Protein 2C0C (pdb70)

GO terms:
  GO:0005739 mitochondrion (C, HTP)

Structure (mmCIF, N/CA/C/O backbone):
data_2C0C
#
_entry.id   2C0C
#
_cell.length_a   61.164
_cell.length_b   82.137
_cell.length_c   73.905
_cell.angle_alpha   90.00
_cell.angle_beta   112.54
_cell.angle_gamma   90.00
#
_symmetry.space_group_name_H-M   'P 1 21 1'
#
loop_
_entity.id
_entity.type
_entity.pdbx_description
1 polymer 'ZINC BINDING ALCOHOL DEHYDROGENASE, DOMAIN CONTAINING 2'
2 non-polymer 'NADP NICOTINAMIDE-ADENINE-DINUCLEOTIDE PHOSPHATE'
3 water water
#
loop_
_atom_site.group_PDB
_atom_site.id
_atom_site.type_symbol
_atom_site.label_atom_id
_atom_site.label_alt_id
_atom_site.label_comp_id
_atom_site.label_asym_id
_atom_site.label_entity_id
_atom_site.label_seq_id
_atom_site.pdbx_PDB_ins_code
_atom_site.Cartn_x
_atom_site.Cartn_y
_atom_site.Cartn_z
_atom_site.occupancy
_atom_site.B_iso_or_equiv
_atom_site.auth_seq_id
_atom_site.auth_comp_id
_atom_site.auth_asym_id
_atom_site.auth_atom_id
_atom_site.pdbx_PDB_model_num
ATOM 1 N N . GLY A 1 10 ? 82.547 27.434 20.050 1.00 40.75 10 GLY A N 1
ATOM 2 C CA . GLY A 1 10 ? 81.436 27.700 21.000 1.00 40.62 10 GLY A CA 1
ATOM 3 C C . GLY A 1 10 ? 80.164 26.954 20.630 1.00 41.00 10 GLY A C 1
ATOM 4 O O . GLY A 1 10 ? 79.609 26.192 21.440 1.00 41.00 10 GLY A O 1
ATOM 5 N N . VAL A 1 11 ? 79.720 27.160 19.392 1.00 40.69 11 VAL A N 1
ATOM 6 C CA . VAL A 1 11 ? 78.410 26.671 18.942 1.00 40.96 11 VAL A CA 1
ATOM 7 C C . VAL A 1 11 ? 78.349 25.149 18.828 1.00 36.92 11 VAL A C 1
ATOM 8 O O . VAL A 1 11 ? 79.259 24.511 18.268 1.00 34.85 11 VAL A O 1
ATOM 12 N N . ASP A 1 12 ? 77.276 24.584 19.384 1.00 34.80 12 ASP A N 1
ATOM 13 C CA . ASP A 1 12 ? 76.970 23.179 19.195 1.00 32.34 12 ASP A CA 1
ATOM 14 C C . ASP A 1 12 ? 76.302 23.011 17.837 1.00 29.29 12 ASP A C 1
ATOM 15 O O . ASP A 1 12 ? 75.182 23.500 17.632 1.00 29.14 12 ASP A O 1
ATOM 20 N N . LEU A 1 13 ? 77.015 22.338 16.931 1.00 26.62 13 LEU A N 1
ATOM 21 C CA . LEU A 1 13 ? 76.487 21.895 15.628 1.00 27.28 13 LEU A CA 1
ATOM 22 C C . LEU A 1 13 ? 76.030 20.429 15.597 1.00 25.09 13 LEU A C 1
ATOM 23 O O . LEU A 1 13 ? 75.746 19.897 14.538 1.00 24.80 13 LEU A O 1
ATOM 28 N N . GLY A 1 14 ? 75.969 19.781 16.752 1.00 26.11 14 GLY A N 1
ATOM 29 C CA . GLY A 1 14 ? 75.543 18.383 16.854 1.00 26.15 14 GLY A CA 1
ATOM 30 C C . GLY A 1 14 ? 76.573 17.358 16.431 1.00 26.51 14 GLY A C 1
ATOM 31 O O . GLY A 1 14 ? 76.252 16.217 16.100 1.00 23.39 14 GLY A O 1
ATOM 32 N N . THR A 1 15 ? 77.839 17.753 16.488 1.00 29.83 15 THR A N 1
ATOM 33 C CA . THR A 1 15 ? 78.914 16.918 15.955 1.00 31.13 15 THR A CA 1
ATOM 34 C C . THR A 1 15 ? 79.088 15.618 16.774 1.00 29.19 15 THR A C 1
ATOM 35 O O . THR A 1 15 ? 79.410 14.577 16.208 1.00 27.76 15 THR A O 1
ATOM 39 N N . GLU A 1 16 ? 78.847 15.677 18.086 1.00 28.75 16 GLU A N 1
ATOM 40 C CA . GLU A 1 16 ? 78.857 14.480 18.939 1.00 29.80 16 GLU A CA 1
ATOM 41 C C . GLU A 1 16 ? 77.759 13.534 18.562 1.00 29.84 16 GLU A C 1
ATOM 42 O O . GLU A 1 16 ? 78.002 12.357 18.374 1.00 31.40 16 GLU A O 1
ATOM 48 N N . ASN A 1 17 ? 76.544 14.051 18.449 1.00 29.54 17 ASN A N 1
ATOM 49 C CA . ASN A 1 17 ? 75.446 13.256 17.917 1.00 28.92 17 ASN A CA 1
ATOM 50 C C . ASN A 1 17 ? 75.807 12.505 16.642 1.00 28.10 17 ASN A C 1
ATOM 51 O O . ASN A 1 17 ? 75.575 11.302 16.549 1.00 27.82 17 ASN A O 1
ATOM 56 N N . LEU A 1 18 ? 76.374 13.236 15.673 1.00 29.95 18 LEU A N 1
ATOM 57 C CA . LEU A 1 18 ? 76.746 12.695 14.353 1.00 31.11 18 LEU A CA 1
ATOM 58 C C . LEU A 1 18 ? 77.759 11.559 14.489 1.00 31.21 18 LEU A C 1
ATOM 59 O O . LEU A 1 18 ? 77.741 10.574 13.726 1.00 32.99 18 LEU A O 1
ATOM 64 N N . TYR A 1 19 ? 78.657 11.700 15.450 1.00 29.00 19 TYR A N 1
ATOM 65 C CA . TYR A 1 19 ? 79.607 10.624 15.697 1.00 28.30 19 TYR A CA 1
ATOM 66 C C . TYR A 1 19 ? 78.915 9.330 16.111 1.00 24.19 19 TYR A C 1
ATOM 67 O O . TYR A 1 19 ? 79.258 8.266 15.612 1.00 23.73 19 TYR A O 1
ATOM 76 N N . PHE A 1 20 ? 77.956 9.430 17.024 1.00 22.77 20 PHE A N 1
ATOM 77 C CA . PHE A 1 20 ? 77.396 8.271 17.702 1.00 24.80 20 PHE A CA 1
ATOM 78 C C . PHE A 1 20 ? 76.145 7.766 17.039 1.00 25.62 20 PHE A C 1
ATOM 79 O O . PHE A 1 20 ? 75.841 6.571 17.119 1.00 25.97 20 PHE A O 1
ATOM 87 N N . GLN A 1 21 ? 75.411 8.672 16.402 1.00 27.63 21 GLN A N 1
ATOM 88 C CA . GLN A 1 21 ? 74.204 8.275 15.673 1.00 29.25 21 GLN A CA 1
ATOM 89 C C . GLN A 1 21 ? 74.618 8.098 14.211 1.00 29.48 21 GLN A C 1
ATOM 90 O O . GLN A 1 21 ? 74.502 9.016 13.402 1.00 30.82 21 GLN A O 1
ATOM 96 N N . SER A 1 22 ? 75.132 6.910 13.902 1.00 29.22 22 SER A N 1
ATOM 97 C CA . SER A 1 22 ? 75.811 6.613 12.632 1.00 29.86 22 SER A CA 1
ATOM 98 C C . SER A 1 22 ? 74.968 5.912 11.544 1.00 27.37 22 SER A C 1
ATOM 99 O O . SER A 1 22 ? 75.189 6.148 10.357 1.00 26.81 22 SER A O 1
ATOM 102 N N . MET A 1 23 ? 74.071 5.008 11.963 1.00 26.60 23 MET A N 1
ATOM 103 C CA . MET A 1 23 ? 73.217 4.200 11.067 1.00 29.23 23 MET A CA 1
ATOM 104 C C . MET A 1 23 ? 71.752 4.337 11.446 1.00 24.43 23 MET A C 1
ATOM 105 O O . MET A 1 23 ? 71.452 4.724 12.556 1.00 23.60 23 MET A O 1
ATOM 110 N N . MET A 1 24 ? 70.870 4.024 10.503 1.00 21.55 24 MET A N 1
ATOM 111 C CA . MET A 1 24 ? 69.444 4.232 10.666 1.00 19.35 24 MET A CA 1
ATOM 112 C C . MET A 1 24 ? 68.642 3.393 9.676 1.00 18.05 24 MET A C 1
ATOM 113 O O . MET A 1 24 ? 69.178 2.812 8.766 1.00 18.80 24 MET A O 1
ATOM 118 N N . GLN A 1 25 ? 67.330 3.366 9.858 1.00 17.47 25 GLN A N 1
ATOM 119 C CA . GLN A 1 25 ? 66.395 2.791 8.916 1.00 17.52 25 GLN A CA 1
ATOM 120 C C . GLN A 1 25 ? 65.811 3.889 8.042 1.00 13.06 25 GLN A C 1
ATOM 121 O O . GLN A 1 25 ? 65.654 5.029 8.475 1.00 16.51 25 GLN A O 1
ATOM 127 N N . LYS A 1 26 ? 65.447 3.513 6.831 1.00 16.13 26 LYS A N 1
ATOM 128 C CA . LYS A 1 26 ? 64.674 4.367 5.956 1.00 16.67 26 LYS A CA 1
ATOM 129 C C . LYS A 1 26 ? 63.974 3.567 4.900 1.00 15.37 26 LYS A C 1
ATOM 130 O O . LYS A 1 26 ? 64.318 2.439 4.631 1.00 16.35 26 LYS A O 1
ATOM 136 N N . LEU A 1 27 ? 62.943 4.169 4.338 1.00 13.71 27 LEU A N 1
ATOM 137 C CA . LEU A 1 27 ? 62.184 3.595 3.209 1.00 12.67 27 LEU A CA 1
ATOM 138 C C . LEU A 1 27 ? 62.804 4.076 1.908 1.00 14.81 27 LEU A C 1
ATOM 139 O O . LEU A 1 27 ? 63.236 5.220 1.811 1.00 13.25 27 LEU A O 1
ATOM 144 N N . VAL A 1 28 ? 62.881 3.166 0.921 1.00 15.71 28 VAL A N 1
ATOM 145 C CA . VAL A 1 28 ? 63.503 3.455 -0.359 1.00 15.83 28 VAL A CA 1
ATOM 146 C C . VAL A 1 28 ? 62.625 2.916 -1.493 1.00 15.24 28 VAL A C 1
ATOM 147 O O . VAL A 1 28 ? 62.160 1.787 -1.428 1.00 17.11 28 VAL A O 1
ATOM 151 N N . VAL A 1 29 ? 62.350 3.773 -2.487 1.00 11.59 29 VAL A N 1
ATOM 152 C CA . VAL A 1 29 ? 61.684 3.323 -3.680 1.00 15.02 29 VAL A CA 1
ATOM 153 C C . VAL A 1 29 ? 62.702 2.484 -4.443 1.00 14.02 29 VAL A C 1
ATOM 154 O O . VAL A 1 29 ? 63.727 3.019 -4.937 1.00 17.03 29 VAL A O 1
ATOM 158 N N . THR A 1 30 ? 62.423 1.187 -4.518 1.00 16.49 30 THR A N 1
ATOM 159 C CA . THR A 1 30 ? 63.306 0.259 -5.209 1.00 17.55 30 THR A CA 1
ATOM 160 C C . THR A 1 30 ? 62.776 -0.226 -6.567 1.00 18.76 30 THR A C 1
ATOM 161 O O . THR A 1 30 ? 63.536 -0.727 -7.373 1.00 21.91 30 THR A O 1
ATOM 165 N N . ARG A 1 31 ? 61.488 -0.063 -6.828 1.00 18.79 31 ARG A N 1
ATOM 166 C CA . ARG A 1 31 ? 60.906 -0.396 -8.107 1.00 17.85 31 ARG A CA 1
ATOM 167 C C . ARG A 1 31 ? 59.767 0.547 -8.312 1.00 16.43 31 ARG A C 1
ATOM 168 O O . ARG A 1 31 ? 59.026 0.786 -7.379 1.00 19.32 31 ARG A O 1
ATOM 176 N N . LEU A 1 32 ? 59.619 1.099 -9.507 1.00 14.90 32 LEU A N 1
ATOM 177 C CA . LEU A 1 32 ? 58.493 2.019 -9.754 1.00 13.77 32 LEU A CA 1
ATOM 178 C C . LEU A 1 32 ? 57.209 1.265 -9.860 1.00 17.45 32 LEU A C 1
ATOM 179 O O . LEU A 1 32 ? 57.080 0.370 -10.695 1.00 17.70 32 LEU A O 1
ATOM 184 N N . SER A 1 33 ? 56.251 1.644 -9.029 1.00 16.54 33 SER A N 1
ATOM 185 C CA . SER A 1 33 ? 54.926 1.091 -9.054 1.00 17.02 33 SER A CA 1
ATOM 186 C C . SER A 1 33 ? 53.997 1.973 -8.208 1.00 14.49 33 SER A C 1
ATOM 187 O O . SER A 1 33 ? 54.430 2.526 -7.195 1.00 12.76 33 SER A O 1
ATOM 190 N N . PRO A 1 34 ? 52.707 2.085 -8.578 1.00 17.00 34 PRO A N 1
ATOM 191 C CA . PRO A 1 34 ? 51.730 2.670 -7.679 1.00 16.15 34 PRO A CA 1
ATOM 192 C C . PRO A 1 34 ? 51.269 1.743 -6.560 1.00 13.83 34 PRO A C 1
ATOM 193 O O . PRO A 1 34 ? 50.405 2.135 -5.788 1.00 17.39 34 PRO A O 1
ATOM 197 N N . ASN A 1 35 ? 51.742 0.512 -6.515 1.00 16.36 35 ASN A N 1
ATOM 198 C CA . ASN A 1 35 ? 51.547 -0.376 -5.392 1.00 16.07 35 ASN A CA 1
ATOM 199 C C . ASN A 1 35 ? 52.703 -0.131 -4.454 1.00 15.54 35 ASN A C 1
ATOM 200 O O . ASN A 1 35 ? 53.858 -0.508 -4.741 1.00 15.32 35 ASN A O 1
ATOM 205 N N . PHE A 1 36 ? 52.406 0.554 -3.354 1.00 16.55 36 PHE A N 1
ATOM 206 C CA . PHE A 1 36 ? 53.425 1.024 -2.454 1.00 15.98 36 PHE A CA 1
ATOM 207 C C . PHE A 1 36 ? 54.264 -0.121 -1.897 1.00 15.51 36 PHE A C 1
ATOM 208 O O . PHE A 1 36 ? 55.497 -0.053 -1.840 1.00 15.10 36 PHE A O 1
ATOM 216 N N . ARG A 1 37 ? 53.597 -1.185 -1.501 1.00 16.27 37 ARG A N 1
ATOM 217 C CA . ARG A 1 37 ? 54.300 -2.342 -0.982 1.00 17.26 37 ARG A CA 1
ATOM 218 C C . ARG A 1 37 ? 55.240 -2.953 -2.024 1.00 18.34 37 ARG A C 1
ATOM 219 O O . ARG A 1 37 ? 56.331 -3.415 -1.686 1.00 20.42 37 ARG A O 1
ATOM 227 N N . GLU A 1 38 ? 54.826 -2.978 -3.279 1.00 20.24 38 GLU A N 1
ATOM 228 C CA . GLU A 1 38 ? 55.681 -3.479 -4.334 1.00 21.86 38 GLU A CA 1
ATOM 229 C C . GLU A 1 38 ? 56.876 -2.601 -4.629 1.00 18.88 38 GLU A C 1
ATOM 230 O O . GLU A 1 38 ? 57.933 -3.060 -5.013 1.00 20.47 38 GLU A O 1
ATOM 236 N N . ALA A 1 39 ? 56.681 -1.316 -4.450 1.00 17.14 39 ALA A N 1
ATOM 237 C CA . ALA A 1 39 ? 57.614 -0.285 -4.856 1.00 15.13 39 ALA A CA 1
ATOM 238 C C . ALA A 1 39 ? 58.651 -0.003 -3.803 1.00 16.16 39 ALA A C 1
ATOM 239 O O . ALA A 1 39 ? 59.810 0.293 -4.128 1.00 15.36 39 ALA A O 1
ATOM 241 N N . VAL A 1 40 ? 58.262 -0.125 -2.539 1.00 15.71 40 VAL A N 1
ATOM 242 C CA . VAL A 1 40 ? 59.082 0.413 -1.481 1.00 13.38 40 VAL A CA 1
ATOM 243 C C . VAL A 1 40 ? 59.588 -0.672 -0.544 1.00 14.87 40 VAL A C 1
ATOM 244 O O . VAL A 1 40 ? 58.842 -1.590 -0.181 1.00 15.21 40 VAL A O 1
ATOM 248 N N . THR A 1 41 ? 60.859 -0.531 -0.166 1.00 16.38 41 THR A N 1
ATOM 249 C CA . THR A 1 41 ? 61.557 -1.436 0.746 1.00 18.32 41 THR A CA 1
ATOM 250 C C . THR A 1 41 ? 62.058 -0.695 1.972 1.00 17.50 41 THR A C 1
ATOM 251 O O . THR A 1 41 ? 62.631 0.372 1.839 1.00 18.31 41 THR A O 1
ATOM 255 N N . LEU A 1 42 ? 61.880 -1.296 3.145 1.00 17.54 42 LEU A N 1
ATOM 256 C CA . LEU A 1 42 ? 62.535 -0.853 4.353 1.00 20.52 42 LEU A CA 1
ATOM 257 C C . LEU A 1 42 ? 63.982 -1.309 4.364 1.00 20.58 42 LEU A C 1
ATOM 258 O O . LEU A 1 42 ? 64.249 -2.508 4.321 1.00 23.56 42 LEU A O 1
ATOM 263 N N . SER A 1 43 ? 64.892 -0.343 4.340 1.00 18.73 43 SER A N 1
ATOM 264 C CA . SER A 1 43 ? 66.321 -0.560 4.427 1.00 24.32 43 SER A CA 1
ATOM 265 C C . SER A 1 43 ? 66.832 -0.254 5.837 1.00 26.53 43 SER A C 1
ATOM 266 O O . SER A 1 43 ? 66.398 0.718 6.479 1.00 25.23 43 SER A O 1
ATOM 269 N N A ARG A 1 44 ? 67.842 -1.024 6.237 0.50 24.71 44 ARG A N 1
ATOM 270 N N B ARG A 1 44 ? 67.728 -1.103 6.339 0.50 28.78 44 ARG A N 1
ATOM 271 C CA A ARG A 1 44 ? 68.463 -0.925 7.545 0.50 25.50 44 ARG A CA 1
ATOM 272 C CA B ARG A 1 44 ? 67.898 -1.287 7.786 0.50 32.02 44 ARG A CA 1
ATOM 273 C C A ARG A 1 44 ? 69.953 -0.685 7.434 0.50 24.19 44 ARG A C 1
ATOM 274 C C B ARG A 1 44 ? 69.221 -0.846 8.367 0.50 30.57 44 ARG A C 1
ATOM 275 O O A ARG A 1 44 ? 70.600 -0.976 6.407 0.50 19.61 44 ARG A O 1
ATOM 276 O O B ARG A 1 44 ? 69.331 -0.713 9.579 0.50 29.55 44 ARG A O 1
ATOM 291 N N A ASP A 1 45 ? 70.501 -0.161 8.522 0.50 26.17 45 ASP A N 1
ATOM 292 N N B ASP A 1 45 ? 70.226 -0.627 7.532 0.50 31.57 45 ASP A N 1
ATOM 293 C CA A ASP A 1 45 ? 71.918 0.188 8.589 0.50 29.10 45 ASP A CA 1
ATOM 294 C CA B ASP A 1 45 ? 71.533 -0.211 8.050 0.50 32.35 45 ASP A CA 1
ATOM 295 C C A ASP A 1 45 ? 72.339 1.025 7.390 0.50 28.96 45 ASP A C 1
ATOM 296 C C B ASP A 1 45 ? 72.170 0.837 7.153 0.50 30.81 45 ASP A C 1
ATOM 297 O O A ASP A 1 45 ? 73.450 0.880 6.860 0.50 29.25 45 ASP A O 1
ATOM 298 O O B ASP A 1 45 ? 73.261 0.645 6.607 0.50 31.59 45 ASP A O 1
ATOM 307 N N . CYS A 1 46 ? 71.466 1.955 7.011 1.00 28.53 46 CYS A N 1
ATOM 308 C CA . CYS A 1 46 ? 71.826 2.989 6.076 1.00 28.60 46 CYS A CA 1
ATOM 309 C C . CYS A 1 46 ? 72.616 4.008 6.874 1.00 26.28 46 CYS A C 1
ATOM 310 O O . CYS A 1 46 ? 72.317 4.268 8.024 1.00 24.69 46 CYS A O 1
ATOM 313 N N . PRO A 1 47 ? 73.624 4.611 6.269 1.00 24.27 47 PRO A N 1
ATOM 314 C CA . PRO A 1 47 ? 74.303 5.682 6.993 1.00 27.02 47 PRO A CA 1
ATOM 315 C C . PRO A 1 47 ? 73.395 6.874 7.265 1.00 24.76 47 PRO A C 1
ATOM 316 O O . PRO A 1 47 ? 72.583 7.233 6.436 1.00 24.45 47 PRO A O 1
ATOM 320 N N . VAL A 1 48 ? 73.545 7.502 8.421 1.00 24.44 48 VAL A N 1
ATOM 321 C CA . VAL A 1 48 ? 72.813 8.715 8.692 1.00 23.07 48 VAL A CA 1
ATOM 322 C C . VAL A 1 48 ? 73.463 9.783 7.827 1.00 24.12 48 VAL A C 1
ATOM 323 O O . VAL A 1 48 ? 74.688 9.953 7.836 1.00 25.20 48 VAL A O 1
ATOM 327 N N . PRO A 1 49 ? 72.656 10.521 7.065 1.00 23.08 49 PRO A N 1
ATOM 328 C CA . PRO A 1 49 ? 73.235 11.506 6.200 1.00 24.00 49 PRO A CA 1
ATOM 329 C C . PRO A 1 49 ? 73.777 12.686 7.009 1.00 23.71 49 PRO A C 1
ATOM 330 O O . PRO A 1 49 ? 73.276 12.978 8.089 1.00 23.28 49 PRO A O 1
ATOM 334 N N . LEU A 1 50 ? 74.815 13.341 6.513 1.00 24.35 50 LEU A N 1
ATOM 335 C CA . LEU A 1 50 ? 75.346 14.513 7.153 1.00 21.05 50 LEU A CA 1
ATOM 336 C C . LEU A 1 50 ? 74.848 15.825 6.558 1.00 21.58 50 LEU A C 1
ATOM 337 O O . LEU A 1 50 ? 74.711 15.949 5.354 1.00 22.34 50 LEU A O 1
ATOM 342 N N . PRO A 1 51 ? 74.571 16.818 7.399 1.00 23.36 51 PRO A N 1
ATOM 343 C CA . PRO A 1 51 ? 74.070 18.086 6.888 1.00 24.61 51 PRO A CA 1
ATOM 344 C C . PRO A 1 51 ? 75.181 18.992 6.336 1.00 25.78 51 PRO A C 1
ATOM 345 O O . PRO A 1 51 ? 76.265 19.048 6.891 1.00 28.41 51 PRO A O 1
ATOM 349 N N . GLY A 1 52 ? 74.888 19.695 5.254 1.00 27.94 52 GLY A N 1
ATOM 350 C CA . GLY A 1 52 ? 75.798 20.660 4.670 1.00 27.32 52 GLY A CA 1
ATOM 351 C C . GLY A 1 52 ? 75.711 21.966 5.399 1.00 28.32 52 GLY A C 1
ATOM 352 O O . GLY A 1 52 ? 74.996 22.086 6.370 1.00 29.76 52 GLY A O 1
ATOM 353 N N . ASP A 1 53 ? 76.465 22.964 4.951 1.00 30.57 53 ASP A N 1
ATOM 354 C CA . ASP A 1 53 ? 76.535 24.212 5.673 1.00 29.48 53 ASP A CA 1
ATOM 355 C C . ASP A 1 53 ? 75.175 24.863 5.869 1.00 26.36 53 ASP A C 1
ATOM 356 O O . ASP A 1 53 ? 74.951 25.507 6.864 1.00 26.48 53 ASP A O 1
ATOM 361 N N . GLY A 1 54 ? 74.280 24.720 4.900 1.00 26.89 54 GLY A N 1
ATOM 362 C CA . GLY A 1 54 ? 72.958 25.356 4.958 1.00 26.73 54 GLY A CA 1
ATOM 363 C C . GLY A 1 54 ? 71.826 24.429 5.376 1.00 25.81 54 GLY A C 1
ATOM 364 O O . GLY A 1 54 ? 70.650 24.784 5.283 1.00 27.25 54 GLY A O 1
ATOM 365 N N . ASP A 1 55 ? 72.188 23.251 5.840 1.00 25.00 55 ASP A N 1
ATOM 366 C CA . ASP A 1 55 ? 71.218 22.195 6.183 1.00 22.43 55 ASP A CA 1
ATOM 367 C C . ASP A 1 55 ? 71.041 21.948 7.673 1.00 20.72 55 ASP A C 1
ATOM 368 O O . ASP A 1 55 ? 71.931 22.168 8.473 1.00 20.30 55 ASP A O 1
ATOM 373 N N . LEU A 1 56 ? 69.853 21.451 8.016 1.00 17.28 56 LEU A N 1
ATOM 374 C CA . LEU A 1 56 ? 69.605 20.770 9.298 1.00 18.16 56 LEU A CA 1
ATOM 375 C C . LEU A 1 56 ? 69.559 19.273 9.115 1.00 15.73 56 LEU A C 1
ATOM 376 O O . LEU A 1 56 ? 69.167 18.798 8.066 1.00 16.69 56 LEU A O 1
ATOM 381 N N . LEU A 1 57 ? 69.945 18.534 10.144 1.00 14.68 57 LEU A N 1
ATOM 382 C CA . LEU A 1 57 ? 69.645 17.112 10.213 1.00 14.48 57 LEU A CA 1
ATOM 383 C C . LEU A 1 57 ? 68.534 16.948 11.234 1.00 15.06 57 LEU A C 1
ATOM 384 O O . LEU A 1 57 ? 68.640 17.363 12.378 1.00 14.17 57 LEU A O 1
ATOM 389 N N . VAL A 1 58 ? 67.419 16.408 10.775 1.00 13.29 58 VAL A N 1
ATOM 390 C CA . VAL A 1 58 ? 66.239 16.283 11.617 1.00 12.12 58 VAL A CA 1
ATOM 391 C C . VAL A 1 58 ? 65.980 14.798 11.971 1.00 9.46 58 VAL A C 1
ATOM 392 O O . VAL A 1 58 ? 66.029 13.953 11.094 1.00 10.99 58 VAL A O 1
ATOM 396 N N . ARG A 1 59 ? 65.814 14.496 13.248 1.00 12.37 59 ARG A N 1
ATOM 397 C CA . ARG A 1 59 ? 65.321 13.198 13.702 1.00 11.36 59 ARG A CA 1
ATOM 398 C C . ARG A 1 59 ? 63.789 13.235 13.715 1.00 8.03 59 ARG A C 1
ATOM 399 O O . ARG A 1 59 ? 63.206 13.867 14.528 1.00 13.75 59 ARG A O 1
ATOM 407 N N . ASN A 1 60 ? 63.213 12.579 12.712 1.00 8.69 60 ASN A N 1
ATOM 408 C CA . ASN A 1 60 ? 61.796 12.588 12.494 1.00 8.19 60 ASN A CA 1
ATOM 409 C C . ASN A 1 60 ? 61.156 11.865 13.609 1.00 8.54 60 ASN A C 1
ATOM 410 O O . ASN A 1 60 ? 61.560 10.791 13.993 1.00 12.83 60 ASN A O 1
ATOM 415 N N . ARG A 1 61 ? 60.130 12.499 14.155 1.00 8.95 61 ARG A N 1
ATOM 416 C CA . ARG A 1 61 ? 59.299 11.869 15.162 1.00 8.87 61 ARG A CA 1
ATOM 417 C C . ARG A 1 61 ? 57.874 11.586 14.758 1.00 9.90 61 ARG A C 1
ATOM 418 O O . ARG A 1 61 ? 57.249 10.660 15.303 1.00 11.25 61 ARG A O 1
ATOM 426 N N . PHE A 1 62 ? 57.366 12.362 13.802 1.00 11.98 62 PHE A N 1
ATOM 427 C CA . PHE A 1 62 ? 56.196 11.982 13.045 1.00 9.39 62 PHE A CA 1
ATOM 428 C C . PHE A 1 62 ? 56.388 12.250 11.577 1.00 9.66 62 PHE A C 1
ATOM 429 O O . PHE A 1 62 ? 57.114 13.179 11.188 1.00 7.92 62 PHE A O 1
ATOM 437 N N . VAL A 1 63 ? 55.748 11.450 10.738 1.00 9.63 63 VAL A N 1
ATOM 438 C CA . VAL A 1 63 ? 55.811 11.657 9.284 1.00 8.32 63 VAL A CA 1
ATOM 439 C C . VAL A 1 63 ? 54.397 11.580 8.767 1.00 8.01 63 VAL A C 1
ATOM 440 O O . VAL A 1 63 ? 53.544 10.845 9.326 1.00 8.95 63 VAL A O 1
ATOM 444 N N . GLY A 1 64 ? 54.092 12.302 7.712 1.00 7.77 64 GLY A N 1
ATOM 445 C CA . GLY A 1 64 ? 52.733 12.304 7.215 1.00 8.94 64 GLY A CA 1
ATOM 446 C C . GLY A 1 64 ? 52.632 11.343 6.060 1.00 8.29 64 GLY A C 1
ATOM 447 O O . GLY A 1 64 ? 53.561 11.157 5.260 1.00 12.27 64 GLY A O 1
ATOM 448 N N . VAL A 1 65 ? 51.507 10.667 6.012 1.00 8.99 65 VAL A N 1
ATOM 449 C CA . VAL A 1 65 ? 51.118 9.816 4.901 1.00 11.99 65 VAL A CA 1
ATOM 450 C C . VAL A 1 65 ? 50.172 10.590 4.005 1.00 11.33 65 VAL A C 1
ATOM 451 O O . VAL A 1 65 ? 49.132 11.083 4.458 1.00 13.59 65 VAL A O 1
ATOM 455 N N . ASN A 1 66 ? 50.508 10.641 2.732 1.00 10.94 66 ASN A N 1
ATOM 456 C CA . ASN A 1 66 ? 49.846 11.508 1.746 1.00 8.15 66 ASN A CA 1
ATOM 457 C C . ASN A 1 66 ? 49.390 10.619 0.617 1.00 10.48 66 ASN A C 1
ATOM 458 O O . ASN A 1 66 ? 50.117 9.741 0.204 1.00 8.74 66 ASN A O 1
ATOM 463 N N . ALA A 1 67 ? 48.217 10.846 0.076 1.00 9.95 67 ALA A N 1
ATOM 464 C CA . ALA A 1 67 ? 47.674 10.112 -1.074 1.00 8.13 67 ALA A CA 1
ATOM 465 C C . ALA A 1 67 ? 48.653 9.967 -2.191 1.00 11.41 67 ALA A C 1
ATOM 466 O O . ALA A 1 67 ? 48.760 8.889 -2.771 1.00 11.63 67 ALA A O 1
ATOM 468 N N . SER A 1 68 ? 49.401 11.028 -2.483 1.00 14.12 68 SER A N 1
ATOM 469 C CA . SER A 1 68 ? 50.350 11.014 -3.589 1.00 14.72 68 SER A CA 1
ATOM 470 C C . SER A 1 68 ? 51.626 10.279 -3.332 1.00 11.67 68 SER A C 1
ATOM 471 O O . SER A 1 68 ? 52.497 10.199 -4.223 1.00 12.20 68 SER A O 1
ATOM 474 N N . ASP A 1 69 ? 51.796 9.746 -2.132 1.00 10.76 69 ASP A N 1
ATOM 475 C CA . ASP A 1 69 ? 52.921 8.859 -1.865 1.00 11.65 69 ASP A CA 1
ATOM 476 C C . ASP A 1 69 ? 53.045 7.778 -2.967 1.00 8.41 69 ASP A C 1
ATOM 477 O O . ASP A 1 69 ? 54.170 7.474 -3.413 1.00 13.88 69 ASP A O 1
ATOM 482 N N . ILE A 1 70 ? 51.887 7.270 -3.403 1.00 8.55 70 ILE A N 1
ATOM 483 C CA . ILE A 1 70 ? 51.851 6.229 -4.437 1.00 11.37 70 ILE A CA 1
ATOM 484 C C . ILE A 1 70 ? 52.066 6.771 -5.872 1.00 12.20 70 ILE A C 1
ATOM 485 O O . ILE A 1 70 ? 52.519 6.032 -6.760 1.00 13.04 70 ILE A O 1
ATOM 490 N N . ASN A 1 71 ? 51.764 8.039 -6.081 1.00 11.73 71 ASN A N 1
ATOM 491 C CA . ASN A 1 71 ? 52.204 8.711 -7.287 1.00 11.91 71 ASN A CA 1
ATOM 492 C C . ASN A 1 71 ? 53.706 8.868 -7.322 1.00 12.62 71 ASN A C 1
ATOM 493 O O . ASN A 1 71 ? 54.343 8.698 -8.364 1.00 14.29 71 ASN A O 1
ATOM 498 N N . TYR A 1 72 ? 54.291 9.184 -6.175 1.00 10.17 72 TYR A N 1
ATOM 499 C CA . TYR A 1 72 ? 55.727 9.311 -6.070 1.00 9.27 72 TYR A CA 1
ATOM 500 C C . TYR A 1 72 ? 56.434 7.996 -6.300 1.00 10.04 72 TYR A C 1
ATOM 501 O O . TYR A 1 72 ? 57.424 7.938 -7.026 1.00 12.75 72 TYR A O 1
ATOM 510 N N . SER A 1 73 ? 55.909 6.942 -5.697 1.00 11.89 73 SER A N 1
ATOM 511 C CA . SER A 1 73 ? 56.512 5.619 -5.793 1.00 11.54 73 SER A CA 1
ATOM 512 C C . SER A 1 73 ? 56.377 5.066 -7.216 1.00 11.46 73 SER A C 1
ATOM 513 O O . SER A 1 73 ? 57.130 4.210 -7.634 1.00 12.98 73 SER A O 1
ATOM 516 N N . ALA A 1 74 ? 55.380 5.540 -7.938 1.00 13.49 74 ALA A N 1
ATOM 517 C CA . ALA A 1 74 ? 55.180 5.161 -9.315 1.00 12.03 74 ALA A CA 1
ATOM 518 C C . ALA A 1 74 ? 56.046 5.921 -10.309 1.00 14.19 74 ALA A C 1
ATOM 519 O O . ALA A 1 74 ? 56.045 5.586 -11.502 1.00 17.84 74 ALA A O 1
ATOM 521 N N . GLY A 1 75 ? 56.782 6.918 -9.839 1.00 14.01 75 GLY A N 1
ATOM 522 C CA . GLY A 1 75 ? 57.685 7.727 -10.654 1.00 16.21 75 GLY A CA 1
ATOM 523 C C . GLY A 1 75 ? 57.000 8.828 -11.422 1.00 16.92 75 GLY A C 1
ATOM 524 O O . GLY A 1 75 ? 57.570 9.429 -12.301 1.00 20.01 75 GLY A O 1
ATOM 525 N N . ARG A 1 76 ? 55.779 9.154 -11.041 1.00 15.51 76 ARG A N 1
ATOM 526 C CA . ARG A 1 76 ? 54.957 10.044 -11.832 1.00 17.01 76 ARG A CA 1
ATOM 527 C C . ARG A 1 76 ? 55.389 11.513 -11.723 1.00 18.60 76 ARG A C 1
ATOM 528 O O . ARG A 1 76 ? 54.982 12.329 -12.506 1.00 19.70 76 ARG A O 1
ATOM 536 N N . TYR A 1 77 ? 56.190 11.848 -10.727 1.00 20.58 77 TYR A N 1
ATOM 537 C CA . TYR A 1 77 ? 56.656 13.215 -10.579 1.00 21.17 77 TYR A CA 1
ATOM 538 C C . TYR A 1 77 ? 57.799 13.486 -11.555 1.00 24.91 77 TYR A C 1
ATOM 539 O O . TYR A 1 77 ? 57.962 14.600 -11.985 1.00 28.36 77 TYR A O 1
ATOM 548 N N . ASP A 1 78 ? 58.565 12.468 -11.910 1.00 25.59 78 ASP A N 1
ATOM 549 C CA . ASP A 1 78 ? 59.624 12.613 -12.904 1.00 29.13 78 ASP A CA 1
ATOM 550 C C . ASP A 1 78 ? 59.945 11.223 -13.425 1.00 29.84 78 ASP A C 1
ATOM 551 O O . ASP A 1 78 ? 60.846 10.580 -12.913 1.00 27.40 78 ASP A O 1
ATOM 556 N N . PRO A 1 79 ? 59.175 10.747 -14.428 1.00 31.73 79 PRO A N 1
ATOM 557 C CA . PRO A 1 79 ? 59.284 9.371 -14.944 1.00 32.39 79 PRO A CA 1
ATOM 558 C C . PRO A 1 79 ? 60.705 8.957 -15.344 1.00 31.34 79 PRO A C 1
ATOM 559 O O . PRO A 1 79 ? 61.046 7.754 -15.323 1.00 30.93 79 PRO A O 1
ATOM 563 N N . SER A 1 80 ? 61.511 9.954 -15.681 1.00 31.38 80 SER A N 1
ATOM 564 C CA A SER A 1 80 ? 62.892 9.765 -16.097 0.50 32.96 80 SER A CA 1
ATOM 565 C CA B SER A 1 80 ? 62.865 9.688 -16.118 0.50 31.87 80 SER A CA 1
ATOM 566 C C . SER A 1 80 ? 63.835 9.456 -14.941 1.00 32.74 80 SER A C 1
ATOM 567 O O . SER A 1 80 ? 64.960 9.023 -15.155 1.00 36.20 80 SER A O 1
ATOM 572 N N . VAL A 1 81 ? 63.399 9.716 -13.704 1.00 31.59 81 VAL A N 1
ATOM 573 C CA . VAL A 1 81 ? 64.221 9.426 -12.522 1.00 29.56 81 VAL A CA 1
ATOM 574 C C . VAL A 1 81 ? 63.980 7.985 -12.062 1.00 28.27 81 VAL A C 1
ATOM 575 O O . VAL A 1 81 ? 62.861 7.606 -11.734 1.00 31.50 81 VAL A O 1
ATOM 579 N N . LYS A 1 82 ? 65.035 7.190 -12.027 1.00 26.90 82 LYS A N 1
ATOM 580 C CA . LYS A 1 82 ? 64.891 5.776 -11.749 1.00 26.98 82 LYS A CA 1
ATOM 581 C C . LYS A 1 82 ? 65.228 5.490 -10.295 1.00 24.35 82 LYS A C 1
ATOM 582 O O . LYS A 1 82 ? 66.051 6.188 -9.691 1.00 22.86 82 LYS A O 1
ATOM 585 N N . PRO A 1 83 ? 64.637 4.420 -9.745 1.00 21.60 83 PRO A N 1
ATOM 586 C CA . PRO A 1 83 ? 65.058 3.983 -8.427 1.00 19.73 83 PRO A CA 1
ATOM 587 C C . PRO A 1 83 ? 66.555 3.721 -8.368 1.00 22.13 83 PRO A C 1
ATOM 588 O O . PRO A 1 83 ? 67.157 3.428 -9.410 1.00 25.22 83 PRO A O 1
ATOM 592 N N . PRO A 1 84 ? 67.156 3.783 -7.167 1.00 20.33 84 PRO A N 1
ATOM 593 C CA . PRO A 1 84 ? 66.513 4.086 -5.895 1.00 17.94 84 PRO A CA 1
ATOM 594 C C . PRO A 1 84 ? 66.388 5.553 -5.577 1.00 16.95 84 PRO A C 1
ATOM 595 O O . PRO A 1 84 ? 67.270 6.375 -5.943 1.00 19.08 84 PRO A O 1
ATOM 599 N N . PHE A 1 85 ? 65.299 5.879 -4.893 1.00 17.03 85 PHE A N 1
ATOM 600 C CA . PHE A 1 85 ? 65.168 7.180 -4.306 1.00 15.95 85 PHE A CA 1
ATOM 601 C C . PHE A 1 85 ? 64.333 7.152 -3.050 1.00 13.54 85 PHE A C 1
ATOM 602 O O . PHE A 1 85 ? 63.590 6.229 -2.786 1.00 12.77 85 PHE A O 1
ATOM 610 N N . ASP A 1 86 ? 64.491 8.202 -2.277 1.00 15.47 86 ASP A N 1
ATOM 611 C CA . ASP A 1 86 ? 63.893 8.363 -0.978 1.00 14.41 86 ASP A CA 1
ATOM 612 C C . ASP A 1 86 ? 62.443 8.792 -1.171 1.00 11.15 86 ASP A C 1
ATOM 613 O O . ASP A 1 86 ? 62.083 9.225 -2.258 1.00 14.04 86 ASP A O 1
ATOM 618 N N . ILE A 1 87 ? 61.612 8.727 -0.115 1.00 10.37 87 ILE A N 1
ATOM 619 C CA . ILE A 1 87 ? 60.197 8.973 -0.212 1.00 12.25 87 ILE A CA 1
ATOM 620 C C . ILE A 1 87 ? 59.721 9.551 1.116 1.00 10.08 87 ILE A C 1
ATOM 621 O O . ILE A 1 87 ? 60.356 9.472 2.149 1.00 11.32 87 ILE A O 1
ATOM 626 N N . GLY A 1 88 ? 58.509 10.106 1.053 1.00 8.80 88 GLY A N 1
ATOM 627 C CA . GLY A 1 88 ? 57.786 10.792 2.147 1.00 9.40 88 GLY A CA 1
ATOM 628 C C . GLY A 1 88 ? 57.928 12.275 1.971 1.00 8.08 88 GLY A C 1
ATOM 629 O O . GLY A 1 88 ? 58.985 12.784 1.764 1.00 12.71 88 GLY A O 1
ATOM 630 N N . PHE A 1 89 ? 56.865 13.015 2.137 1.00 8.05 89 PHE A N 1
ATOM 631 C CA . PHE A 1 89 ? 56.832 14.411 1.745 1.00 10.21 89 PHE A CA 1
ATOM 632 C C . PHE A 1 89 ? 56.979 15.414 2.908 1.00 8.68 89 PHE A C 1
ATOM 633 O O . PHE A 1 89 ? 57.172 16.590 2.661 1.00 10.96 89 PHE A O 1
ATOM 641 N N . GLU A 1 90 ? 56.865 14.961 4.153 1.00 7.78 90 GLU A N 1
ATOM 642 C CA . GLU A 1 90 ? 56.742 15.864 5.310 1.00 9.83 90 GLU A CA 1
ATOM 643 C C . GLU A 1 90 ? 57.100 15.130 6.610 1.00 7.16 90 GLU A C 1
ATOM 644 O O . GLU A 1 90 ? 56.751 13.933 6.845 1.00 8.69 90 GLU A O 1
ATOM 650 N N . GLY A 1 91 ? 57.644 15.908 7.523 1.00 7.79 91 GLY A N 1
ATOM 651 C CA . GLY A 1 91 ? 58.087 15.411 8.778 1.00 8.44 91 GLY A CA 1
ATOM 652 C C . GLY A 1 91 ? 58.167 16.511 9.798 1.00 7.20 91 GLY A C 1
ATOM 653 O O . GLY A 1 91 ? 58.198 17.670 9.461 1.00 7.75 91 GLY A O 1
ATOM 654 N N . ILE A 1 92 ? 58.259 16.090 11.051 1.00 9.63 92 ILE A N 1
ATOM 655 C CA . ILE A 1 92 ? 58.425 16.963 12.214 1.00 6.67 92 ILE A CA 1
ATOM 656 C C . ILE A 1 92 ? 59.396 16.211 13.165 1.00 9.39 92 ILE A C 1
ATOM 657 O O . ILE A 1 92 ? 59.275 14.998 13.368 1.00 9.30 92 ILE A O 1
ATOM 662 N N . GLY A 1 93 ? 60.312 16.958 13.782 1.00 7.74 93 GLY A N 1
ATOM 663 C CA . GLY A 1 93 ? 61.112 16.368 14.813 1.00 10.90 93 GLY A CA 1
ATOM 664 C C . GLY A 1 93 ? 62.115 17.362 15.340 1.00 11.63 93 GLY A C 1
ATOM 665 O O . GLY A 1 93 ? 61.956 18.550 15.229 1.00 12.89 93 GLY A O 1
ATOM 666 N N . GLU A 1 94 ? 63.165 16.839 15.934 1.00 14.28 94 GLU A N 1
ATOM 667 C CA . GLU A 1 94 ? 64.210 17.658 16.567 1.00 17.72 94 GLU A CA 1
ATOM 668 C C . GLU A 1 94 ? 65.423 17.814 15.680 1.00 14.04 94 GLU A C 1
ATOM 669 O O . GLU A 1 94 ? 65.878 16.870 15.014 1.00 14.83 94 GLU A O 1
ATOM 675 N N . VAL A 1 95 ? 65.997 19.011 15.687 1.00 12.63 95 VAL A N 1
ATOM 676 C CA . VAL A 1 95 ? 67.347 19.188 15.102 1.00 10.49 95 VAL A CA 1
ATOM 677 C C . VAL A 1 95 ? 68.408 18.440 15.890 1.00 14.81 95 VAL A C 1
ATOM 678 O O . VAL A 1 95 ? 68.550 18.675 17.081 1.00 17.50 95 VAL A O 1
ATOM 682 N N . VAL A 1 96 ? 69.114 17.535 15.224 1.00 16.03 96 VAL A N 1
ATOM 683 C CA . VAL A 1 96 ? 70.204 16.776 15.857 1.00 19.24 96 VAL A CA 1
ATOM 684 C C . VAL A 1 96 ? 71.597 17.294 15.501 1.00 18.43 96 VAL A C 1
ATOM 685 O O . VAL A 1 96 ? 72.556 17.155 16.280 1.00 19.26 96 VAL A O 1
ATOM 689 N N . ALA A 1 97 ? 71.700 17.849 14.314 1.00 19.04 97 ALA A N 1
ATOM 690 C CA . ALA A 1 97 ? 72.885 18.522 13.851 1.00 18.66 97 ALA A CA 1
ATOM 691 C C . ALA A 1 97 ? 72.524 19.494 12.744 1.00 19.68 97 ALA A C 1
ATOM 692 O O . ALA A 1 97 ? 71.439 19.448 12.170 1.00 19.03 97 ALA A O 1
ATOM 694 N N . LEU A 1 98 ? 73.451 20.388 12.451 1.00 20.09 98 LEU A N 1
ATOM 695 C CA . LEU A 1 98 ? 73.243 21.393 11.425 1.00 20.64 98 LEU A CA 1
ATOM 696 C C . LEU A 1 98 ? 74.548 21.990 10.962 1.00 25.31 98 LEU A C 1
ATOM 697 O O . LEU A 1 98 ? 75.556 21.938 11.666 1.00 25.59 98 LEU A O 1
ATOM 702 N N . GLY A 1 99 ? 74.507 22.562 9.774 1.00 26.93 99 GLY A N 1
ATOM 703 C CA . GLY A 1 99 ? 75.637 23.316 9.254 1.00 28.30 99 GLY A CA 1
ATOM 704 C C . GLY A 1 99 ? 75.903 24.650 9.922 1.00 28.67 99 GLY A C 1
ATOM 705 O O . GLY A 1 99 ? 75.087 25.179 10.651 1.00 28.60 99 GLY A O 1
ATOM 706 N N . LEU A 1 100 ? 77.069 25.224 9.644 1.00 29.96 100 LEU A N 1
ATOM 707 C CA . LEU A 1 100 ? 77.448 26.456 10.304 1.00 31.84 100 LEU A CA 1
ATOM 708 C C . LEU A 1 100 ? 76.491 27.617 9.980 1.00 29.68 100 LEU A C 1
ATOM 709 O O . LEU A 1 100 ? 76.046 28.333 10.866 1.00 32.72 100 LEU A O 1
ATOM 714 N N . SER A 1 101 ? 76.160 27.779 8.711 1.00 29.48 101 SER A N 1
ATOM 715 C CA . SER A 1 101 ? 75.248 28.839 8.290 1.00 29.72 101 SER A CA 1
ATOM 716 C C . SER A 1 101 ? 73.886 28.679 8.913 1.00 27.12 101 SER A C 1
ATOM 717 O O . SER A 1 101 ? 73.324 29.633 9.428 1.00 26.41 101 SER A O 1
ATOM 720 N N . ALA A 1 102 ? 73.376 27.453 8.875 1.00 27.95 102 ALA A N 1
ATOM 721 C CA . ALA A 1 102 ? 72.110 27.098 9.525 1.00 26.10 102 ALA A CA 1
ATOM 722 C C . ALA A 1 102 ? 72.050 27.485 10.995 1.00 25.10 102 ALA A C 1
ATOM 723 O O . ALA A 1 102 ? 71.001 27.903 11.498 1.00 23.87 102 ALA A O 1
ATOM 725 N N . SER A 1 103 ? 73.181 27.405 11.683 1.00 25.53 103 SER A N 1
ATOM 726 C CA . SER A 1 103 ? 73.198 27.679 13.106 1.00 28.14 103 SER A CA 1
ATOM 727 C C . SER A 1 103 ? 72.926 29.130 13.460 1.00 28.36 103 SER A C 1
ATOM 728 O O . SER A 1 103 ? 72.631 29.450 14.621 1.00 28.70 103 SER A O 1
ATOM 731 N N . ALA A 1 104 ? 73.003 30.012 12.462 1.00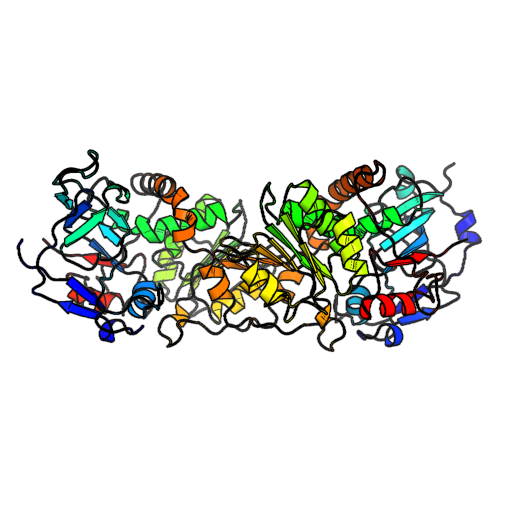 30.12 104 ALA A N 1
ATOM 732 C CA . ALA A 1 104 ? 72.680 31.409 12.651 1.00 28.71 104 ALA A CA 1
ATOM 733 C C . ALA A 1 104 ? 71.236 31.552 13.060 1.00 30.02 104 ALA A C 1
ATOM 734 O O . ALA A 1 104 ? 70.893 32.450 13.826 1.00 33.94 104 ALA A O 1
ATOM 736 N N . ARG A 1 105 ? 70.382 30.649 12.573 1.00 29.78 105 ARG A N 1
ATOM 737 C CA . ARG A 1 105 ? 68.958 30.762 12.808 1.00 29.31 105 ARG A CA 1
ATOM 738 C C . ARG A 1 105 ? 68.323 29.560 13.510 1.00 26.04 105 ARG A C 1
ATOM 739 O O . ARG A 1 105 ? 67.226 29.684 14.062 1.00 26.99 105 ARG A O 1
ATOM 747 N N . TYR A 1 106 ? 69.002 28.422 13.473 1.00 23.29 106 TYR A N 1
ATOM 748 C CA . TYR A 1 106 ? 68.506 27.176 14.032 1.00 21.84 106 TYR A CA 1
ATOM 749 C C . TYR A 1 106 ? 69.476 26.649 15.098 1.00 21.57 106 TYR A C 1
ATOM 750 O O . TYR A 1 106 ? 70.653 26.959 15.072 1.00 23.43 106 TYR A O 1
ATOM 759 N N . THR A 1 107 ? 68.954 25.861 16.043 1.00 21.62 107 THR A N 1
ATOM 760 C CA . THR A 1 107 ? 69.744 25.279 17.123 1.00 24.42 107 THR A CA 1
ATOM 761 C C . THR A 1 107 ? 69.523 23.792 17.316 1.00 20.09 107 THR A C 1
ATOM 762 O O . THR A 1 107 ? 68.427 23.283 17.104 1.00 17.13 107 THR A O 1
ATOM 766 N N . VAL A 1 108 ? 70.549 23.089 17.752 1.00 23.09 108 VAL A N 1
ATOM 767 C CA . VAL A 1 108 ? 70.421 21.696 18.100 1.00 21.87 108 VAL A CA 1
ATOM 768 C C . VAL A 1 108 ? 69.328 21.552 19.145 1.00 20.53 108 VAL A C 1
ATOM 769 O O . VAL A 1 108 ? 69.231 22.322 20.097 1.00 23.09 108 VAL A O 1
ATOM 773 N N . GLY A 1 109 ? 68.462 20.580 18.913 1.00 18.56 109 GLY A N 1
ATOM 774 C CA . GLY A 1 109 ? 67.314 20.297 19.750 1.00 18.55 109 GLY A CA 1
ATOM 775 C C . GLY A 1 109 ? 66.015 21.034 19.473 1.00 17.37 109 GLY A C 1
ATOM 776 O O . GLY A 1 109 ? 65.008 20.750 20.064 1.00 20.57 109 GLY A O 1
ATOM 777 N N . GLN A 1 110 ? 66.043 21.977 18.561 1.00 15.59 110 GLN A N 1
ATOM 778 C CA . GLN A 1 110 ? 64.906 22.774 18.221 1.00 15.80 110 GLN A CA 1
ATOM 779 C C . GLN A 1 110 ? 63.895 21.906 17.486 1.00 11.60 110 GLN A C 1
ATOM 780 O O . GLN A 1 110 ? 64.263 21.054 16.694 1.00 15.72 110 GLN A O 1
ATOM 786 N N . ALA A 1 111 ? 62.606 22.144 17.761 1.00 10.77 111 ALA A N 1
ATOM 787 C CA . ALA A 1 111 ? 61.498 21.481 17.078 1.00 12.50 111 ALA A CA 1
ATOM 788 C C . ALA A 1 111 ? 61.264 22.167 15.727 1.00 12.96 111 ALA A C 1
ATOM 789 O O . ALA A 1 111 ? 61.044 23.379 15.655 1.00 10.62 111 ALA A O 1
ATOM 791 N N . VAL A 1 112 ? 61.344 21.381 14.670 1.00 10.56 112 VAL A N 1
ATOM 792 C CA . VAL A 1 112 ? 61.152 21.899 13.295 1.00 9.70 112 VAL A CA 1
ATOM 793 C C . VAL A 1 112 ? 60.241 20.954 12.520 1.00 11.99 112 VAL A C 1
ATOM 794 O O . VAL A 1 112 ? 60.213 19.758 12.762 1.00 10.26 112 VAL A O 1
ATOM 798 N N . ALA A 1 113 ? 59.474 21.504 11.599 1.00 9.02 113 ALA A N 1
ATOM 799 C CA . ALA A 1 113 ? 58.681 20.725 10.666 1.00 10.03 113 ALA A CA 1
ATOM 800 C C . ALA A 1 113 ? 59.101 21.163 9.255 1.00 10.59 113 ALA A C 1
ATOM 801 O O . ALA A 1 113 ? 59.709 22.247 9.049 1.00 14.32 113 ALA A O 1
ATOM 803 N N . TYR A 1 114 ? 58.866 20.281 8.278 1.00 8.86 114 TYR A N 1
ATOM 804 C CA . TYR A 1 114 ? 59.291 20.557 6.925 1.00 12.66 114 TYR A CA 1
ATOM 805 C C . TYR A 1 114 ? 58.504 19.754 5.925 1.00 9.92 114 TYR A C 1
ATOM 806 O O . TYR A 1 114 ? 57.948 18.706 6.253 1.00 10.65 114 TYR A O 1
ATOM 815 N N . MET A 1 115 ? 58.483 20.275 4.702 1.00 8.88 115 MET A N 1
ATOM 816 C CA . MET A 1 115 ? 57.915 19.600 3.543 1.00 12.66 115 MET A CA 1
ATOM 817 C C . MET A 1 115 ? 59.091 19.480 2.551 1.00 12.29 115 MET A C 1
ATOM 818 O O . MET A 1 115 ? 59.528 20.472 1.982 1.00 15.54 115 MET A O 1
ATOM 823 N N . ALA A 1 116 ? 59.610 18.271 2.384 1.00 15.45 116 ALA A N 1
ATOM 824 C CA . ALA A 1 116 ? 60.678 17.966 1.450 1.00 18.34 116 ALA A CA 1
ATOM 825 C C . ALA A 1 116 ? 60.681 16.464 1.314 1.00 17.63 116 ALA A C 1
ATOM 826 O O . ALA A 1 116 ? 60.343 15.759 2.260 1.00 15.68 116 ALA A O 1
ATOM 828 N N . PRO A 1 117 ? 61.034 15.956 0.135 1.00 21.07 117 PRO A N 1
ATOM 829 C CA . PRO A 1 117 ? 61.012 14.498 -0.059 1.00 19.90 117 PRO A CA 1
ATOM 830 C C . PRO A 1 117 ? 62.090 13.785 0.752 1.00 18.55 117 PRO A C 1
ATOM 831 O O . PRO A 1 117 ? 63.161 14.338 0.986 1.00 22.75 117 PRO A O 1
ATOM 835 N N . GLY A 1 118 ? 61.781 12.594 1.215 1.00 16.54 118 GLY A N 1
ATOM 836 C CA . GLY A 1 118 ? 62.685 11.779 1.971 1.00 12.12 118 GLY A CA 1
ATOM 837 C C . GLY A 1 118 ? 62.397 11.789 3.446 1.00 12.59 118 GLY A C 1
ATOM 838 O O . GLY A 1 118 ? 63.267 11.500 4.218 1.00 14.51 118 GLY A O 1
ATOM 839 N N . SER A 1 119 ? 61.199 12.190 3.863 1.00 13.55 119 SER A N 1
ATOM 840 C CA . SER A 1 119 ? 60.883 12.180 5.271 1.00 10.39 119 SER A CA 1
ATOM 841 C C . SER A 1 119 ? 60.694 10.774 5.853 1.00 10.73 119 SER A C 1
ATOM 842 O O . SER A 1 119 ? 60.761 10.631 7.044 1.00 12.05 119 SER A O 1
ATOM 845 N N . PHE A 1 120 ? 60.483 9.737 5.020 1.00 9.04 120 PHE A N 1
ATOM 846 C CA . PHE A 1 120 ? 60.261 8.381 5.502 1.00 12.33 120 PHE A CA 1
ATOM 847 C C . PHE A 1 120 ? 61.640 7.765 5.814 1.00 10.34 120 PHE A C 1
ATOM 848 O O . PHE A 1 120 ? 62.145 6.873 5.116 1.00 14.40 120 PHE A O 1
ATOM 856 N N . ALA A 1 121 ? 62.180 8.228 6.920 1.00 12.26 121 ALA A N 1
ATOM 857 C CA . ALA A 1 121 ? 63.526 7.890 7.379 1.00 11.73 121 ALA A CA 1
ATOM 858 C C . ALA A 1 121 ? 63.615 8.291 8.819 1.00 13.16 121 ALA A C 1
ATOM 859 O O . ALA A 1 121 ? 62.860 9.176 9.261 1.00 13.63 121 ALA A O 1
ATOM 861 N N . GLU A 1 122 ? 64.522 7.672 9.562 1.00 16.32 122 GLU A N 1
ATOM 862 C CA . GLU A 1 122 ? 64.724 8.101 10.938 1.00 16.12 122 GLU A CA 1
ATOM 863 C C . GLU A 1 122 ? 65.327 9.467 10.974 1.00 13.28 122 GLU A C 1
ATOM 864 O O . GLU A 1 122 ? 65.017 10.217 11.849 1.00 13.32 122 GLU A O 1
ATOM 870 N N . TYR A 1 123 ? 66.256 9.769 10.069 1.00 11.62 123 TYR A N 1
ATOM 871 C CA . TYR A 1 123 ? 66.879 11.074 9.966 1.00 12.51 123 TYR A CA 1
ATOM 872 C C . TYR A 1 123 ? 66.816 11.563 8.540 1.00 14.09 123 TYR A C 1
ATOM 873 O O . TYR A 1 123 ? 67.071 10.776 7.617 1.00 13.99 123 TYR A O 1
ATOM 882 N N . THR A 1 124 ? 66.566 12.857 8.365 1.00 13.56 124 THR A N 1
ATOM 883 C CA . THR A 1 124 ? 66.435 13.478 7.050 1.00 14.37 124 THR A CA 1
ATOM 884 C C . THR A 1 124 ? 67.184 14.804 7.036 1.00 14.26 124 THR A C 1
ATOM 885 O O . THR A 1 124 ? 67.088 15.591 7.989 1.00 12.46 124 THR A O 1
ATOM 889 N N . VAL A 1 125 ? 67.999 15.032 6.009 1.00 14.34 125 VAL A N 1
ATOM 890 C CA . VAL A 1 125 ? 68.608 16.334 5.798 1.00 17.05 125 VAL A CA 1
ATOM 891 C C . VAL A 1 125 ? 67.620 17.291 5.137 1.00 18.65 125 VAL A C 1
ATOM 892 O O . VAL A 1 125 ? 67.019 16.974 4.089 1.00 16.91 125 VAL A O 1
ATOM 896 N N . VAL A 1 126 ? 67.472 18.452 5.792 1.00 14.54 126 VAL A N 1
ATOM 897 C CA A VAL A 1 126 ? 66.526 19.461 5.362 0.70 21.28 126 VAL A CA 1
ATOM 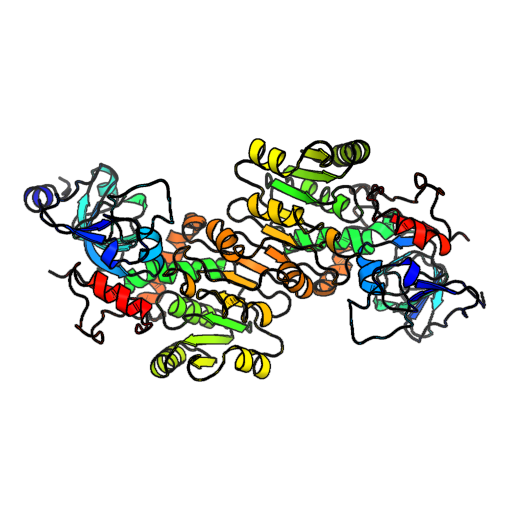898 C CA B VAL A 1 126 ? 66.486 19.466 5.456 0.30 16.97 126 VAL A CA 1
ATOM 899 C C . VAL A 1 126 ? 67.233 20.812 5.262 1.00 20.20 126 VAL A C 1
ATOM 900 O O . VAL A 1 126 ? 67.997 21.242 6.167 1.00 18.94 126 VAL A O 1
ATOM 907 N N . PRO A 1 127 ? 67.077 21.476 4.086 1.00 22.27 127 PRO A N 1
ATOM 908 C CA . PRO A 1 127 ? 67.681 22.791 4.018 1.00 20.89 127 PRO A CA 1
ATOM 909 C C . PRO A 1 127 ? 67.031 23.700 5.006 1.00 18.45 127 PRO A C 1
ATOM 910 O O . PRO A 1 127 ? 65.801 23.691 5.127 1.00 17.05 127 PRO A O 1
ATOM 914 N N . ALA A 1 128 ? 67.833 24.473 5.742 1.00 21.31 128 ALA A N 1
ATOM 915 C CA . ALA A 1 128 ? 67.299 25.292 6.808 1.00 22.02 128 ALA A CA 1
ATOM 916 C C . ALA A 1 128 ? 66.381 26.310 6.210 1.00 22.81 128 ALA A C 1
ATOM 917 O O . ALA A 1 128 ? 65.498 26.783 6.886 1.00 23.49 128 ALA A O 1
ATOM 919 N N . SER A 1 129 ? 66.579 26.639 4.930 1.00 22.97 129 SER A N 1
ATOM 920 C CA . SER A 1 129 ? 65.727 27.608 4.240 1.00 22.79 129 SER A CA 1
ATOM 921 C C . SER A 1 129 ? 64.270 27.192 4.136 1.00 21.17 129 SER A C 1
ATOM 922 O O . SER A 1 129 ? 63.403 28.055 4.014 1.00 22.42 129 SER A O 1
ATOM 925 N N . ILE A 1 130 ? 63.982 25.899 4.197 1.00 18.91 130 ILE A N 1
ATOM 926 C CA . ILE A 1 130 ? 62.588 25.442 4.103 1.00 21.13 130 ILE A CA 1
ATOM 927 C C . ILE A 1 130 ? 62.022 24.933 5.411 1.00 19.69 130 ILE A C 1
ATOM 928 O O . ILE A 1 130 ? 60.866 24.508 5.460 1.00 20.07 130 ILE A O 1
ATOM 933 N N . ALA A 1 131 ? 62.806 24.976 6.484 1.00 17.52 131 ALA A N 1
ATOM 934 C CA . ALA A 1 131 ? 62.337 24.470 7.743 1.00 17.93 131 ALA A CA 1
ATOM 935 C C . ALA A 1 131 ? 61.336 25.464 8.321 1.00 18.32 131 ALA A C 1
ATOM 936 O O . ALA A 1 131 ? 61.464 26.669 8.101 1.00 24.59 131 ALA A O 1
ATOM 938 N N . THR A 1 132 ? 60.315 24.957 9.005 1.00 15.39 132 THR A N 1
ATOM 939 C CA . THR A 1 132 ? 59.358 25.758 9.762 1.00 15.01 132 THR A CA 1
ATOM 940 C C . THR A 1 132 ? 59.543 25.501 11.259 1.00 14.79 132 THR A C 1
ATOM 941 O O . THR A 1 132 ? 59.383 24.377 11.713 1.00 14.78 132 THR A O 1
ATOM 945 N N . PRO A 1 133 ? 59.901 26.533 12.035 1.00 16.47 133 PRO A N 1
ATOM 946 C CA . PRO A 1 133 ? 59.936 26.395 13.472 1.00 14.97 133 PRO A CA 1
ATOM 947 C C . PRO A 1 133 ? 58.548 26.140 13.992 1.00 11.60 133 PRO A C 1
ATOM 948 O O . PRO A 1 133 ? 57.604 26.781 13.541 1.00 15.38 133 PRO A O 1
ATOM 952 N N . VAL A 1 134 ? 58.419 25.183 14.909 1.00 9.80 134 VAL A N 1
ATOM 953 C CA . VAL A 1 134 ? 57.131 24.842 15.502 1.00 12.62 134 VAL A CA 1
ATOM 954 C C . VAL A 1 134 ? 57.318 24.898 17.015 1.00 12.97 134 VAL A C 1
ATOM 955 O O . VAL A 1 134 ? 58.437 24.805 17.506 1.00 12.97 134 VAL A O 1
ATOM 959 N N . PRO A 1 135 ? 56.224 25.072 17.777 1.00 13.07 135 PRO A N 1
ATOM 960 C CA . PRO A 1 135 ? 56.299 25.211 19.220 1.00 14.07 135 PRO A CA 1
ATOM 961 C C . PRO A 1 135 ? 56.878 24.024 19.945 1.00 11.86 135 PRO A C 1
ATOM 962 O O . PRO A 1 135 ? 57.631 24.179 20.912 1.00 15.25 135 PRO A O 1
ATOM 966 N N . SER A 1 136 ? 56.566 22.840 19.417 1.00 11.77 136 SER A N 1
ATOM 967 C CA . SER A 1 136 ? 57.045 21.582 19.940 1.00 12.87 136 SER A CA 1
ATOM 968 C C . SER A 1 136 ? 56.798 20.484 18.905 1.00 11.18 136 SER A C 1
ATOM 969 O O . SER A 1 136 ? 56.246 20.748 17.853 1.00 10.56 136 SER A O 1
ATOM 972 N N . VAL A 1 137 ? 57.236 19.269 19.201 1.00 9.55 137 VAL A N 1
ATOM 973 C CA . VAL A 1 137 ? 57.051 18.155 18.277 1.00 10.81 137 VAL A CA 1
ATOM 974 C C . VAL A 1 137 ? 55.756 17.433 18.614 1.00 12.59 137 VAL A C 1
ATOM 975 O O . VAL A 1 137 ? 55.722 16.517 19.403 1.00 15.63 137 VAL A O 1
ATOM 979 N N . LYS A 1 138 ? 54.688 17.862 17.954 1.00 10.50 138 LYS A N 1
ATOM 980 C CA . LYS A 1 138 ? 53.353 17.302 18.115 1.00 10.57 138 LYS A CA 1
ATOM 981 C C . LYS A 1 138 ? 52.749 17.054 16.760 1.00 11.53 138 LYS A C 1
ATOM 982 O O . LYS A 1 138 ? 52.961 17.800 15.823 1.00 10.61 138 LYS A O 1
ATOM 988 N N . PRO A 1 139 ? 51.912 16.003 16.656 1.00 11.82 139 PRO A N 1
ATOM 989 C CA . PRO A 1 139 ? 51.419 15.611 15.342 1.00 9.38 139 PRO A CA 1
ATOM 990 C C . PRO A 1 139 ? 50.419 16.606 14.719 1.00 11.50 139 PRO A C 1
ATOM 991 O O . PRO A 1 139 ? 50.325 16.747 13.512 1.00 11.64 139 PRO A O 1
ATOM 995 N N . GLU A 1 140 ? 49.771 17.396 15.550 1.00 10.34 140 GLU A N 1
ATOM 996 C CA . GLU A 1 140 ? 48.844 18.404 15.067 1.00 12.63 140 GLU A CA 1
ATOM 997 C C . GLU A 1 140 ? 49.565 19.418 14.178 1.00 8.79 140 GLU A C 1
ATOM 998 O O . GLU A 1 140 ? 49.007 19.863 13.176 1.00 14.42 140 GLU A O 1
ATOM 1004 N N . TYR A 1 141 ? 50.852 19.705 14.451 1.00 8.70 141 TYR A N 1
ATOM 1005 C CA . TYR A 1 141 ? 51.483 20.708 13.675 1.00 11.00 141 TYR A CA 1
ATOM 1006 C C . TYR A 1 141 ? 51.888 20.167 12.300 1.00 11.32 141 TYR A C 1
ATOM 1007 O O . TYR A 1 141 ? 51.962 20.898 11.309 1.00 10.81 141 TYR A O 1
ATOM 1016 N N . LEU A 1 142 ? 52.130 18.884 12.246 1.00 9.70 142 LEU A N 1
ATOM 1017 C CA . LEU A 1 142 ? 52.486 18.250 11.002 1.00 10.75 142 LEU A CA 1
ATOM 1018 C C . LEU A 1 142 ? 51.300 18.289 10.046 1.00 11.25 142 LEU A C 1
ATOM 1019 O O . LEU A 1 142 ? 51.506 18.391 8.839 1.00 11.36 142 LEU A O 1
ATOM 1024 N N . THR A 1 143 ? 50.072 18.204 10.577 1.00 13.05 143 THR A N 1
ATOM 1025 C CA . THR A 1 143 ? 48.869 18.259 9.762 1.00 11.48 143 THR A CA 1
ATOM 1026 C C . THR A 1 143 ? 48.759 19.518 8.889 1.00 12.59 143 THR A C 1
ATOM 1027 O O . THR A 1 143 ? 48.096 19.538 7.848 1.00 12.08 143 THR A O 1
ATOM 1031 N N . LEU A 1 144 ? 49.388 20.577 9.342 1.00 12.01 144 LEU A N 1
ATOM 1032 C CA . LEU A 1 144 ? 49.353 21.848 8.654 1.00 10.99 144 LEU A CA 1
ATOM 1033 C C . LEU A 1 144 ? 50.242 21.932 7.428 1.00 10.30 144 LEU A C 1
ATOM 1034 O O . LEU A 1 144 ? 49.943 22.707 6.524 1.00 11.29 144 LEU A O 1
ATOM 1039 N N . LEU A 1 145 ? 51.291 21.116 7.361 1.00 8.28 145 LEU A N 1
ATOM 1040 C CA . LEU A 1 145 ? 52.438 21.370 6.468 1.00 11.56 145 LEU A CA 1
ATOM 1041 C C . LEU A 1 145 ? 52.065 21.250 5.007 1.00 10.08 145 LEU A C 1
ATOM 1042 O O . LEU A 1 145 ? 52.481 22.075 4.176 1.00 15.73 145 LEU A O 1
ATOM 1047 N N . VAL A 1 146 ? 51.312 20.207 4.696 1.00 9.27 146 VAL A N 1
ATOM 1048 C CA . VAL A 1 146 ? 50.775 19.908 3.351 1.00 9.71 146 VAL A CA 1
ATOM 1049 C C . VAL A 1 146 ? 49.249 20.051 3.312 1.00 10.76 146 VAL A C 1
ATOM 1050 O O . VAL A 1 146 ? 48.721 20.759 2.492 1.00 8.82 146 VAL A O 1
ATOM 1054 N N . SER A 1 147 ? 48.573 19.341 4.188 1.00 7.52 147 SER A N 1
ATOM 1055 C CA . SER A 1 147 ? 47.113 19.354 4.204 1.00 7.40 147 SER A CA 1
ATOM 1056 C C . SER A 1 147 ? 46.485 20.695 4.511 1.00 7.61 147 SER A C 1
ATOM 1057 O O . SER A 1 147 ? 45.684 21.136 3.733 1.00 9.10 147 SER A O 1
ATOM 1060 N N . GLY A 1 148 ? 46.967 21.369 5.539 1.00 7.92 148 GLY A N 1
ATOM 1061 C CA . GLY A 1 148 ? 46.459 22.654 5.932 1.00 8.88 148 GLY A CA 1
ATOM 1062 C C . GLY A 1 148 ? 46.756 23.709 4.897 1.00 6.95 148 GLY A C 1
ATOM 1063 O O . GLY A 1 148 ? 45.923 24.467 4.474 1.00 12.19 148 GLY A O 1
ATOM 1064 N N . THR A 1 149 ? 48.039 23.785 4.504 1.00 7.05 149 THR A N 1
ATOM 1065 C CA . THR A 1 149 ? 48.534 24.800 3.584 1.00 8.50 149 THR A CA 1
ATOM 1066 C C . THR A 1 149 ? 47.864 24.658 2.230 1.00 9.73 149 THR A C 1
ATOM 1067 O O . THR A 1 149 ? 47.547 25.672 1.571 1.00 11.13 149 THR A O 1
ATOM 1071 N N . THR A 1 150 ? 47.690 23.430 1.754 1.00 9.78 150 THR A N 1
ATOM 1072 C CA . THR A 1 150 ? 46.930 23.244 0.504 1.00 10.88 150 THR A CA 1
ATOM 1073 C C . THR A 1 150 ? 45.538 23.853 0.541 1.00 8.95 150 THR A C 1
ATOM 1074 O O . THR A 1 150 ? 45.185 24.569 -0.398 1.00 9.07 150 THR A O 1
ATOM 1078 N N . ALA A 1 151 ? 44.764 23.568 1.588 1.00 8.74 151 ALA A N 1
ATOM 1079 C CA . ALA A 1 151 ? 43.420 24.102 1.746 1.00 8.66 151 ALA A CA 1
ATOM 1080 C C . ALA A 1 151 ? 43.480 25.636 1.894 1.00 10.64 151 ALA A C 1
ATOM 1081 O O . ALA A 1 151 ? 42.767 26.338 1.191 1.00 12.08 151 ALA A O 1
ATOM 1083 N N . TYR A 1 152 ? 44.378 26.137 2.743 1.00 10.95 152 TYR A N 1
ATOM 1084 C CA . TYR A 1 152 ? 44.513 27.554 3.010 1.00 12.52 152 TYR A CA 1
ATOM 1085 C C . TYR A 1 152 ? 44.766 28.342 1.735 1.00 13.34 152 TYR A C 1
ATOM 1086 O O . TYR A 1 152 ? 44.027 29.251 1.403 1.00 12.18 152 TYR A O 1
ATOM 1095 N N . ILE A 1 153 ? 45.829 27.996 1.040 1.00 11.40 153 ILE A N 1
ATOM 1096 C CA . ILE A 1 153 ? 46.364 28.771 -0.070 1.00 10.93 153 ILE A CA 1
ATOM 1097 C C . ILE A 1 153 ? 45.410 28.657 -1.238 1.00 11.66 153 ILE A C 1
ATOM 1098 O O . ILE A 1 153 ? 45.104 29.653 -1.865 1.00 13.50 153 ILE A O 1
ATOM 1103 N N . SER A 1 154 ? 44.951 27.458 -1.575 1.00 11.68 154 SER A N 1
ATOM 1104 C CA . SER A 1 154 ? 44.036 27.307 -2.696 1.00 10.57 154 SER A CA 1
ATOM 1105 C C . SER A 1 154 ? 42.743 28.080 -2.508 1.00 11.16 154 SER A C 1
ATOM 1106 O O . SER A 1 154 ? 42.327 28.752 -3.429 1.00 12.98 154 SER A O 1
ATOM 1109 N N . LEU A 1 155 ? 42.127 28.018 -1.336 1.00 9.82 155 LEU A N 1
ATOM 1110 C CA . LEU A 1 155 ? 40.934 28.766 -1.088 1.00 10.82 155 LEU A CA 1
ATOM 1111 C C . LEU A 1 155 ? 41.190 30.272 -1.069 1.00 13.92 155 LEU A C 1
ATOM 1112 O O . LEU A 1 155 ? 40.396 31.025 -1.655 1.00 15.28 155 LEU A O 1
ATOM 1117 N N . LYS A 1 156 ? 42.293 30.704 -0.453 1.00 13.61 156 LYS A N 1
ATOM 1118 C CA . LYS A 1 156 ? 42.601 32.117 -0.342 1.00 17.35 156 LYS A CA 1
ATOM 1119 C C . LYS A 1 156 ? 42.859 32.671 -1.719 1.00 17.71 156 LYS A C 1
ATOM 1120 O O . LYS A 1 156 ? 42.316 33.681 -2.103 1.00 19.80 156 LYS A O 1
ATOM 1126 N N . GLU A 1 157 ? 43.709 32.025 -2.472 1.00 14.47 157 GLU A N 1
ATOM 1127 C CA . GLU A 1 157 ? 44.098 32.536 -3.765 1.00 17.44 157 GLU A CA 1
ATOM 1128 C C . GLU A 1 157 ? 43.093 32.298 -4.884 1.00 17.20 157 GLU A C 1
ATOM 1129 O O . GLU A 1 157 ? 43.033 33.078 -5.813 1.00 17.51 157 GLU A O 1
ATOM 1135 N N . LEU A 1 158 ? 42.294 31.244 -4.814 1.00 15.02 158 LEU A N 1
ATOM 1136 C CA . LEU A 1 158 ? 41.519 30.803 -5.950 1.00 14.60 158 LEU A CA 1
ATOM 1137 C C . LEU A 1 158 ? 40.035 30.660 -5.656 1.00 16.75 158 LEU A C 1
ATOM 1138 O O . LEU A 1 158 ? 39.231 30.536 -6.591 1.00 17.74 158 LEU A O 1
ATOM 1143 N N . GLY A 1 159 ? 39.641 30.673 -4.393 1.00 15.49 159 GLY A N 1
ATOM 1144 C CA . GLY A 1 159 ? 38.269 30.343 -4.056 1.00 17.06 159 GLY A CA 1
ATOM 1145 C C . GLY A 1 159 ? 37.268 31.460 -4.210 1.00 17.64 159 GLY A C 1
ATOM 1146 O O . GLY A 1 159 ? 36.060 31.224 -4.385 1.00 16.61 159 GLY A O 1
ATOM 1147 N N . GLY A 1 160 ? 37.740 32.684 -4.055 1.00 18.07 160 GLY A N 1
ATOM 1148 C CA . GLY A 1 160 ? 36.875 33.837 -4.051 1.00 19.54 160 GLY A CA 1
ATOM 1149 C C . GLY A 1 160 ? 35.784 33.704 -3.027 1.00 20.05 160 GLY A C 1
ATOM 1150 O O . GLY A 1 160 ? 34.662 34.073 -3.307 1.00 23.15 160 GLY A O 1
ATOM 1151 N N . LEU A 1 161 ? 36.096 33.211 -1.842 1.00 17.12 161 LEU A N 1
ATOM 1152 C CA . LEU A 1 161 ? 35.067 32.933 -0.860 1.00 17.84 161 LEU A CA 1
ATOM 1153 C C . LEU A 1 161 ? 34.525 34.200 -0.228 1.00 20.84 161 LEU A C 1
ATOM 1154 O O . LEU A 1 161 ? 35.246 35.168 -0.036 1.00 22.34 161 LEU A O 1
ATOM 1159 N N . SER A 1 162 ? 33.247 34.144 0.130 1.00 22.69 162 SER A N 1
ATOM 1160 C CA . SER A 1 162 ? 32.604 35.239 0.824 1.00 23.92 162 SER A CA 1
ATOM 1161 C C . SER A 1 162 ? 31.337 34.742 1.433 1.00 24.01 162 SER A C 1
ATOM 1162 O O . SER A 1 162 ? 30.812 33.714 1.052 1.00 23.57 162 SER A O 1
ATOM 1165 N N . GLU A 1 163 ? 30.829 35.514 2.379 1.00 26.10 163 GLU A N 1
ATOM 1166 C CA . GLU A 1 163 ? 29.677 35.087 3.118 1.00 25.65 163 GLU A CA 1
ATOM 1167 C C . GLU A 1 163 ? 28.538 34.631 2.218 1.00 22.90 163 GLU A C 1
ATOM 1168 O O . GLU A 1 163 ? 28.122 35.328 1.312 1.00 25.90 163 GLU A O 1
ATOM 1174 N N . GLY A 1 164 ? 28.013 33.464 2.514 1.00 22.79 164 GLY A N 1
ATOM 1175 C CA . GLY A 1 164 ? 26.857 32.936 1.835 1.00 23.89 164 GLY A CA 1
ATOM 1176 C C . GLY A 1 164 ? 27.135 32.072 0.627 1.00 22.34 164 GLY A C 1
ATOM 1177 O O . GLY A 1 164 ? 26.243 31.395 0.141 1.00 24.22 164 GLY A O 1
ATOM 1178 N N . LYS A 1 165 ? 28.363 32.071 0.133 1.00 22.11 165 LYS A N 1
ATOM 1179 C CA . LYS A 1 165 ? 28.674 31.201 -0.992 1.00 20.02 165 LYS A CA 1
ATOM 1180 C C . LYS A 1 165 ? 28.529 29.755 -0.562 1.00 16.51 165 LYS A C 1
ATOM 1181 O O . LYS A 1 165 ? 28.690 29.429 0.605 1.00 21.09 165 LYS A O 1
ATOM 1187 N N . LYS A 1 166 ? 28.278 28.869 -1.511 1.00 17.15 166 LYS A N 1
ATOM 1188 C CA . LYS A 1 166 ? 28.131 27.460 -1.209 1.00 15.38 166 LYS A CA 1
ATOM 1189 C C . LYS A 1 166 ? 29.371 26.738 -1.727 1.00 15.47 166 LYS A C 1
ATOM 1190 O O . LYS A 1 166 ? 29.728 26.950 -2.876 1.00 16.56 166 LYS A O 1
ATOM 1196 N N . VAL A 1 167 ? 29.975 25.907 -0.859 1.00 15.22 167 VAL A N 1
ATOM 1197 C CA . VAL A 1 167 ? 31.234 25.197 -1.120 1.00 12.44 167 VAL A CA 1
ATOM 1198 C C . VAL A 1 167 ? 31.008 23.706 -0.896 1.00 11.18 167 VAL A C 1
ATOM 1199 O O . VAL A 1 167 ? 30.523 23.281 0.134 1.00 17.27 167 VAL A O 1
ATOM 1203 N N . LEU A 1 168 ? 31.348 22.907 -1.896 1.00 11.58 168 LEU A N 1
ATOM 1204 C CA . LEU A 1 168 ? 31.346 21.446 -1.811 1.00 9.59 168 LEU A CA 1
ATOM 1205 C C . LEU A 1 168 ? 32.800 20.957 -1.675 1.00 8.75 168 LEU A C 1
ATOM 1206 O O . LEU A 1 168 ? 33.666 21.267 -2.480 1.00 13.95 168 LEU A O 1
ATOM 1211 N N . VAL A 1 169 ? 33.045 20.234 -0.604 1.00 10.10 169 VAL A N 1
ATOM 1212 C CA . VAL A 1 169 ? 34.324 19.607 -0.329 1.00 9.08 169 VAL A CA 1
ATOM 1213 C C . VAL A 1 169 ? 34.257 18.071 -0.432 1.00 6.38 169 VAL A C 1
ATOM 1214 O O . VAL A 1 169 ? 33.449 17.419 0.234 1.00 9.44 169 VAL A O 1
ATOM 1218 N N . THR A 1 170 ? 35.010 17.474 -1.327 1.00 9.95 170 THR A N 1
ATOM 1219 C CA . THR A 1 170 ? 35.103 16.028 -1.408 1.00 9.70 170 THR A CA 1
ATOM 1220 C C . THR A 1 170 ? 36.250 15.499 -0.536 1.00 9.82 170 THR A C 1
ATOM 1221 O O . THR A 1 170 ? 37.093 16.289 -0.153 1.00 10.92 170 THR A O 1
ATOM 1225 N N . ALA A 1 171 ? 36.208 14.225 -0.168 1.00 9.90 171 ALA A N 1
ATOM 1226 C CA . ALA A 1 171 ? 37.057 13.637 0.879 1.00 11.36 171 ALA A CA 1
ATOM 1227 C C . ALA A 1 171 ? 37.176 14.577 2.063 1.00 12.17 171 ALA A C 1
ATOM 1228 O O . ALA A 1 171 ? 38.240 14.860 2.590 1.00 14.79 171 ALA A O 1
ATOM 1230 N N . ALA A 1 172 ? 36.030 15.088 2.477 1.00 8.51 172 ALA A N 1
ATOM 1231 C CA . ALA A 1 172 ? 35.984 16.182 3.422 1.00 8.92 172 ALA A CA 1
ATOM 1232 C C . ALA A 1 172 ? 36.453 15.806 4.804 1.00 8.38 172 ALA A C 1
ATOM 1233 O O . ALA A 1 172 ? 36.763 16.685 5.592 1.00 13.18 172 ALA A O 1
ATOM 1235 N N . ALA A 1 173 ? 36.331 14.527 5.160 1.00 11.58 173 ALA A N 1
ATOM 1236 C CA . ALA A 1 173 ? 36.799 14.034 6.482 1.00 11.94 173 ALA A CA 1
ATOM 1237 C C . ALA A 1 173 ? 38.269 13.600 6.484 1.00 12.73 173 ALA A C 1
ATOM 1238 O O . ALA A 1 173 ? 38.693 13.036 7.472 1.00 12.40 173 ALA A O 1
ATOM 1240 N N . GLY A 1 174 ? 39.036 13.846 5.408 1.00 12.29 174 GLY A N 1
ATOM 1241 C CA . GLY A 1 174 ? 40.416 13.433 5.273 1.00 10.29 174 GLY A CA 1
ATOM 1242 C C . GLY A 1 174 ? 41.359 14.535 5.637 1.00 8.19 174 GLY A C 1
ATOM 1243 O O . GLY A 1 174 ? 40.980 15.583 6.197 1.00 9.80 174 GLY A O 1
ATOM 1244 N N . GLY A 1 175 ? 42.633 14.327 5.346 1.00 10.81 175 GLY A N 1
ATOM 1245 C CA . GLY A 1 175 ? 43.666 15.199 5.864 1.00 13.55 175 GLY A CA 1
ATOM 1246 C C . GLY A 1 175 ? 43.569 16.638 5.438 1.00 8.84 175 GLY A C 1
ATOM 1247 O O . GLY A 1 175 ? 43.539 17.516 6.264 1.00 10.68 175 GLY A O 1
ATOM 1248 N N . THR A 1 176 ? 43.500 16.862 4.143 1.00 9.26 176 THR A N 1
ATOM 1249 C CA . THR A 1 176 ? 43.225 18.236 3.605 1.00 13.32 176 THR A CA 1
ATOM 1250 C C . THR A 1 176 ? 41.756 18.681 3.651 1.00 11.62 176 THR A C 1
ATOM 1251 O O . THR A 1 176 ? 41.469 19.828 3.930 1.00 8.04 176 THR A O 1
ATOM 1255 N N . GLY A 1 177 ? 40.819 17.775 3.421 1.00 7.51 177 GLY A N 1
ATOM 1256 C CA . GLY A 1 177 ? 39.393 18.050 3.420 1.00 7.97 177 GLY A CA 1
ATOM 1257 C C . GLY A 1 177 ? 38.954 18.707 4.705 1.00 9.58 177 GLY A C 1
ATOM 1258 O O . GLY A 1 177 ? 38.157 19.638 4.681 1.00 8.79 177 GLY A O 1
ATOM 1259 N N . GLN A 1 178 ? 39.450 18.255 5.862 1.00 9.54 178 GLN A N 1
ATOM 1260 C CA . GLN A 1 178 ? 39.045 18.832 7.146 1.00 10.63 178 GLN A CA 1
ATOM 1261 C C . GLN A 1 178 ? 39.332 20.333 7.226 1.00 8.82 178 GLN A C 1
ATOM 1262 O O . GLN A 1 178 ? 38.594 21.115 7.842 1.00 13.29 178 GLN A O 1
ATOM 1268 N N . PHE A 1 179 ? 40.393 20.753 6.579 1.00 8.62 179 PHE A N 1
ATOM 1269 C CA . PHE A 1 179 ? 40.751 22.144 6.601 1.00 8.04 179 PHE A CA 1
ATOM 1270 C C . PHE A 1 179 ? 40.009 22.949 5.542 1.00 9.39 179 PHE A C 1
ATOM 1271 O O . PHE A 1 179 ? 39.683 24.101 5.781 1.00 10.55 179 PHE A O 1
ATOM 1279 N N . ALA A 1 180 ? 39.805 22.400 4.359 1.00 10.79 180 ALA A N 1
ATOM 1280 C CA . ALA A 1 180 ? 38.930 23.055 3.384 1.00 12.02 180 ALA A CA 1
ATOM 1281 C C . ALA A 1 180 ? 37.570 23.327 4.005 1.00 12.77 180 ALA A C 1
ATOM 1282 O O . ALA A 1 180 ? 37.017 24.418 3.832 1.00 13.36 180 ALA A O 1
ATOM 1284 N N . MET A 1 181 ? 37.029 22.335 4.716 1.00 11.42 181 MET A N 1
ATOM 1285 C CA . MET A 1 181 ? 35.760 22.475 5.445 1.00 11.35 181 MET A CA 1
ATOM 1286 C C . MET A 1 181 ? 35.818 23.665 6.425 1.00 11.52 181 MET A C 1
ATOM 1287 O O . MET A 1 181 ? 35.018 24.570 6.359 1.00 13.44 181 MET A O 1
ATOM 1292 N N . GLN A 1 182 ? 36.727 23.624 7.370 1.00 11.60 182 GLN A N 1
ATOM 1293 C CA . GLN A 1 182 ? 36.844 24.632 8.414 1.00 11.40 182 GLN A CA 1
ATOM 1294 C C . GLN A 1 182 ? 37.151 26.020 7.918 1.00 14.45 182 GLN A C 1
ATOM 1295 O O . GLN A 1 182 ? 36.590 26.995 8.355 1.00 12.81 182 GLN A O 1
ATOM 1301 N N . LEU A 1 183 ? 38.059 26.143 6.989 1.00 14.58 183 LEU A N 1
ATOM 1302 C CA . LEU A 1 183 ? 38.391 27.416 6.416 1.00 12.62 183 LEU A CA 1
ATOM 1303 C C . LEU A 1 183 ? 37.266 28.041 5.613 1.00 14.09 183 LEU A C 1
ATOM 1304 O O . LEU A 1 183 ? 37.072 29.248 5.661 1.00 16.48 183 LEU A O 1
ATOM 1309 N N . SER A 1 184 ? 36.467 27.234 4.935 1.00 14.11 184 SER A N 1
ATOM 1310 C CA . SER A 1 184 ? 35.300 27.757 4.245 1.00 16.49 184 SER A CA 1
ATOM 1311 C C . SER A 1 184 ? 34.272 28.226 5.244 1.00 15.42 184 SER A C 1
ATOM 1312 O O . SER A 1 184 ? 33.698 29.297 5.066 1.00 17.82 184 SER A O 1
ATOM 1315 N N . LYS A 1 185 ? 34.042 27.450 6.307 1.00 13.93 185 LYS A N 1
ATOM 1316 C CA . LYS A 1 185 ? 33.130 27.891 7.361 1.00 12.37 185 LYS A CA 1
ATOM 1317 C C . LYS A 1 185 ? 33.566 29.180 7.967 1.00 16.04 185 LYS A C 1
ATOM 1318 O O . LYS A 1 185 ? 32.724 30.021 8.293 1.00 19.44 185 LYS A O 1
ATOM 1324 N N . LYS A 1 186 ? 34.859 29.377 8.147 1.00 17.26 186 LYS A N 1
ATOM 1325 C CA . LYS A 1 186 ? 35.355 30.603 8.750 1.00 22.71 186 LYS A CA 1
ATOM 1326 C C . LYS A 1 186 ? 35.108 31.796 7.840 1.00 22.13 186 LYS A C 1
ATOM 1327 O O . LYS A 1 186 ? 35.008 32.921 8.319 1.00 21.38 186 LYS A O 1
ATOM 1333 N N . ALA A 1 187 ? 35.018 31.557 6.533 1.00 18.50 187 ALA A N 1
ATOM 1334 C CA . ALA A 1 187 ? 34.715 32.598 5.572 1.00 20.23 187 ALA A CA 1
ATOM 1335 C C . ALA A 1 187 ? 33.206 32.804 5.458 1.00 20.99 187 ALA A C 1
ATOM 1336 O O . ALA A 1 187 ? 32.766 33.595 4.639 1.00 25.16 187 ALA A O 1
ATOM 1338 N N . LYS A 1 188 ? 32.438 32.106 6.276 1.00 21.05 188 LYS A N 1
ATOM 1339 C CA . LYS A 1 188 ? 30.988 32.272 6.366 1.00 22.74 188 LYS A CA 1
ATOM 1340 C C . LYS A 1 188 ? 30.305 31.685 5.167 1.00 21.63 188 LYS A C 1
ATOM 1341 O O . LYS A 1 188 ? 29.234 32.150 4.763 1.00 23.88 188 LYS A O 1
ATOM 1345 N N . CYS A 1 189 ? 30.902 30.643 4.604 1.00 17.79 189 CYS A N 1
ATOM 1346 C CA . CYS A 1 189 ? 30.260 29.903 3.535 1.00 17.33 189 CYS A CA 1
ATOM 1347 C C . CYS A 1 189 ? 29.368 28.805 4.060 1.00 15.78 189 CYS A C 1
ATOM 1348 O O . CYS A 1 189 ? 29.539 28.318 5.180 1.00 17.83 189 CYS A O 1
ATOM 1351 N N . HIS A 1 190 ? 28.381 28.428 3.249 1.00 15.00 190 HIS A N 1
ATOM 1352 C CA . HIS A 1 190 ? 27.630 27.231 3.463 1.00 17.10 190 HIS A CA 1
ATOM 1353 C C . HIS A 1 190 ? 28.378 26.046 2.869 1.00 16.16 190 HIS A C 1
ATOM 1354 O O . HIS A 1 190 ? 28.623 26.047 1.673 1.00 16.73 190 HIS A O 1
ATOM 1361 N N . VAL A 1 191 ? 28.696 25.030 3.703 1.00 14.56 191 VAL A N 1
ATOM 1362 C CA . VAL A 1 191 ? 29.616 23.951 3.313 1.00 15.78 191 VAL A CA 1
ATOM 1363 C C . VAL A 1 191 ? 28.960 22.588 3.308 1.00 15.50 191 VAL A C 1
ATOM 1364 O O . VAL A 1 191 ? 28.283 22.195 4.285 1.00 19.12 191 VAL A O 1
ATOM 1368 N N . ILE A 1 192 ? 29.124 21.896 2.182 1.00 12.19 192 ILE A N 1
ATOM 1369 C CA . ILE A 1 192 ? 28.634 20.555 1.912 1.00 15.14 192 ILE A CA 1
ATOM 1370 C C . ILE A 1 192 ? 29.902 19.669 1.887 1.00 14.23 192 ILE A C 1
ATOM 1371 O O . ILE A 1 192 ? 30.861 20.036 1.261 1.00 14.01 192 ILE A O 1
ATOM 1376 N N . GLY A 1 193 ? 29.939 18.535 2.567 1.00 15.18 193 GLY A N 1
ATOM 1377 C CA . GLY A 1 193 ? 31.071 17.644 2.502 1.00 14.56 193 GLY A CA 1
ATOM 1378 C C . GLY A 1 193 ? 30.706 16.214 2.230 1.00 11.56 193 GLY A C 1
ATOM 1379 O O . GLY A 1 193 ? 29.727 15.717 2.777 1.00 15.40 193 GLY A O 1
ATOM 1380 N N . THR A 1 194 ? 31.495 15.507 1.438 1.00 12.56 194 THR A N 1
ATOM 1381 C CA . THR A 1 194 ? 31.305 14.111 1.149 1.00 12.76 194 THR A CA 1
ATOM 1382 C C . THR A 1 194 ? 32.261 13.233 1.942 1.00 8.29 194 THR A C 1
ATOM 1383 O O . THR A 1 194 ? 33.444 13.541 2.112 1.00 12.33 194 THR A O 1
ATOM 1387 N N . CYS A 1 195 ? 31.809 12.060 2.338 1.00 10.97 195 CYS A N 1
ATOM 1388 C CA . CYS A 1 195 ? 32.590 11.068 3.030 1.00 14.17 195 CYS A CA 1
ATOM 1389 C C . CYS A 1 195 ? 31.855 9.708 2.882 1.00 13.24 195 CYS A C 1
ATOM 1390 O O . CYS A 1 195 ? 30.765 9.594 2.356 1.00 14.65 195 CYS A O 1
ATOM 1393 N N . SER A 1 196 ? 32.458 8.656 3.381 1.00 14.31 196 SER A N 1
ATOM 1394 C CA . SER A 1 196 ? 32.052 7.282 3.103 1.00 13.06 196 SER A CA 1
ATOM 1395 C C . SER A 1 196 ? 31.435 6.553 4.299 1.00 17.96 196 SER A C 1
ATOM 1396 O O . SER A 1 196 ? 31.261 5.380 4.197 1.00 16.47 196 SER A O 1
ATOM 1399 N N . SER A 1 197 ? 31.106 7.239 5.389 1.00 16.33 197 SER A N 1
ATOM 1400 C CA . SER A 1 197 ? 30.592 6.563 6.580 1.00 14.62 197 SER A CA 1
ATOM 1401 C C . SER A 1 197 ? 29.869 7.513 7.479 1.00 15.44 197 SER A C 1
ATOM 1402 O O . SER A 1 197 ? 30.075 8.703 7.427 1.00 17.80 197 SER A O 1
ATOM 1405 N N . ASP A 1 198 ? 28.981 6.978 8.322 1.00 14.87 198 ASP A N 1
ATOM 1406 C CA . ASP A 1 198 ? 28.202 7.813 9.179 1.00 17.68 198 ASP A CA 1
ATOM 1407 C C . ASP A 1 198 ? 29.031 8.442 10.275 1.00 16.42 198 ASP A C 1
ATOM 1408 O O . ASP A 1 198 ? 28.711 9.516 10.729 1.00 15.34 198 ASP A O 1
ATOM 1413 N N . GLU A 1 199 ? 30.088 7.772 10.707 1.00 16.86 199 GLU A N 1
ATOM 1414 C CA . GLU A 1 199 ? 30.965 8.305 11.738 1.00 18.37 199 GLU A CA 1
ATOM 1415 C C . GLU A 1 199 ? 31.822 9.439 11.170 1.00 14.18 199 GLU A C 1
ATOM 1416 O O . GLU A 1 199 ? 32.026 10.429 11.833 1.00 16.73 199 GLU A O 1
ATOM 1422 N N . LYS A 1 200 ? 32.197 9.317 9.900 1.00 16.11 200 LYS A N 1
ATOM 1423 C CA . LYS A 1 200 ? 32.801 10.437 9.208 1.00 16.52 200 LYS A CA 1
ATOM 1424 C C . LYS A 1 200 ? 31.805 11.607 9.112 1.00 16.01 200 LYS A C 1
ATOM 1425 O O . LYS A 1 200 ? 32.184 12.744 9.298 1.00 13.31 200 LYS A O 1
ATOM 1431 N N . SER A 1 201 ? 30.537 11.327 8.828 1.00 16.18 201 SER A N 1
ATOM 1432 C CA . SER A 1 201 ? 29.567 12.407 8.753 1.00 15.25 201 SER A CA 1
ATOM 1433 C C . SER A 1 201 ? 29.449 13.105 10.076 1.00 15.68 201 SER A C 1
ATOM 1434 O O . SER A 1 201 ? 29.310 14.326 10.114 1.00 13.43 201 SER A O 1
ATOM 1437 N N . ALA A 1 202 ? 29.463 12.340 11.175 1.00 15.94 202 ALA A N 1
ATOM 1438 C CA . ALA A 1 202 ? 29.449 12.961 12.497 1.00 17.46 202 ALA A CA 1
ATOM 1439 C C . ALA A 1 202 ? 30.658 13.881 12.707 1.00 15.75 202 ALA A C 1
ATOM 1440 O O . ALA A 1 202 ? 30.588 14.955 13.276 1.00 16.72 202 ALA A O 1
ATOM 1442 N N . PHE A 1 203 ? 31.816 13.411 12.283 1.00 14.19 203 PHE A N 1
ATOM 1443 C CA . PHE A 1 203 ? 33.011 14.259 12.356 1.00 16.29 203 PHE A CA 1
ATOM 1444 C C . PHE A 1 203 ? 32.796 15.589 11.614 1.00 16.65 203 PHE A C 1
ATOM 1445 O O . PHE A 1 203 ? 33.116 16.665 12.106 1.00 17.58 203 PHE A O 1
ATOM 1453 N N . LEU A 1 204 ? 32.266 15.497 10.408 1.00 16.45 204 LEU A N 1
ATOM 1454 C CA . LEU A 1 204 ? 32.027 16.676 9.594 1.00 12.95 204 LEU A CA 1
ATOM 1455 C C . LEU A 1 204 ? 31.064 17.627 10.260 1.00 16.00 204 LEU A C 1
ATOM 1456 O O . LEU A 1 204 ? 31.286 18.807 10.290 1.00 15.17 204 LEU A O 1
ATOM 1461 N N . LYS A 1 205 ? 29.993 17.078 10.827 1.00 18.40 205 LYS A N 1
ATOM 1462 C CA . LYS A 1 205 ? 29.029 17.872 11.593 1.00 19.77 205 LYS A CA 1
ATOM 1463 C C . LYS A 1 205 ? 29.708 18.603 12.738 1.00 19.95 205 LYS A C 1
ATOM 1464 O O . LYS A 1 205 ? 29.437 19.760 12.966 1.00 21.72 205 LYS A O 1
ATOM 1467 N N . SER A 1 206 ? 30.650 17.949 13.408 1.00 19.74 206 SER A N 1
ATOM 1468 C CA . SER A 1 206 ? 31.435 18.593 14.476 1.00 20.85 206 SER A CA 1
ATOM 1469 C C . SER A 1 206 ? 32.374 19.717 14.027 1.00 22.40 206 SER A C 1
ATOM 1470 O O . SER A 1 206 ? 32.803 20.537 14.827 1.00 25.47 206 SER A O 1
ATOM 1473 N N . LEU A 1 207 ? 32.699 19.749 12.742 1.00 21.78 207 LEU A N 1
ATOM 1474 C CA . LEU A 1 207 ? 33.501 20.823 12.156 1.00 20.98 207 LEU A CA 1
ATOM 1475 C C . LEU A 1 207 ? 32.632 21.943 11.571 1.00 21.40 207 LEU A C 1
ATOM 1476 O O . LEU A 1 207 ? 33.157 22.925 11.052 1.00 26.36 207 LEU A O 1
ATOM 1481 N N . GLY A 1 208 ? 31.307 21.822 11.651 1.00 18.89 208 GLY A N 1
ATOM 1482 C CA . GLY A 1 208 ? 30.453 22.879 11.159 1.00 21.75 208 GLY A CA 1
ATOM 1483 C C . GLY A 1 208 ? 29.845 22.623 9.800 1.00 19.66 208 GLY A C 1
ATOM 1484 O O . GLY A 1 208 ? 29.191 23.490 9.240 1.00 22.12 208 GLY A O 1
ATOM 1485 N N . CYS A 1 209 ? 30.045 21.432 9.264 1.00 18.71 209 CYS A N 1
ATOM 1486 C CA . CYS A 1 209 ? 29.520 21.123 7.966 1.00 17.65 209 CYS A CA 1
ATOM 1487 C C . CYS A 1 209 ? 28.021 21.295 7.978 1.00 18.00 209 CYS A C 1
ATOM 1488 O O . CYS A 1 209 ? 27.375 20.748 8.845 1.00 21.45 209 CYS A O 1
ATOM 1491 N N . ASP A 1 210 ? 27.475 22.053 7.027 1.00 15.25 210 ASP A N 1
ATOM 1492 C CA . ASP A 1 210 ? 26.045 22.290 6.938 1.00 18.93 210 ASP A CA 1
ATOM 1493 C C . ASP A 1 210 ? 25.332 21.102 6.333 1.00 20.05 210 ASP A C 1
ATOM 1494 O O . ASP A 1 210 ? 24.169 20.916 6.599 1.00 23.31 210 ASP A O 1
ATOM 1499 N N . ARG A 1 211 ? 26.008 20.301 5.508 1.00 19.16 211 ARG A N 1
ATOM 1500 C CA . ARG A 1 211 ? 25.380 19.176 4.824 1.00 19.35 211 ARG A CA 1
ATOM 1501 C C . ARG A 1 211 ? 26.398 18.092 4.564 1.00 19.17 211 ARG A C 1
ATOM 1502 O O . ARG A 1 211 ? 26.981 18.027 3.469 1.00 18.79 211 ARG A O 1
ATOM 1510 N N . PRO A 1 212 ? 26.662 17.260 5.579 1.00 19.13 212 PRO A N 1
ATOM 1511 C CA . PRO A 1 212 ? 27.453 16.082 5.327 1.00 16.98 212 PRO A CA 1
ATOM 1512 C C . PRO A 1 212 ? 26.701 15.156 4.425 1.00 15.74 212 PRO A C 1
ATOM 1513 O O . PRO A 1 212 ? 25.481 15.007 4.598 1.00 17.66 212 PRO A O 1
ATOM 1517 N N . ILE A 1 213 ? 27.401 14.474 3.544 1.00 15.50 213 ILE A N 1
ATOM 1518 C CA . ILE A 1 213 ? 26.846 13.455 2.680 1.00 17.05 213 ILE A CA 1
ATOM 1519 C C . ILE A 1 213 ? 27.681 12.187 2.710 1.00 15.63 213 ILE A C 1
ATOM 1520 O O . ILE A 1 213 ? 28.826 12.179 2.287 1.00 16.46 213 ILE A O 1
ATOM 1525 N N . ASN A 1 214 ? 27.076 11.103 3.211 1.00 17.61 214 ASN A N 1
ATOM 1526 C CA . ASN A 1 214 ? 27.644 9.759 3.078 1.00 18.08 214 ASN A CA 1
ATOM 1527 C C . ASN A 1 214 ? 27.285 9.232 1.698 1.00 18.32 214 ASN A C 1
ATOM 1528 O O . ASN A 1 214 ? 26.170 8.764 1.472 1.00 22.46 214 ASN A O 1
ATOM 1533 N N . TYR A 1 215 ? 28.223 9.322 0.763 1.00 18.90 215 TYR A N 1
ATOM 1534 C CA . TYR A 1 215 ? 27.961 8.917 -0.604 1.00 20.10 215 TYR A CA 1
ATOM 1535 C C . TYR A 1 215 ? 27.699 7.435 -0.807 1.00 22.00 215 TYR A C 1
ATOM 1536 O O . TYR A 1 215 ? 27.189 7.024 -1.855 1.00 23.72 215 TYR A O 1
ATOM 1545 N N . LYS A 1 216 ? 28.081 6.615 0.170 1.00 25.86 216 LYS A N 1
ATOM 1546 C CA . LYS A 1 216 ? 27.830 5.195 0.110 1.00 26.39 216 LYS A CA 1
ATOM 1547 C C . LYS A 1 216 ? 26.345 4.924 0.310 1.00 25.74 216 LYS A C 1
ATOM 1548 O O . LYS A 1 216 ? 25.841 3.942 -0.212 1.00 29.61 216 LYS A O 1
ATOM 1554 N N . THR A 1 217 ? 25.656 5.773 1.058 1.00 23.37 217 THR A N 1
ATOM 1555 C CA . THR A 1 217 ? 24.248 5.567 1.330 1.00 27.52 217 THR A CA 1
ATOM 1556 C C . THR A 1 217 ? 23.343 6.624 0.753 1.00 27.13 217 THR A C 1
ATOM 1557 O O . THR A 1 217 ? 22.141 6.410 0.663 1.00 29.36 217 THR A O 1
ATOM 1561 N N . GLU A 1 218 ? 23.868 7.758 0.330 1.00 25.98 218 GLU A N 1
ATOM 1562 C CA . GLU A 1 218 ? 23.011 8.697 -0.334 1.00 28.47 218 GLU A CA 1
ATOM 1563 C C . GLU A 1 218 ? 23.730 9.336 -1.507 1.00 30.55 218 GLU A C 1
ATOM 1564 O O . GLU A 1 218 ? 24.785 9.928 -1.345 1.00 32.08 218 GLU A O 1
ATOM 1570 N N . PRO A 1 219 ? 23.208 9.109 -2.726 1.00 31.32 219 PRO A N 1
ATOM 1571 C CA . PRO A 1 219 ? 23.814 9.603 -3.950 1.00 30.05 219 PRO A CA 1
ATOM 1572 C C . PRO A 1 219 ? 24.042 11.093 -3.952 1.00 27.08 219 PRO A C 1
ATOM 1573 O O . PRO A 1 219 ? 23.135 11.859 -3.693 1.00 27.19 219 PRO A O 1
ATOM 1577 N N . VAL A 1 220 ? 25.263 11.499 -4.256 1.00 24.12 220 VAL A N 1
ATOM 1578 C CA . VAL A 1 220 ? 25.634 12.895 -4.151 1.00 23.09 220 VAL A CA 1
ATOM 1579 C C . VAL A 1 220 ? 24.897 13.749 -5.179 1.00 22.44 220 VAL A C 1
ATOM 1580 O O . VAL A 1 220 ? 24.394 14.796 -4.833 1.00 24.32 220 VAL A O 1
ATOM 1584 N N . GLY A 1 221 ? 24.809 13.275 -6.422 1.00 24.67 221 GLY A N 1
ATOM 1585 C CA . GLY A 1 221 ? 24.180 14.020 -7.508 1.00 23.99 221 GLY A CA 1
ATOM 1586 C C . GLY A 1 221 ? 22.754 14.386 -7.182 1.00 25.81 221 GLY A C 1
ATOM 1587 O O . GLY A 1 221 ? 22.337 15.528 -7.332 1.00 27.87 221 GLY A O 1
ATOM 1588 N N . THR A 1 222 ? 22.024 13.403 -6.688 1.00 27.62 222 THR A N 1
ATOM 1589 C CA . THR A 1 222 ? 20.655 13.608 -6.279 1.00 26.98 222 THR A CA 1
ATOM 1590 C C . THR A 1 222 ? 20.537 14.678 -5.207 1.00 26.05 222 THR A C 1
ATOM 1591 O O . THR A 1 222 ? 19.713 15.570 -5.322 1.00 24.72 222 THR A O 1
ATOM 1595 N N . VAL A 1 223 ? 21.356 14.590 -4.162 1.00 24.99 223 VAL A N 1
ATOM 1596 C CA . VAL A 1 223 ? 21.331 15.594 -3.099 1.00 23.79 223 VAL A CA 1
ATOM 1597 C C . VAL A 1 223 ? 21.566 16.974 -3.687 1.00 23.00 223 VAL A C 1
ATOM 1598 O O . VAL A 1 223 ? 20.921 17.950 -3.330 1.00 21.93 223 VAL A O 1
ATOM 1602 N N . LEU A 1 224 ? 22.532 17.066 -4.579 1.00 21.82 224 LEU A N 1
ATOM 1603 C CA . LEU A 1 224 ? 22.897 18.361 -5.145 1.00 22.29 224 LEU A CA 1
ATOM 1604 C C . LEU A 1 224 ? 21.778 18.932 -6.000 1.00 23.07 224 LEU A C 1
ATOM 1605 O O . LEU A 1 224 ? 21.445 20.089 -5.847 1.00 22.64 224 LEU A O 1
ATOM 1610 N N . LYS A 1 225 ? 21.177 18.095 -6.839 1.00 27.60 225 LYS A N 1
ATOM 1611 C CA . LYS A 1 225 ? 20.022 18.493 -7.672 1.00 30.05 225 LYS A CA 1
ATOM 1612 C C . LYS A 1 225 ? 18.827 18.978 -6.861 1.00 29.36 225 LYS A C 1
ATOM 1613 O O . LYS A 1 225 ? 18.219 19.985 -7.190 1.00 30.82 225 LYS A O 1
ATOM 1619 N N . GLN A 1 226 ? 18.546 18.278 -5.777 1.00 27.96 226 GLN A N 1
ATOM 1620 C CA . GLN A 1 226 ? 17.367 18.501 -4.981 1.00 28.86 226 GLN A CA 1
ATOM 1621 C C . GLN A 1 226 ? 17.578 19.631 -3.972 1.00 27.45 226 GLN A C 1
ATOM 1622 O O . GLN A 1 226 ? 16.712 20.482 -3.795 1.00 25.74 226 GLN A O 1
ATOM 1628 N N . GLU A 1 227 ? 18.733 19.675 -3.323 1.00 24.18 227 GLU A N 1
ATOM 1629 C CA . GLU A 1 227 ? 18.951 20.643 -2.272 1.00 24.04 227 GLU A CA 1
ATOM 1630 C C . GLU A 1 227 ? 19.679 21.889 -2.704 1.00 22.74 227 GLU A C 1
ATOM 1631 O O . GLU A 1 227 ? 19.601 22.909 -2.001 1.00 22.43 227 GLU A O 1
ATOM 1637 N N . TYR A 1 228 ? 20.326 21.820 -3.870 1.00 21.36 228 TYR A N 1
ATOM 1638 C CA . TYR A 1 228 ? 21.147 22.906 -4.420 1.00 20.75 228 TYR A CA 1
ATOM 1639 C C . TYR A 1 228 ? 20.870 23.058 -5.889 1.00 22.22 228 TYR A C 1
ATOM 1640 O O . TYR A 1 228 ? 21.751 22.981 -6.701 1.00 21.54 228 TYR A O 1
ATOM 1649 N N . PRO A 1 229 ? 19.606 23.298 -6.254 1.00 21.91 229 PRO A N 1
ATOM 1650 C CA . PRO A 1 229 ? 19.251 23.349 -7.683 1.00 24.11 229 PRO A CA 1
ATOM 1651 C C . PRO A 1 229 ? 19.954 24.461 -8.467 1.00 23.70 229 PRO A C 1
ATOM 1652 O O . PRO A 1 229 ? 20.185 24.312 -9.647 1.00 24.53 229 PRO A O 1
ATOM 1656 N N . GLU A 1 230 ? 20.296 25.552 -7.804 1.00 26.08 230 GLU A N 1
ATOM 1657 C CA . GLU A 1 230 ? 21.007 26.671 -8.410 1.00 25.75 230 GLU A CA 1
ATOM 1658 C C . GLU A 1 230 ? 22.516 26.478 -8.329 1.00 22.41 230 GLU A C 1
ATOM 1659 O O . GLU A 1 230 ? 23.289 27.326 -8.736 1.00 23.88 230 GLU A O 1
ATOM 1665 N N . GLY A 1 231 ? 22.918 25.375 -7.753 1.00 16.97 231 GLY A N 1
ATOM 1666 C CA . GLY A 1 231 ? 24.286 24.972 -7.789 1.00 16.06 231 GLY A CA 1
ATOM 1667 C C . GLY A 1 231 ? 25.171 25.506 -6.693 1.00 18.07 231 GLY A C 1
ATOM 1668 O O . GLY A 1 231 ? 24.735 26.194 -5.806 1.00 18.36 231 GLY A O 1
ATOM 1669 N N . VAL A 1 232 ? 26.444 25.152 -6.763 1.00 19.00 232 VAL A N 1
ATOM 1670 C CA . VAL A 1 232 ? 27.443 25.533 -5.771 1.00 17.30 232 VAL A CA 1
ATOM 1671 C C . VAL A 1 232 ? 28.502 26.429 -6.366 1.00 12.82 232 VAL A C 1
ATOM 1672 O O . VAL A 1 232 ? 28.763 26.356 -7.550 1.00 13.85 232 VAL A O 1
ATOM 1676 N N . ASP A 1 233 ? 29.047 27.302 -5.538 1.00 15.44 233 ASP A N 1
ATOM 1677 C CA . ASP A 1 233 ? 29.970 28.332 -6.013 1.00 12.41 233 ASP A CA 1
ATOM 1678 C C . ASP A 1 233 ? 31.402 27.854 -6.164 1.00 11.40 233 ASP A C 1
ATOM 1679 O O . ASP A 1 233 ? 32.110 28.287 -7.034 1.00 15.27 233 ASP A O 1
ATOM 1684 N N . VAL A 1 234 ? 31.789 26.957 -5.272 1.00 9.60 234 VAL A N 1
ATOM 1685 C CA . VAL A 1 234 ? 33.154 26.450 -5.279 1.00 9.58 234 VAL A CA 1
ATOM 1686 C C . VAL A 1 234 ? 33.101 24.963 -4.955 1.00 11.77 234 VAL A C 1
ATOM 1687 O O . VAL A 1 234 ? 32.345 24.522 -4.089 1.00 11.72 234 VAL A O 1
ATOM 1691 N N . VAL A 1 235 ? 33.918 24.194 -5.649 1.00 13.23 235 VAL A N 1
ATOM 1692 C CA . VAL A 1 235 ? 34.102 22.808 -5.338 1.00 10.90 235 VAL A CA 1
ATOM 1693 C C . VAL A 1 235 ? 35.559 22.545 -5.026 1.00 9.35 235 VAL A C 1
ATOM 1694 O O . VAL A 1 235 ? 36.462 22.921 -5.809 1.00 12.89 235 VAL A O 1
ATOM 1698 N N . TYR A 1 236 ? 35.849 21.974 -3.854 1.00 11.35 236 TYR A N 1
ATOM 1699 C CA . TYR A 1 236 ? 37.242 21.579 -3.507 1.00 10.43 236 TYR A CA 1
ATOM 1700 C C . TYR A 1 236 ? 37.289 20.104 -3.843 1.00 10.90 236 TYR A C 1
ATOM 1701 O O . TYR A 1 236 ? 36.846 19.235 -3.073 1.00 11.88 236 TYR A O 1
ATOM 1710 N N . GLU A 1 237 ? 37.797 19.806 -5.053 1.00 9.22 237 GLU A N 1
ATOM 1711 C CA . GLU A 1 237 ? 37.633 18.477 -5.674 1.00 11.40 237 GLU A CA 1
ATOM 1712 C C . GLU A 1 237 ? 38.911 17.707 -5.595 1.00 11.86 237 GLU A C 1
ATOM 1713 O O . GLU A 1 237 ? 39.873 18.056 -6.225 1.00 10.35 237 GLU A O 1
ATOM 1719 N N . SER A 1 238 ? 38.922 16.639 -4.842 1.00 10.97 238 SER A N 1
ATOM 1720 C CA . SER A 1 238 ? 40.103 15.855 -4.703 1.00 13.51 238 SER A CA 1
ATOM 1721 C C . SER A 1 238 ? 39.921 14.372 -5.025 1.00 14.85 238 SER A C 1
ATOM 1722 O O . SER A 1 238 ? 40.853 13.621 -4.896 1.00 11.88 238 SER A O 1
ATOM 1725 N N . VAL A 1 239 ? 38.747 13.979 -5.501 1.00 14.77 239 VAL A N 1
ATOM 1726 C CA . VAL A 1 239 ? 38.416 12.574 -5.792 1.00 14.45 239 VAL A CA 1
ATOM 1727 C C . VAL A 1 239 ? 38.529 12.171 -7.277 1.00 14.25 239 VAL A C 1
ATOM 1728 O O . VAL A 1 239 ? 39.079 11.085 -7.620 1.00 10.18 239 VAL A O 1
ATOM 1732 N N . GLY A 1 240 ? 38.041 13.021 -8.188 1.00 10.71 240 GLY A N 1
ATOM 1733 C CA . GLY A 1 240 ? 38.192 12.686 -9.601 1.00 10.88 240 GLY A CA 1
ATOM 1734 C C . GLY A 1 240 ? 37.063 11.807 -10.087 1.00 15.08 240 GLY A C 1
ATOM 1735 O O . GLY A 1 240 ? 36.157 11.459 -9.339 1.00 14.45 240 GLY A O 1
ATOM 1736 N N . GLY A 1 241 ? 37.159 11.401 -11.346 1.00 19.13 241 GLY A N 1
ATOM 1737 C CA . GLY A 1 241 ? 36.221 10.472 -11.933 1.00 18.34 241 GLY A CA 1
ATOM 1738 C C . GLY A 1 241 ? 34.816 10.965 -11.914 1.00 18.88 241 GLY A C 1
ATOM 1739 O O . GLY A 1 241 ? 34.525 12.117 -12.251 1.00 18.31 241 GLY A O 1
ATOM 1740 N N . ALA A 1 242 ? 33.940 10.077 -11.511 1.00 17.44 242 ALA A N 1
ATOM 1741 C CA . ALA A 1 242 ? 32.527 10.362 -11.552 1.00 14.55 242 ALA A CA 1
ATOM 1742 C C . ALA A 1 242 ? 32.180 11.493 -10.604 1.00 17.22 242 ALA A C 1
ATOM 1743 O O . ALA A 1 242 ? 31.249 12.242 -10.857 1.00 20.26 242 ALA A O 1
ATOM 1745 N N . MET A 1 243 ? 32.941 11.659 -9.524 1.00 16.49 243 MET A N 1
ATOM 1746 C CA . MET A 1 243 ? 32.743 12.790 -8.620 1.00 15.77 243 MET A CA 1
ATOM 1747 C C . MET A 1 243 ? 33.096 14.145 -9.288 1.00 14.86 243 MET A C 1
ATOM 1748 O O . MET A 1 243 ? 32.409 15.129 -9.075 1.00 16.20 243 MET A O 1
ATOM 1753 N N . PHE A 1 244 ? 34.161 14.198 -10.068 1.00 14.88 244 PHE A N 1
ATOM 1754 C CA . PHE A 1 244 ? 34.498 15.363 -10.845 1.00 10.85 244 PHE A CA 1
ATOM 1755 C C . PHE A 1 244 ? 33.349 15.736 -11.797 1.00 15.13 244 PHE A C 1
ATOM 1756 O O . PHE A 1 244 ? 32.963 16.911 -11.872 1.00 13.17 244 PHE A O 1
ATOM 1764 N N . ASP A 1 245 ? 32.801 14.736 -12.485 1.00 16.57 245 ASP A N 1
ATOM 1765 C CA . ASP A 1 245 ? 31.712 14.916 -13.420 1.00 18.03 245 ASP A CA 1
ATOM 1766 C C . ASP A 1 245 ? 30.472 15.498 -12.730 1.00 16.41 245 ASP A C 1
ATOM 1767 O O . ASP A 1 245 ? 29.845 16.407 -13.251 1.00 16.14 245 ASP A O 1
ATOM 1772 N N . LEU A 1 246 ? 30.099 14.990 -11.570 1.00 16.76 246 LEU A N 1
ATOM 1773 C CA A LEU A 1 246 ? 28.967 15.539 -10.799 0.70 19.66 246 LEU A CA 1
ATOM 1774 C CA B LEU A 1 246 ? 28.933 15.544 -10.888 0.30 17.08 246 LEU A CA 1
ATOM 1775 C C . LEU A 1 246 ? 29.235 16.943 -10.349 1.00 18.03 246 LEU A C 1
ATOM 1776 O O . LEU A 1 246 ? 28.376 17.778 -10.341 1.00 20.48 246 LEU A O 1
ATOM 1785 N N . ALA A 1 247 ? 30.471 17.200 -9.941 1.00 16.45 247 ALA A N 1
ATOM 1786 C CA . ALA A 1 247 ? 30.874 18.535 -9.493 1.00 15.93 247 ALA A CA 1
ATOM 1787 C C . ALA A 1 247 ? 30.712 19.581 -10.599 1.00 15.33 247 ALA A C 1
ATOM 1788 O O . ALA A 1 247 ? 30.173 20.655 -10.348 1.00 14.59 247 ALA A O 1
ATOM 1790 N N . VAL A 1 248 ? 31.084 19.232 -11.817 1.00 16.78 248 VAL A N 1
ATOM 1791 C CA . VAL A 1 248 ? 30.971 20.143 -12.940 1.00 15.69 248 VAL A CA 1
ATOM 1792 C C . VAL A 1 248 ? 29.491 20.475 -13.184 1.00 16.54 248 VAL A C 1
ATOM 1793 O O . VAL A 1 248 ? 29.117 21.630 -13.340 1.00 15.91 248 VAL A O 1
ATOM 1797 N N . ASP A 1 249 ? 28.653 19.442 -13.167 1.00 16.25 249 ASP A N 1
ATOM 1798 C CA . ASP A 1 249 ? 27.207 19.632 -13.341 1.00 16.11 249 ASP A CA 1
ATOM 1799 C C . ASP A 1 249 ? 26.546 20.464 -12.242 1.00 16.74 249 ASP A C 1
ATOM 1800 O O . ASP A 1 249 ? 25.546 21.129 -12.495 1.00 19.09 249 ASP A O 1
ATOM 1805 N N . ALA A 1 250 ? 27.093 20.405 -11.027 1.00 15.90 250 ALA A N 1
ATOM 1806 C CA . ALA A 1 250 ? 26.589 21.114 -9.880 1.00 17.11 250 ALA A CA 1
ATOM 1807 C C . ALA A 1 250 ? 27.077 22.525 -9.762 1.00 16.71 250 ALA A C 1
ATOM 1808 O O . ALA A 1 250 ? 26.615 23.244 -8.895 1.00 17.99 250 ALA A O 1
ATOM 1810 N N . LEU A 1 251 ? 27.918 22.992 -10.676 1.00 16.57 251 LEU A N 1
ATOM 1811 C CA . LEU A 1 251 ? 28.389 24.372 -10.587 1.00 16.29 251 LEU A CA 1
ATOM 1812 C C . LEU A 1 251 ? 27.242 25.343 -10.850 1.00 11.03 251 LEU A C 1
ATOM 1813 O O . LEU A 1 251 ? 26.510 25.197 -11.794 1.00 15.15 251 LEU A O 1
ATOM 1818 N N . ALA A 1 252 ? 27.205 26.352 -10.011 1.00 14.19 252 ALA A N 1
ATOM 1819 C CA . ALA A 1 252 ? 26.458 27.544 -10.261 1.00 12.41 252 ALA A CA 1
ATOM 1820 C C . ALA A 1 252 ? 27.093 28.372 -11.381 1.00 10.48 252 ALA A C 1
ATOM 1821 O O . ALA A 1 252 ? 28.232 28.183 -11.799 1.00 14.19 252 ALA A O 1
ATOM 1823 N N . THR A 1 253 ? 26.346 29.364 -11.835 1.00 11.74 253 THR A N 1
ATOM 1824 C CA . THR A 1 253 ? 26.865 30.390 -12.694 1.00 13.74 253 THR A CA 1
ATOM 1825 C C . THR A 1 253 ? 28.027 31.016 -11.990 1.00 12.72 253 THR A C 1
ATOM 1826 O O . THR A 1 253 ? 27.935 31.315 -10.823 1.00 12.98 253 THR A O 1
ATOM 1830 N N . LYS A 1 254 ? 29.143 31.150 -12.705 1.00 10.36 254 LYS A N 1
ATOM 1831 C CA . LYS A 1 254 ? 30.426 31.686 -12.234 1.00 11.13 254 LYS A CA 1
ATOM 1832 C C . LYS A 1 254 ? 31.133 30.761 -11.223 1.00 10.58 254 LYS A C 1
ATOM 1833 O O . LYS A 1 254 ? 32.077 31.157 -10.579 1.00 14.66 254 LYS A O 1
ATOM 1839 N N . GLY A 1 255 ? 30.636 29.527 -11.114 1.00 11.85 255 GLY A N 1
ATOM 1840 C CA . GLY A 1 255 ? 31.153 28.519 -10.222 1.00 11.73 255 GLY A CA 1
ATOM 1841 C C . GLY A 1 255 ? 32.602 28.229 -10.577 1.00 9.48 255 GLY A C 1
ATOM 1842 O O . GLY A 1 255 ? 32.998 28.322 -11.734 1.00 12.96 255 GLY A O 1
ATOM 1843 N N . ARG A 1 256 ? 33.330 27.761 -9.574 1.00 9.00 256 ARG A N 1
ATOM 1844 C CA . ARG A 1 256 ? 34.668 27.260 -9.787 1.00 10.33 256 ARG A CA 1
ATOM 1845 C C . ARG A 1 256 ? 34.911 25.903 -9.141 1.00 10.14 256 ARG A C 1
ATOM 1846 O O . ARG A 1 256 ? 34.744 25.711 -7.955 1.00 11.28 256 ARG A O 1
ATOM 1854 N N . LEU A 1 257 ? 35.398 24.994 -9.958 1.00 10.37 257 LEU A N 1
ATOM 1855 C CA . LEU A 1 257 ? 35.888 23.667 -9.509 1.00 10.35 257 LEU A CA 1
ATOM 1856 C C . LEU A 1 257 ? 37.402 23.721 -9.374 1.00 8.93 257 LEU A C 1
ATOM 1857 O O . LEU A 1 257 ? 38.130 23.919 -10.375 1.00 12.14 257 LEU A O 1
ATOM 1862 N N . ILE A 1 258 ? 37.893 23.569 -8.128 1.00 8.47 258 ILE A N 1
ATOM 1863 C CA . ILE A 1 258 ? 39.312 23.500 -7.846 1.00 8.56 258 ILE A CA 1
ATOM 1864 C C . ILE A 1 258 ? 39.731 22.057 -7.845 1.00 10.14 258 ILE A C 1
ATOM 1865 O O . ILE A 1 258 ? 39.223 21.244 -7.063 1.00 12.10 258 ILE A O 1
ATOM 1870 N N . VAL A 1 259 ? 40.622 21.731 -8.769 1.00 9.52 259 VAL A N 1
ATOM 1871 C CA . VAL A 1 259 ? 41.208 20.412 -8.896 1.00 11.56 259 VAL A CA 1
ATOM 1872 C C . VAL A 1 259 ? 42.431 20.355 -8.018 1.00 11.15 259 VAL A C 1
ATOM 1873 O O . VAL A 1 259 ? 43.491 20.839 -8.327 1.00 12.42 259 VAL A O 1
ATOM 1877 N N . ILE A 1 260 ? 42.212 19.728 -6.877 1.00 8.99 260 ILE A N 1
ATOM 1878 C CA . ILE A 1 260 ? 43.190 19.452 -5.811 1.00 10.96 260 ILE A CA 1
ATOM 1879 C C . ILE A 1 260 ? 43.802 18.105 -6.013 1.00 10.58 260 ILE A C 1
ATOM 1880 O O . ILE A 1 260 ? 44.980 17.933 -5.781 1.00 9.19 260 ILE A O 1
ATOM 1885 N N . GLY A 1 261 ? 43.078 17.118 -6.483 1.00 8.95 261 GLY A N 1
ATOM 1886 C CA . GLY A 1 261 ? 43.675 15.807 -6.796 1.00 10.53 261 GLY A CA 1
ATOM 1887 C C . GLY A 1 261 ? 42.578 14.954 -7.411 1.00 9.85 261 GLY A C 1
ATOM 1888 O O . GLY A 1 261 ? 41.544 15.436 -7.736 1.00 11.14 261 GLY A O 1
ATOM 1889 N N . PHE A 1 262 ? 42.850 13.693 -7.587 1.00 8.98 262 PHE A N 1
ATOM 1890 C CA . PHE A 1 262 ? 41.915 12.745 -8.099 1.00 9.01 262 PHE A CA 1
ATOM 1891 C C . PHE A 1 262 ? 42.315 11.370 -7.596 1.00 8.10 262 PHE A C 1
ATOM 1892 O O . PHE A 1 262 ? 42.652 10.490 -8.367 1.00 8.74 262 PHE A O 1
ATOM 1900 N N . ILE A 1 263 ? 42.123 11.152 -6.295 1.00 11.10 263 ILE A N 1
ATOM 1901 C CA . ILE A 1 263 ? 42.601 9.928 -5.620 1.00 12.02 263 ILE A CA 1
ATOM 1902 C C . ILE A 1 263 ? 41.989 8.639 -6.191 1.00 12.73 263 ILE A C 1
ATOM 1903 O O . ILE A 1 263 ? 42.648 7.598 -6.174 1.00 11.50 263 ILE A O 1
ATOM 1908 N N . SER A 1 264 ? 40.775 8.731 -6.733 1.00 13.34 264 SER A N 1
ATOM 1909 C CA . SER A 1 264 ? 40.099 7.590 -7.374 1.00 13.37 264 SER A CA 1
ATOM 1910 C C . SER A 1 264 ? 40.899 6.968 -8.484 1.00 13.90 264 SER A C 1
ATOM 1911 O O . SER A 1 264 ? 40.700 5.825 -8.826 1.00 17.25 264 SER A O 1
ATOM 1914 N N . GLY A 1 265 ? 41.831 7.731 -9.047 1.00 9.41 265 GLY A N 1
ATOM 1915 C CA . GLY A 1 265 ? 42.745 7.222 -10.099 1.00 13.76 265 GLY A CA 1
ATOM 1916 C C . GLY A 1 265 ? 44.160 6.759 -9.771 1.00 13.40 265 GLY A C 1
ATOM 1917 O O . GLY A 1 265 ? 44.764 6.061 -10.595 1.00 13.14 265 GLY A O 1
ATOM 1918 N N . TYR A 1 266 ? 44.731 7.131 -8.611 1.00 8.99 266 TYR A N 1
ATOM 1919 C CA . TYR A 1 266 ? 46.151 6.967 -8.341 1.00 10.32 266 TYR A CA 1
ATOM 1920 C C . TYR A 1 266 ? 46.552 5.524 -8.351 1.00 10.17 266 TYR A C 1
ATOM 1921 O O . TYR A 1 266 ? 47.678 5.233 -8.710 1.00 11.88 266 TYR A O 1
ATOM 1930 N N . GLN A 1 267 ? 45.707 4.593 -7.926 1.00 12.57 267 GLN A N 1
ATOM 1931 C CA . GLN A 1 267 ? 46.086 3.163 -7.900 1.00 13.15 267 GLN A CA 1
ATOM 1932 C C . GLN A 1 267 ? 46.070 2.500 -9.279 1.00 14.79 267 GLN A C 1
ATOM 1933 O O . GLN A 1 267 ? 46.587 1.399 -9.435 1.00 18.24 267 GLN A O 1
ATOM 1939 N N . THR A 1 268 ? 45.492 3.167 -10.270 1.00 13.78 268 THR A N 1
ATOM 1940 C CA . THR A 1 268 ? 45.349 2.640 -11.616 1.00 15.57 268 THR A CA 1
ATOM 1941 C C . THR A 1 268 ? 46.712 2.759 -12.328 1.00 15.51 268 THR A C 1
ATOM 1942 O O . THR A 1 268 ? 47.572 3.500 -11.906 1.00 15.22 268 THR A O 1
ATOM 1946 N N . PRO A 1 269 ? 46.930 1.984 -13.408 1.00 12.00 269 PRO A N 1
ATOM 1947 C CA . PRO A 1 269 ? 48.223 2.026 -14.050 1.00 13.14 269 PRO A CA 1
ATOM 1948 C C . PRO A 1 269 ? 48.639 3.403 -14.514 1.00 14.58 269 PRO A C 1
ATOM 1949 O O . PRO A 1 269 ? 49.777 3.736 -14.341 1.00 16.05 269 PRO A O 1
ATOM 1953 N N . THR A 1 270 ? 47.756 4.200 -15.113 1.00 17.00 270 THR A N 1
ATOM 1954 C CA . THR A 1 270 ? 48.144 5.526 -15.558 1.00 15.90 270 THR A CA 1
ATOM 1955 C C . THR A 1 270 ? 48.107 6.534 -14.411 1.00 15.86 270 THR A C 1
ATOM 1956 O O . THR A 1 270 ? 48.698 7.597 -14.513 1.00 17.57 270 THR A O 1
ATOM 1960 N N . GLY A 1 271 ? 47.363 6.225 -13.366 1.00 14.85 271 GLY A N 1
ATOM 1961 C CA . GLY A 1 271 ? 47.137 7.157 -12.288 1.00 15.04 271 GLY A CA 1
ATOM 1962 C C . GLY A 1 271 ? 46.013 8.138 -12.465 1.00 15.15 271 GLY A C 1
ATOM 1963 O O . GLY A 1 271 ? 45.723 8.920 -11.542 1.00 14.96 271 GLY A O 1
ATOM 1964 N N . LEU A 1 272 ? 45.341 8.079 -13.614 1.00 15.23 272 LEU A N 1
ATOM 1965 C CA . LEU A 1 272 ? 44.238 8.990 -13.904 1.00 16.67 272 LEU A CA 1
ATOM 1966 C C . LEU A 1 272 ? 42.893 8.360 -13.659 1.00 17.46 272 LEU A C 1
ATOM 1967 O O . LEU A 1 272 ? 42.769 7.184 -13.641 1.00 20.02 272 LEU A O 1
ATOM 1972 N N . SER A 1 273 ? 41.889 9.181 -13.430 1.00 21.25 273 SER A N 1
ATOM 1973 C CA . SER A 1 273 ? 40.533 8.714 -13.339 1.00 22.11 273 SER A CA 1
ATOM 1974 C C . SER A 1 273 ? 39.795 9.268 -14.556 1.00 21.50 273 SER A C 1
ATOM 1975 O O . SER A 1 273 ? 39.781 10.461 -14.789 1.00 21.53 273 SER A O 1
ATOM 1978 N N . PRO A 1 274 ? 39.192 8.413 -15.348 1.00 26.80 274 PRO A N 1
ATOM 1979 C CA . PRO A 1 274 ? 38.492 8.958 -16.503 1.00 26.08 274 PRO A CA 1
ATOM 1980 C C . PRO A 1 274 ? 37.331 9.877 -16.153 1.00 22.88 274 PRO A C 1
ATOM 1981 O O . PRO A 1 274 ? 36.580 9.603 -15.202 1.00 21.65 274 PRO A O 1
ATOM 1985 N N . VAL A 1 275 ? 37.171 10.923 -16.967 1.00 24.86 275 VAL A N 1
ATOM 1986 C CA . VAL A 1 275 ? 36.083 11.898 -16.825 1.00 25.65 275 VAL A CA 1
ATOM 1987 C C . VAL A 1 275 ? 35.408 12.180 -18.163 1.00 28.48 275 VAL A C 1
ATOM 1988 O O . VAL A 1 275 ? 35.984 11.943 -19.212 1.00 29.14 275 VAL A O 1
ATOM 1992 N N . LYS A 1 276 ? 34.181 12.681 -18.092 1.00 31.10 276 LYS A N 1
ATOM 1993 C CA . LYS A 1 276 ? 33.452 13.238 -19.244 1.00 34.20 276 LYS A CA 1
ATOM 1994 C C . LYS A 1 276 ? 33.959 14.618 -19.627 1.00 32.84 276 LYS A C 1
ATOM 1995 O O . LYS A 1 276 ? 33.487 15.619 -19.136 1.00 33.81 276 LYS A O 1
ATOM 2001 N N . ALA A 1 277 ? 34.931 14.675 -20.511 1.00 32.27 277 ALA A N 1
ATOM 2002 C CA . ALA A 1 277 ? 35.553 15.933 -20.852 1.00 32.97 277 ALA A CA 1
ATOM 2003 C C . ALA A 1 277 ? 35.053 16.489 -22.159 1.00 31.05 277 ALA A C 1
ATOM 2004 O O . ALA A 1 277 ? 35.216 17.663 -22.421 1.00 31.18 277 ALA A O 1
ATOM 2006 N N . GLY A 1 278 ? 34.482 15.648 -23.010 1.00 30.56 278 GLY A N 1
ATOM 2007 C CA . GLY A 1 278 ? 34.139 16.078 -24.348 1.00 30.24 278 GLY A CA 1
ATOM 2008 C C . GLY A 1 278 ? 33.353 17.366 -24.412 1.00 27.30 278 GLY A C 1
ATOM 2009 O O . GLY A 1 278 ? 33.620 18.226 -25.250 1.00 29.76 278 GLY A O 1
ATOM 2010 N N . THR A 1 279 ? 32.381 17.518 -23.526 1.00 24.81 279 THR A N 1
ATOM 2011 C CA . THR A 1 279 ? 31.519 18.677 -23.560 1.00 22.07 279 THR A CA 1
ATOM 2012 C C . THR A 1 279 ? 31.930 19.696 -22.474 1.00 18.47 279 THR A C 1
ATOM 2013 O O . THR A 1 279 ? 31.228 20.653 -22.183 1.00 19.09 279 THR A O 1
ATOM 2017 N N . LEU A 1 280 ? 33.069 19.495 -21.861 1.00 17.61 280 LEU A N 1
ATOM 2018 C CA . LEU A 1 280 ? 33.439 20.357 -20.782 1.00 17.14 280 LEU A CA 1
ATOM 2019 C C . LEU A 1 280 ? 33.611 21.811 -21.193 1.00 15.94 280 LEU A C 1
ATOM 2020 O O . LEU A 1 280 ? 33.063 22.667 -20.494 1.00 13.28 280 LEU A O 1
ATOM 2025 N N . PRO A 1 281 ? 34.354 22.116 -22.287 1.00 15.78 281 PRO A N 1
ATOM 2026 C CA . PRO A 1 281 ? 34.409 23.546 -22.670 1.00 18.46 281 PRO A CA 1
ATOM 2027 C C . PRO A 1 281 ? 33.071 24.227 -22.856 1.00 15.42 281 PRO A C 1
ATOM 2028 O O . PRO A 1 281 ? 32.887 25.336 -22.386 1.00 16.22 281 PRO A O 1
ATOM 2032 N N . ALA A 1 282 ? 32.150 23.545 -23.491 1.00 15.87 282 ALA A N 1
ATOM 2033 C CA . ALA A 1 282 ? 30.790 24.034 -23.682 1.00 15.22 282 ALA A CA 1
ATOM 2034 C C . ALA A 1 282 ? 30.000 24.215 -22.374 1.00 11.35 282 ALA A C 1
ATOM 2035 O O . ALA A 1 282 ? 29.402 25.242 -22.171 1.00 11.70 282 ALA A O 1
ATOM 2037 N N . LYS A 1 283 ? 30.077 23.251 -21.468 1.00 10.45 283 LYS A N 1
ATOM 2038 C CA . LYS A 1 283 ? 29.526 23.413 -20.120 1.00 12.38 283 LYS A CA 1
ATOM 2039 C C . LYS A 1 283 ? 30.100 24.613 -19.374 1.00 11.33 283 LYS A C 1
ATOM 2040 O O . LYS A 1 283 ? 29.369 25.350 -18.720 1.00 15.12 283 LYS A O 1
ATOM 2046 N N . LEU A 1 284 ? 31.403 24.814 -19.431 1.00 11.81 284 LEU A N 1
ATOM 2047 C CA . LEU A 1 284 ? 32.063 25.896 -18.700 1.00 7.95 284 LEU A CA 1
ATOM 2048 C C . LEU A 1 284 ? 31.657 27.258 -19.319 1.00 9.85 284 LEU A C 1
ATOM 2049 O O . LEU A 1 284 ? 31.292 28.187 -18.608 1.00 11.84 284 LEU A O 1
ATOM 2054 N N . LEU A 1 285 ? 31.660 27.371 -20.637 1.00 12.44 285 LEU A N 1
ATOM 2055 C CA . LEU A 1 285 ? 31.209 28.561 -21.299 1.00 12.15 285 LEU A CA 1
ATOM 2056 C C . LEU A 1 285 ? 29.772 28.898 -20.901 1.00 9.65 285 LEU A C 1
ATOM 2057 O O . LEU A 1 285 ? 29.495 30.014 -20.504 1.00 10.47 285 LEU A O 1
ATOM 2062 N N . LYS A 1 286 ? 28.898 27.910 -20.948 1.00 12.81 286 LYS A N 1
ATOM 2063 C CA . LYS A 1 286 ? 27.477 28.157 -20.735 1.00 15.96 286 LYS A CA 1
ATOM 2064 C C . LYS A 1 286 ? 27.130 28.613 -19.293 1.00 14.73 286 LYS A C 1
ATOM 2065 O O . LYS A 1 286 ? 26.134 29.266 -19.068 1.00 15.54 286 LYS A O 1
ATOM 2071 N N . LYS A 1 287 ? 27.987 28.312 -18.344 1.00 13.40 287 LYS A N 1
ATOM 2072 C CA . LYS A 1 287 ? 27.868 28.767 -16.979 1.00 13.85 287 LYS A CA 1
ATOM 2073 C C . LYS A 1 287 ? 28.846 29.857 -16.555 1.00 10.56 287 LYS A C 1
ATOM 2074 O O . LYS A 1 287 ? 28.862 30.243 -15.391 1.00 11.62 287 LYS A O 1
ATOM 2080 N N . SER A 1 288 ? 29.646 30.372 -17.477 1.00 9.76 288 SER A N 1
ATOM 2081 C CA . SER A 1 288 ? 30.782 31.206 -17.117 1.00 9.15 288 SER A CA 1
ATOM 2082 C C . SER A 1 288 ? 31.594 30.635 -15.948 1.00 11.83 288 SER A C 1
ATOM 2083 O O . SER A 1 288 ? 31.974 31.357 -15.043 1.00 10.55 288 SER A O 1
ATOM 2086 N N . ALA A 1 289 ? 31.831 29.321 -15.986 1.00 10.67 289 ALA A N 1
ATOM 2087 C CA . ALA A 1 289 ? 32.411 28.592 -14.867 1.00 10.44 289 ALA A CA 1
ATOM 2088 C C . ALA A 1 289 ? 33.813 28.175 -15.208 1.00 11.95 289 ALA A C 1
ATOM 2089 O O . ALA A 1 289 ? 34.239 28.226 -16.367 1.00 12.34 289 ALA A O 1
ATOM 2091 N N . SER A 1 290 ? 34.565 27.766 -14.187 1.00 9.62 290 SER A N 1
ATOM 2092 C CA . SER A 1 290 ? 35.959 27.368 -14.361 1.00 9.73 290 SER A CA 1
ATOM 2093 C C . SER A 1 290 ? 36.290 26.051 -13.708 1.00 9.43 290 SER A C 1
ATOM 2094 O O . SER A 1 290 ? 35.692 25.592 -12.757 1.00 10.70 290 SER A O 1
ATOM 2097 N N . VAL A 1 291 ? 37.345 25.434 -14.253 1.00 8.40 291 VAL A N 1
ATOM 2098 C CA . VAL A 1 291 ? 38.064 24.359 -13.643 1.00 8.82 291 VAL A CA 1
ATOM 2099 C C . VAL A 1 291 ? 39.476 24.862 -13.466 1.00 8.52 291 VAL A C 1
ATOM 2100 O O . VAL A 1 291 ? 40.187 25.263 -14.417 1.00 11.03 291 VAL A O 1
ATOM 2104 N N . GLN A 1 292 ? 39.907 24.812 -12.227 1.00 9.39 292 GLN A N 1
ATOM 2105 C CA . GLN A 1 292 ? 41.105 25.422 -11.807 1.00 9.81 292 GLN A CA 1
ATOM 2106 C C . GLN A 1 292 ? 41.969 24.426 -11.070 1.00 9.56 292 GLN A C 1
ATOM 2107 O O . GLN A 1 292 ? 41.659 24.000 -10.013 1.00 10.37 292 GLN A O 1
ATOM 2113 N N . GLY A 1 293 ? 43.161 24.141 -11.621 1.00 8.95 293 GLY A N 1
ATOM 2114 C CA . GLY A 1 293 ? 44.165 23.220 -11.037 1.00 8.99 293 GLY A CA 1
ATOM 2115 C C . GLY A 1 293 ? 44.900 23.916 -9.914 1.00 7.82 293 GLY A C 1
ATOM 2116 O O . GLY A 1 293 ? 45.129 25.109 -9.989 1.00 9.59 293 GLY A O 1
ATOM 2117 N N . PHE A 1 294 ? 45.363 23.181 -8.901 1.00 11.61 294 PHE A N 1
ATOM 2118 C CA . PHE A 1 294 ? 46.194 23.747 -7.846 1.00 9.61 294 PHE A CA 1
ATOM 2119 C C . PHE A 1 294 ? 47.286 22.748 -7.475 1.00 9.48 294 PHE A C 1
ATOM 2120 O O . PHE A 1 294 ? 47.007 21.629 -7.156 1.00 11.09 294 PHE A O 1
ATOM 2128 N N . PHE A 1 295 ? 48.531 23.160 -7.534 1.00 9.89 295 PHE A N 1
ATOM 2129 C CA . PHE A 1 295 ? 49.675 22.366 -7.121 1.00 14.09 295 PHE A CA 1
ATOM 2130 C C . PHE A 1 295 ? 50.438 23.186 -6.110 1.00 12.77 295 PHE A C 1
ATOM 2131 O O . PHE A 1 295 ? 50.998 24.219 -6.427 1.00 10.00 295 PHE A O 1
ATOM 2139 N N . LEU A 1 296 ? 50.471 22.705 -4.875 1.00 12.18 296 LEU A N 1
ATOM 2140 C CA . LEU A 1 296 ? 51.064 23.466 -3.761 1.00 11.65 296 LEU A CA 1
ATOM 2141 C C . LEU A 1 296 ? 52.439 24.038 -4.057 1.00 9.36 296 LEU A C 1
ATOM 2142 O O . LEU A 1 296 ? 52.700 25.165 -3.723 1.00 13.26 296 LEU A O 1
ATOM 2147 N N . ASN A 1 297 ? 53.286 23.243 -4.702 1.00 10.26 297 ASN A N 1
ATOM 2148 C CA . ASN A 1 297 ? 54.633 23.687 -5.004 1.00 12.82 297 ASN A CA 1
ATOM 2149 C C . ASN A 1 297 ? 54.763 24.867 -5.941 1.00 12.55 297 ASN A C 1
ATOM 2150 O O . ASN A 1 297 ? 55.833 25.426 -6.082 1.00 14.94 297 ASN A O 1
ATOM 2155 N N . HIS A 1 298 ? 53.708 25.240 -6.619 1.00 11.06 298 HIS A N 1
ATOM 2156 C CA . HIS A 1 298 ? 53.644 26.458 -7.414 1.00 11.58 298 HIS A CA 1
ATOM 2157 C C . HIS A 1 298 ? 53.301 27.703 -6.625 1.00 13.07 298 HIS A C 1
ATOM 2158 O O . HIS A 1 298 ? 53.361 28.801 -7.175 1.00 16.12 298 HIS A O 1
ATOM 2165 N N . TYR A 1 299 ? 53.024 27.538 -5.340 1.00 12.60 299 TYR A N 1
ATOM 2166 C CA . TYR A 1 299 ? 52.567 28.605 -4.489 1.00 14.93 299 TYR A CA 1
ATOM 2167 C C . TYR A 1 299 ? 53.418 28.821 -3.244 1.00 15.59 299 TYR A C 1
ATOM 2168 O O . TYR A 1 299 ? 52.915 29.279 -2.202 1.00 15.19 299 TYR A O 1
ATOM 2177 N N . LEU A 1 300 ? 54.701 28.514 -3.362 1.00 16.31 300 LEU A N 1
ATOM 2178 C CA . LEU A 1 300 ? 55.599 28.562 -2.222 1.00 18.58 300 LEU A CA 1
ATOM 2179 C C . LEU A 1 300 ? 55.875 29.972 -1.735 1.00 15.31 300 LEU A C 1
ATOM 2180 O O . LEU A 1 300 ? 56.218 30.159 -0.573 1.00 20.17 300 LEU A O 1
ATOM 2185 N N . SER A 1 301 ? 55.587 30.960 -2.565 1.00 19.94 301 SER A N 1
ATOM 2186 C CA . SER A 1 301 ? 55.662 32.359 -2.138 1.00 22.07 301 SER A CA 1
ATOM 2187 C C . SER A 1 301 ? 54.612 32.697 -1.090 1.00 22.06 301 SER A C 1
ATOM 2188 O O . SER A 1 301 ? 54.722 33.728 -0.408 1.00 25.53 301 SER A O 1
ATOM 2191 N N . LYS A 1 302 ? 53.576 31.854 -0.973 1.00 18.36 302 LYS A N 1
ATOM 2192 C CA . LYS A 1 302 ? 52.503 32.085 -0.037 1.00 18.27 302 LYS A CA 1
ATOM 2193 C C . LYS A 1 302 ? 52.606 31.184 1.186 1.00 18.18 302 LYS A C 1
ATOM 2194 O O . LYS A 1 302 ? 51.799 31.302 2.103 1.00 19.79 302 LYS A O 1
ATOM 2200 N N . TYR A 1 303 ? 53.587 30.286 1.169 1.00 15.87 303 TYR A N 1
ATOM 2201 C CA . TYR A 1 303 ? 53.647 29.139 2.093 1.00 14.66 303 TYR A CA 1
ATOM 2202 C C . TYR A 1 303 ? 53.961 29.591 3.509 1.00 17.78 303 TYR A C 1
ATOM 2203 O O . TYR A 1 303 ? 53.268 29.226 4.447 1.00 14.42 303 TYR A O 1
ATOM 2212 N N . GLN A 1 304 ? 55.011 30.377 3.678 1.00 20.75 304 GLN A N 1
ATOM 2213 C CA . GLN A 1 304 ? 55.423 30.771 5.017 1.00 21.20 304 GLN A CA 1
ATOM 2214 C C . GLN A 1 304 ? 54.304 31.520 5.735 1.00 18.37 304 GLN A C 1
ATOM 2215 O O . GLN A 1 304 ? 53.991 31.214 6.868 1.00 19.46 304 GLN A O 1
ATOM 2221 N N . ALA A 1 305 ? 53.678 32.479 5.074 1.00 17.61 305 ALA A N 1
ATOM 2222 C CA . ALA A 1 305 ? 52.518 33.188 5.654 1.00 18.69 305 ALA A CA 1
ATOM 2223 C C . ALA A 1 305 ? 51.361 32.285 6.050 1.00 18.46 305 ALA A C 1
ATOM 2224 O O . ALA A 1 305 ? 50.752 32.409 7.104 1.00 17.07 305 ALA A O 1
ATOM 2226 N N . ALA A 1 306 ? 51.017 31.387 5.142 1.00 15.64 306 ALA A N 1
ATOM 2227 C CA . ALA A 1 306 ? 49.976 30.423 5.404 1.00 11.68 306 ALA A CA 1
ATOM 2228 C C . ALA A 1 306 ? 50.231 29.609 6.675 1.00 12.73 306 ALA A C 1
ATOM 2229 O O . ALA A 1 306 ? 49.363 29.444 7.550 1.00 13.36 306 ALA A O 1
ATOM 2231 N N . MET A 1 307 ? 51.426 29.044 6.709 1.00 12.97 307 MET A N 1
ATOM 2232 C CA . MET A 1 307 ? 51.862 28.196 7.780 1.00 17.65 307 MET A CA 1
ATOM 2233 C C . MET A 1 307 ? 51.816 28.936 9.126 1.00 18.66 307 MET A C 1
ATOM 2234 O O . MET A 1 307 ? 51.359 28.397 10.134 1.00 17.81 307 MET A O 1
ATOM 2239 N N . SER A 1 308 ? 52.253 30.180 9.123 1.00 19.42 308 SER A N 1
ATOM 2240 C CA . SER A 1 308 ? 52.238 30.980 10.313 1.00 17.40 308 SER A CA 1
ATOM 2241 C C . SER A 1 308 ? 50.820 31.232 10.794 1.00 17.46 308 SER A C 1
ATOM 2242 O O . SER A 1 308 ? 50.567 31.153 11.984 1.00 16.96 308 SER A O 1
ATOM 2245 N N . HIS A 1 309 ? 49.894 31.521 9.891 1.00 15.42 309 HIS A N 1
ATOM 2246 C CA . HIS A 1 309 ? 48.518 31.774 10.299 1.00 16.86 309 HIS A CA 1
ATOM 2247 C C . HIS A 1 309 ? 47.863 30.497 10.801 1.00 14.60 309 HIS A C 1
ATOM 2248 O O . HIS A 1 309 ? 47.172 30.474 11.827 1.00 16.44 309 HIS A O 1
ATOM 2255 N N . LEU A 1 310 ? 48.125 29.399 10.089 1.00 12.66 310 LEU A N 1
ATOM 2256 C CA . LEU A 1 310 ? 47.593 28.105 10.490 1.00 13.46 310 LEU A CA 1
ATOM 2257 C C . LEU A 1 310 ? 48.114 27.712 11.855 1.00 12.98 310 LEU A C 1
ATOM 2258 O O . LEU A 1 310 ? 47.385 27.213 12.674 1.00 15.07 310 LEU A O 1
ATOM 2263 N N . LEU A 1 311 ? 49.396 27.893 12.073 1.00 15.12 311 LEU A N 1
ATOM 2264 C CA . LEU A 1 311 ? 49.946 27.573 13.375 1.00 15.32 311 LEU A CA 1
ATOM 2265 C C . LEU A 1 311 ? 49.306 28.370 14.514 1.00 15.36 311 LEU A C 1
ATOM 2266 O O . LEU A 1 311 ? 49.082 27.821 15.566 1.00 13.72 311 LEU A O 1
ATOM 2271 N N . GLU A 1 312 ? 49.007 29.641 14.278 1.00 17.15 312 GLU A N 1
ATOM 2272 C CA . GLU A 1 312 ? 48.374 30.484 15.282 1.00 20.71 312 GLU A CA 1
ATOM 2273 C C . GLU A 1 312 ? 46.950 30.001 15.566 1.00 18.97 312 GLU A C 1
ATOM 2274 O O . GLU A 1 312 ? 46.492 29.907 16.685 1.00 17.85 312 GLU A O 1
ATOM 2280 N N . MET A 1 313 ? 46.252 29.627 14.531 1.00 17.69 313 MET A N 1
ATOM 2281 C CA . MET A 1 313 ? 44.894 29.090 14.707 1.00 17.01 313 MET A CA 1
ATOM 2282 C C . MET A 1 313 ? 44.903 27.750 15.460 1.00 16.95 313 MET A C 1
ATOM 2283 O O . MET A 1 313 ? 44.050 27.443 16.262 1.00 18.39 313 MET A O 1
ATOM 2288 N N . CYS A 1 314 ? 45.857 26.908 15.144 1.00 15.83 314 CYS A N 1
ATOM 2289 C CA . CYS A 1 314 ? 46.001 25.623 15.811 1.00 16.12 314 CYS A CA 1
ATOM 2290 C C . CYS A 1 314 ? 46.309 25.832 17.284 1.00 15.40 314 CYS A C 1
ATOM 2291 O O . CYS A 1 314 ? 45.612 25.260 18.125 1.00 13.58 314 CYS A O 1
ATOM 2294 N N . VAL A 1 315 ? 47.301 26.650 17.622 1.00 18.38 315 VAL A N 1
ATOM 2295 C CA . VAL A 1 315 ? 47.716 26.756 19.034 1.00 19.31 315 VAL A CA 1
ATOM 2296 C C . VAL A 1 315 ? 46.658 27.463 19.856 1.00 20.55 315 VAL A C 1
ATOM 2297 O O . VAL A 1 315 ? 46.503 27.200 21.064 1.00 19.34 315 VAL A O 1
ATOM 2301 N N . SER A 1 316 ? 45.919 28.346 19.198 1.00 21.78 316 SER A N 1
ATOM 2302 C CA A SER A 1 316 ? 44.876 29.121 19.884 0.50 22.89 316 SER A CA 1
ATOM 2303 C CA B SER A 1 316 ? 44.852 29.130 19.845 0.50 22.34 316 SER A CA 1
ATOM 2304 C C . SER A 1 316 ? 43.577 28.340 20.094 1.00 23.16 316 SER A C 1
ATOM 2305 O O . SER A 1 316 ? 42.672 28.817 20.773 1.00 28.73 316 SER A O 1
ATOM 2310 N N . GLY A 1 317 ? 43.471 27.165 19.502 1.00 22.21 317 GLY A N 1
ATOM 2311 C CA . GLY A 1 317 ? 42.265 26.385 19.591 1.00 23.11 317 GLY A CA 1
ATOM 2312 C C . GLY A 1 317 ? 41.206 26.755 18.576 1.00 21.76 317 GLY A C 1
ATOM 2313 O O . GLY A 1 317 ? 40.057 26.391 18.740 1.00 26.07 317 GLY A O 1
ATOM 2314 N N . ASP A 1 318 ? 41.565 27.478 17.534 1.00 19.93 318 ASP A N 1
ATOM 2315 C CA . ASP A 1 318 ? 40.593 27.940 16.570 1.00 22.18 318 ASP A CA 1
ATOM 2316 C C . ASP A 1 318 ? 40.614 27.113 15.301 1.00 21.52 318 ASP A C 1
ATOM 2317 O O . ASP A 1 318 ? 40.045 27.505 14.292 1.00 26.45 318 ASP A O 1
ATOM 2322 N N . LEU A 1 319 ? 41.288 25.987 15.323 1.00 19.64 319 LEU A N 1
ATOM 2323 C CA . LEU A 1 319 ? 41.333 25.105 14.168 1.00 17.78 319 LEU A CA 1
ATOM 2324 C C . LEU A 1 319 ? 41.467 23.692 14.686 1.00 18.50 319 LEU A C 1
ATOM 2325 O O . LEU A 1 319 ? 42.426 23.387 15.387 1.00 20.48 319 LEU A O 1
ATOM 2330 N N . VAL A 1 320 ? 40.515 22.831 14.345 1.00 13.53 320 VAL A N 1
ATOM 2331 C CA . VAL A 1 320 ? 40.625 21.420 14.632 1.00 13.17 320 VAL A CA 1
ATOM 2332 C C . VAL A 1 320 ? 41.603 20.793 13.643 1.00 12.72 320 VAL A C 1
ATOM 2333 O O . VAL A 1 320 ? 41.426 20.887 12.447 1.00 16.12 320 VAL A O 1
ATOM 2337 N N . CYS A 1 321 ? 42.647 20.144 14.175 1.00 10.38 321 CYS A N 1
ATOM 2338 C CA . CYS A 1 321 ? 43.649 19.440 13.390 1.00 10.44 321 CYS A CA 1
ATOM 2339 C C . CYS A 1 321 ? 43.606 17.953 13.757 1.00 12.64 321 CYS A C 1
ATOM 2340 O O . CYS A 1 321 ? 44.343 17.472 14.623 1.00 15.16 321 CYS A O 1
ATOM 2343 N N . GLU A 1 322 ? 42.651 17.252 13.150 1.00 12.23 322 GLU A N 1
ATOM 2344 C CA . GLU A 1 322 ? 42.439 15.859 13.463 1.00 13.04 322 GLU A CA 1
ATOM 2345 C C . GLU A 1 322 ? 43.564 14.999 12.920 1.00 13.36 322 GLU A C 1
ATOM 2346 O O . GLU A 1 322 ? 43.930 15.119 11.769 1.00 12.44 322 GLU A O 1
ATOM 2352 N N . VAL A 1 323 ? 44.108 14.151 13.799 1.00 10.79 323 VAL A N 1
ATOM 2353 C CA . VAL A 1 323 ? 45.188 13.247 13.531 1.00 12.53 323 VAL A CA 1
ATOM 2354 C C . VAL A 1 323 ? 44.688 11.812 13.660 1.00 14.15 323 VAL A C 1
ATOM 2355 O O . VAL A 1 323 ? 44.043 11.463 14.628 1.00 17.43 323 VAL A O 1
ATOM 2359 N N . ASP A 1 324 ? 45.002 10.993 12.669 1.00 11.95 324 ASP A N 1
ATOM 2360 C CA . ASP A 1 324 ? 44.745 9.559 12.712 1.00 12.38 324 ASP A CA 1
ATOM 2361 C C . ASP A 1 324 ? 46.056 8.813 12.831 1.00 14.00 324 ASP A C 1
ATOM 2362 O O . ASP A 1 324 ? 46.787 8.625 11.844 1.00 10.68 324 ASP A O 1
ATOM 2367 N N . LEU A 1 325 ? 46.343 8.340 14.045 1.00 12.01 325 LEU A N 1
ATOM 2368 C CA . LEU A 1 325 ? 47.568 7.622 14.303 1.00 11.49 325 LEU A CA 1
ATOM 2369 C C . LEU A 1 325 ? 47.355 6.131 14.174 1.00 12.27 325 LEU A C 1
ATOM 2370 O O . LEU A 1 325 ? 48.231 5.371 14.562 1.00 11.09 325 LEU A O 1
ATOM 2375 N N . GLY A 1 326 ? 46.208 5.706 13.646 1.00 11.24 326 GLY A N 1
ATOM 2376 C CA . GLY A 1 326 ? 45.985 4.323 13.289 1.00 16.28 326 GLY A CA 1
ATOM 2377 C C . GLY A 1 326 ? 45.613 3.419 14.425 1.00 14.17 326 GLY A C 1
ATOM 2378 O O . GLY A 1 326 ? 45.643 2.200 14.250 1.00 17.90 326 GLY A O 1
ATOM 2379 N N . ASP A 1 327 ? 45.245 3.994 15.569 1.00 14.31 327 ASP A N 1
ATOM 2380 C CA . ASP A 1 327 ? 44.861 3.215 16.721 1.00 16.77 327 ASP A CA 1
ATOM 2381 C C . ASP A 1 327 ? 43.707 2.253 16.358 1.00 19.07 327 ASP A C 1
ATOM 2382 O O . ASP A 1 327 ? 43.662 1.151 16.860 1.00 20.94 327 ASP A O 1
ATOM 2387 N N . LEU A 1 328 ? 42.847 2.637 15.434 1.00 19.08 328 LEU A N 1
ATOM 2388 C CA . LEU A 1 328 ? 41.696 1.796 15.060 1.00 20.36 328 LEU A CA 1
ATOM 2389 C C . LEU A 1 328 ? 41.927 0.952 13.806 1.00 19.71 328 LEU A C 1
ATOM 2390 O O . LEU A 1 328 ? 41.029 0.280 13.338 1.00 23.90 328 LEU A O 1
ATOM 2395 N N . SER A 1 329 ? 43.149 0.980 13.270 1.00 18.37 329 SER A N 1
ATOM 2396 C CA . SER A 1 329 ? 43.505 0.192 12.096 1.00 16.94 329 SER A CA 1
ATOM 2397 C C . SER A 1 329 ? 43.613 -1.284 12.476 1.00 17.61 329 SER A C 1
ATOM 2398 O O . SER A 1 329 ? 43.733 -1.612 13.654 1.00 17.67 329 SER A O 1
ATOM 2401 N N . PRO A 1 330 ? 43.605 -2.170 11.471 1.00 19.54 330 PRO A N 1
ATOM 2402 C CA . PRO A 1 330 ? 43.653 -3.601 11.780 1.00 20.51 330 PRO A CA 1
ATOM 2403 C C . PRO A 1 330 ? 44.795 -4.062 12.690 1.00 18.97 330 PRO A C 1
ATOM 2404 O O . PRO A 1 330 ? 44.565 -4.856 13.576 1.00 23.33 330 PRO A O 1
ATOM 2408 N N . GLU A 1 331 ? 46.005 -3.583 12.488 1.00 16.80 331 GLU A N 1
ATOM 2409 C CA . GLU A 1 331 ? 47.109 -3.946 13.344 1.00 19.10 331 GLU A CA 1
ATOM 2410 C C . GLU A 1 331 ? 47.529 -2.820 14.288 1.00 17.46 331 GLU A C 1
ATOM 2411 O O . GLU A 1 331 ? 48.634 -2.828 14.849 1.00 21.00 331 GLU A O 1
ATOM 2417 N N . GLY A 1 332 ? 46.634 -1.867 14.481 1.00 15.45 332 GLY A N 1
ATOM 2418 C CA . GLY A 1 332 ? 46.767 -0.863 15.508 1.00 16.60 332 GLY A CA 1
ATOM 2419 C C . GLY A 1 332 ? 47.697 0.304 15.197 1.00 14.94 332 GLY A C 1
ATOM 2420 O O . GLY A 1 332 ? 48.033 0.591 14.066 1.00 15.73 332 GLY A O 1
ATOM 2421 N N . ARG A 1 333 ? 47.995 1.043 16.242 1.00 16.17 333 ARG A N 1
ATOM 2422 C CA . ARG A 1 333 ? 48.744 2.302 16.122 1.00 15.29 333 ARG A CA 1
ATOM 2423 C C . ARG A 1 333 ? 49.913 2.257 15.163 1.00 11.31 333 ARG A C 1
ATOM 2424 O O . ARG A 1 333 ? 50.729 1.330 15.174 1.00 13.23 333 ARG A O 1
ATOM 2432 N N . PHE A 1 334 ? 50.008 3.275 14.318 1.00 11.92 334 PHE A N 1
ATOM 2433 C CA . PHE A 1 334 ? 51.082 3.373 13.343 1.00 13.32 334 PHE A CA 1
ATOM 2434 C C . PHE A 1 334 ? 52.400 3.815 13.933 1.00 14.38 334 PHE A C 1
ATOM 2435 O O . PHE A 1 334 ? 52.744 4.991 13.904 1.00 16.16 334 PHE A O 1
ATOM 2443 N N . THR A 1 335 ? 53.147 2.852 14.436 1.00 12.49 335 THR A N 1
ATOM 2444 C CA . THR A 1 335 ? 54.432 3.068 15.055 1.00 14.02 335 THR A CA 1
ATOM 2445 C C . THR A 1 335 ? 55.529 2.430 14.224 1.00 15.02 335 THR A C 1
ATOM 2446 O O . THR A 1 335 ? 55.491 1.245 13.875 1.00 16.48 335 THR A O 1
ATOM 2450 N N . GLY A 1 336 ? 56.546 3.235 13.935 1.00 12.60 336 GLY A N 1
ATOM 2451 C CA . GLY A 1 336 ? 57.722 2.758 13.171 1.00 12.65 336 GLY A CA 1
ATOM 2452 C C . GLY A 1 336 ? 57.546 2.925 11.669 1.00 13.25 336 GLY A C 1
ATOM 2453 O O . GLY A 1 336 ? 56.415 2.931 11.164 1.00 13.34 336 GLY A O 1
ATOM 2454 N N . LEU A 1 337 ? 58.664 2.964 10.951 1.00 15.90 337 LEU A N 1
ATOM 2455 C CA . LEU A 1 337 ? 58.634 3.085 9.495 1.00 15.74 337 LEU A CA 1
ATOM 2456 C C . LEU A 1 337 ? 57.907 1.944 8.812 1.00 15.78 337 LEU A C 1
ATOM 2457 O O . LEU A 1 337 ? 57.317 2.121 7.784 1.00 16.84 337 LEU A O 1
ATOM 2462 N N . GLU A 1 338 ? 57.890 0.773 9.453 1.00 18.91 338 GLU A N 1
ATOM 2463 C CA A GLU A 1 338 ? 57.252 -0.441 8.935 0.50 18.21 338 GLU A CA 1
ATOM 2464 C CA B GLU A 1 338 ? 57.257 -0.415 8.890 0.50 17.46 338 GLU A CA 1
ATOM 2465 C C . GLU A 1 338 ? 55.752 -0.238 8.839 1.00 16.67 338 GLU A C 1
ATOM 2466 O O . GLU A 1 338 ? 55.068 -0.834 8.013 1.00 20.83 338 GLU A O 1
ATOM 2477 N N . SER A 1 339 ? 55.239 0.601 9.724 1.00 11.54 339 SER A N 1
ATOM 2478 C CA . SER A 1 339 ? 53.792 0.881 9.746 1.00 10.03 339 SER A CA 1
ATOM 2479 C C . SER A 1 339 ? 53.321 1.734 8.553 1.00 9.76 339 SER A C 1
ATOM 2480 O O . SER A 1 339 ? 52.124 1.801 8.276 1.00 14.96 339 SER A O 1
ATOM 2483 N N . ILE A 1 340 ? 54.238 2.371 7.828 1.00 11.27 340 ILE A N 1
ATOM 2484 C CA . ILE A 1 340 ? 53.864 3.212 6.692 1.00 11.91 340 ILE A CA 1
ATOM 2485 C C . ILE A 1 340 ? 53.101 2.382 5.666 1.00 12.01 340 ILE A C 1
ATOM 2486 O O . ILE A 1 340 ? 52.116 2.838 5.096 1.00 13.27 340 ILE A O 1
ATOM 2491 N N . PHE A 1 341 ? 53.494 1.138 5.469 1.00 14.92 341 PHE A N 1
ATOM 2492 C CA . PHE A 1 341 ? 52.784 0.272 4.512 1.00 13.93 341 PHE A CA 1
ATOM 2493 C C . PHE A 1 341 ? 51.318 0.107 4.840 1.00 14.03 341 PHE A C 1
ATOM 2494 O O . PHE A 1 341 ? 50.437 0.261 3.989 1.00 17.04 341 PHE A O 1
ATOM 2502 N N . ARG A 1 342 ? 51.093 -0.239 6.102 1.00 15.04 342 ARG A N 1
ATOM 2503 C CA . ARG A 1 342 ? 49.764 -0.352 6.668 1.00 14.94 342 ARG A CA 1
ATOM 2504 C C . ARG A 1 342 ? 48.948 0.946 6.578 1.00 15.66 342 ARG A C 1
ATOM 2505 O O . ARG A 1 342 ? 47.733 0.932 6.359 1.00 16.71 342 ARG A O 1
ATOM 2513 N N . ALA A 1 343 ? 49.607 2.065 6.826 1.00 13.52 343 ALA A N 1
ATOM 2514 C CA . ALA A 1 343 ? 48.934 3.353 6.847 1.00 10.81 343 ALA A CA 1
ATOM 2515 C C . ALA A 1 343 ? 48.448 3.763 5.463 1.00 10.88 343 ALA A C 1
ATOM 2516 O O . ALA A 1 343 ? 47.369 4.304 5.289 1.00 12.09 343 ALA A O 1
ATOM 2518 N N . VAL A 1 344 ? 49.280 3.531 4.458 1.00 10.04 344 VAL A N 1
ATOM 2519 C CA . VAL A 1 344 ? 48.885 3.749 3.057 1.00 10.93 344 VAL A CA 1
ATOM 2520 C C . VAL A 1 344 ? 47.687 2.862 2.686 1.00 11.51 344 VAL A C 1
ATOM 2521 O O . VAL A 1 344 ? 46.721 3.333 2.129 1.00 14.36 344 VAL A O 1
ATOM 2525 N N . ASN A 1 345 ? 47.734 1.589 3.071 1.00 14.66 345 ASN A N 1
ATOM 2526 C CA . ASN A 1 345 ? 46.561 0.727 2.895 1.00 16.00 345 ASN A CA 1
ATOM 2527 C C . ASN A 1 345 ? 45.314 1.302 3.530 1.00 16.41 345 ASN A C 1
ATOM 2528 O O . ASN A 1 345 ? 44.258 1.281 2.942 1.00 16.91 345 ASN A O 1
ATOM 2533 N N . TYR A 1 346 ? 45.467 1.813 4.744 1.00 15.43 346 TYR A N 1
ATOM 2534 C CA . TYR A 1 346 ? 44.363 2.368 5.514 1.00 14.16 346 TYR A CA 1
ATOM 2535 C C . TYR A 1 346 ? 43.690 3.534 4.743 1.00 13.51 346 TYR A C 1
ATOM 2536 O O . TYR A 1 346 ? 42.452 3.647 4.657 1.00 14.10 346 TYR A O 1
ATOM 2545 N N . MET A 1 347 ? 44.517 4.399 4.175 1.00 11.83 347 MET A N 1
ATOM 2546 C CA . MET A 1 347 ? 44.087 5.534 3.394 1.00 10.09 347 MET A CA 1
ATOM 2547 C C . MET A 1 347 ? 43.263 5.072 2.220 1.00 12.07 347 MET A C 1
ATOM 2548 O O . MET A 1 347 ? 42.192 5.611 2.001 1.00 10.21 347 MET A O 1
ATOM 2553 N N . TYR A 1 348 ? 43.772 4.100 1.482 1.00 14.69 348 TYR A N 1
ATOM 2554 C CA . TYR A 1 348 ? 43.146 3.579 0.260 1.00 11.96 348 TYR A CA 1
ATOM 2555 C C . TYR A 1 348 ? 41.981 2.641 0.494 1.00 16.00 348 TYR A C 1
ATOM 2556 O O . TYR A 1 348 ? 41.250 2.370 -0.420 1.00 20.29 348 TYR A O 1
ATOM 2565 N N . MET A 1 349 ? 41.799 2.203 1.726 1.00 15.58 349 MET A N 1
ATOM 2566 C CA . MET A 1 349 ? 40.532 1.592 2.168 1.00 17.18 349 MET A CA 1
ATOM 2567 C C . MET A 1 349 ? 39.501 2.617 2.642 1.00 18.23 349 MET A C 1
ATOM 2568 O O . MET A 1 349 ? 38.414 2.257 3.026 1.00 20.87 349 MET A O 1
ATOM 2573 N N . GLY A 1 350 ? 39.861 3.894 2.658 1.00 13.69 350 GLY A N 1
ATOM 2574 C CA . GLY A 1 350 ? 39.003 4.979 3.084 1.00 14.96 350 GLY A CA 1
ATOM 2575 C C . GLY A 1 350 ? 38.626 5.004 4.539 1.00 15.05 350 GLY A C 1
ATOM 2576 O O . GLY A 1 350 ? 37.585 5.539 4.883 1.00 17.22 350 GLY A O 1
ATOM 2577 N N . LYS A 1 351 ? 39.483 4.510 5.409 1.00 16.57 351 LYS A N 1
ATOM 2578 C CA . LYS A 1 351 ? 39.124 4.325 6.806 1.00 16.75 351 LYS A CA 1
ATOM 2579 C C . LYS A 1 351 ? 39.512 5.457 7.736 1.00 15.37 351 LYS A C 1
ATOM 2580 O O . LYS A 1 351 ? 39.051 5.531 8.845 1.00 17.69 351 LYS A O 1
ATOM 2584 N N . ASN A 1 352 ? 40.399 6.340 7.283 1.00 15.39 352 ASN A N 1
ATOM 2585 C CA . ASN A 1 352 ? 40.866 7.446 8.118 1.00 13.26 352 ASN A CA 1
ATOM 2586 C C . ASN A 1 352 ? 39.879 8.586 8.298 1.00 14.70 352 ASN A C 1
ATOM 2587 O O . ASN A 1 352 ? 39.150 8.933 7.384 1.00 15.72 352 ASN A O 1
ATOM 2592 N N . THR A 1 353 ? 39.890 9.169 9.483 1.00 14.73 353 THR A N 1
ATOM 2593 C CA . THR A 1 353 ? 39.284 10.440 9.781 1.00 15.68 353 THR A CA 1
ATOM 2594 C C . THR A 1 353 ? 40.414 11.401 10.191 1.00 14.54 353 THR A C 1
ATOM 2595 O O . THR A 1 353 ? 41.206 11.122 11.110 1.00 13.58 353 THR A O 1
ATOM 2599 N N . GLY A 1 354 ? 40.550 12.479 9.427 1.00 11.12 354 GLY A N 1
ATOM 2600 C CA . GLY A 1 354 ? 41.679 13.381 9.536 1.00 13.64 354 GLY A CA 1
ATOM 2601 C C . GLY A 1 354 ? 42.935 12.868 8.907 1.00 12.94 354 GLY A C 1
ATOM 2602 O O . GLY A 1 354 ? 42.968 11.962 8.048 1.00 10.98 354 GLY A O 1
ATOM 2603 N N . LYS A 1 355 ? 44.007 13.492 9.328 1.00 11.30 355 LYS A N 1
ATOM 2604 C CA . LYS A 1 355 ? 45.278 13.259 8.712 1.00 10.19 355 LYS A CA 1
ATOM 2605 C C . LYS A 1 355 ? 45.998 12.020 9.223 1.00 8.53 355 LYS A C 1
ATOM 2606 O O . LYS A 1 355 ? 46.280 11.903 10.423 1.00 9.97 355 LYS A O 1
ATOM 2612 N N . ILE A 1 356 ? 46.374 11.131 8.314 1.00 8.59 356 ILE A N 1
ATOM 2613 C CA . ILE A 1 356 ? 47.225 9.968 8.695 1.00 9.20 356 ILE A CA 1
ATOM 2614 C C . ILE A 1 356 ? 48.625 10.338 9.040 1.00 8.00 356 ILE A C 1
ATOM 2615 O O . ILE A 1 356 ? 49.361 10.967 8.255 1.00 9.59 356 ILE A O 1
ATOM 2620 N N . VAL A 1 357 ? 49.005 9.960 10.248 1.00 7.89 357 VAL A N 1
ATOM 2621 C CA . VAL A 1 357 ? 50.332 10.230 10.746 1.00 9.11 357 VAL A CA 1
ATOM 2622 C C . VAL A 1 357 ? 50.911 8.976 11.351 1.00 11.72 357 VAL A C 1
ATOM 2623 O O . VAL A 1 357 ? 50.176 8.209 11.958 1.00 9.36 357 VAL A O 1
ATOM 2627 N N . VAL A 1 358 ? 52.189 8.759 11.060 1.00 11.47 358 VAL A N 1
ATOM 2628 C CA . VAL A 1 358 ? 53.073 7.688 11.592 1.00 8.64 358 VAL A CA 1
ATOM 2629 C C . VAL A 1 358 ? 54.045 8.242 12.625 1.00 9.75 358 VAL A C 1
ATOM 2630 O O . VAL A 1 358 ? 54.631 9.263 12.384 1.00 9.14 358 VAL A O 1
ATOM 2634 N N . GLU A 1 359 ? 54.086 7.640 13.822 1.00 11.93 359 GLU A N 1
ATOM 2635 C CA . GLU A 1 359 ? 55.009 8.040 14.877 1.00 14.97 359 GLU A CA 1
ATOM 2636 C C . GLU A 1 359 ? 56.258 7.205 14.828 1.00 15.21 359 GLU A C 1
ATOM 2637 O O . GLU A 1 359 ? 56.236 6.005 14.587 1.00 16.10 359 GLU A O 1
ATOM 2643 N N . LEU A 1 360 ? 57.354 7.877 15.153 1.00 13.06 360 LEU A N 1
ATOM 2644 C CA . LEU A 1 360 ? 58.687 7.305 15.209 1.00 12.60 360 LEU A CA 1
ATOM 2645 C C . LEU A 1 360 ? 59.274 7.657 16.595 1.00 14.99 360 LEU A C 1
ATOM 2646 O O . LEU A 1 360 ? 60.181 8.473 16.694 1.00 18.31 360 LEU A O 1
ATOM 2651 N N . PRO A 1 361 ? 58.718 7.067 17.665 1.00 18.60 361 PRO A N 1
ATOM 2652 C CA . PRO A 1 361 ? 59.000 7.529 19.009 1.00 22.50 361 PRO A CA 1
ATOM 2653 C C . PRO A 1 361 ? 60.350 7.096 19.543 1.00 26.16 361 PRO A C 1
ATOM 2654 O O . PRO A 1 361 ? 60.979 6.204 18.975 1.00 26.13 361 PRO A O 1
ATOM 2658 N N . HIS A 1 362 ? 60.770 7.762 20.620 1.00 31.85 362 HIS A N 1
ATOM 2659 C CA . HIS A 1 362 ? 61.913 7.341 21.459 1.00 35.93 362 HIS A CA 1
ATOM 2660 C C . HIS A 1 362 ? 61.590 5.973 22.071 1.00 37.95 362 HIS A C 1
ATOM 2661 O O . HIS A 1 362 ? 60.446 5.675 22.451 1.00 38.69 362 HIS A O 1
ATOM 2669 N N . GLN B 1 21 ? 6.984 53.990 -42.554 1.00 52.12 21 GLN B N 1
ATOM 2670 C CA . GLN B 1 21 ? 6.872 52.779 -43.439 1.00 50.05 21 GLN B CA 1
ATOM 2671 C C . GLN B 1 21 ? 5.731 51.902 -42.908 1.00 50.57 21 GLN B C 1
ATOM 2672 O O . GLN B 1 21 ? 5.447 51.922 -41.688 1.00 52.85 21 GLN B O 1
ATOM 2678 N N . SER B 1 22 ? 5.044 51.171 -43.792 1.00 48.48 22 SER B N 1
ATOM 2679 C CA . SER B 1 22 ? 4.045 50.203 -43.315 1.00 45.64 22 SER B CA 1
ATOM 2680 C C . SER B 1 22 ? 4.479 48.745 -43.446 1.00 42.95 22 SER B C 1
ATOM 2681 O O . SER B 1 22 ? 4.195 47.959 -42.540 1.00 41.04 22 SER B O 1
ATOM 2684 N N . MET B 1 23 ? 5.123 48.383 -44.563 1.00 40.95 23 MET B N 1
ATOM 2685 C CA . MET B 1 23 ? 5.695 47.039 -44.735 1.00 39.31 23 MET B CA 1
ATOM 2686 C C . MET B 1 23 ? 7.227 47.071 -44.869 1.00 31.88 23 MET B C 1
ATOM 2687 O O . MET B 1 23 ? 7.793 47.999 -45.448 1.00 28.80 23 MET B O 1
ATOM 2692 N N . MET B 1 24 ? 7.887 46.024 -44.355 1.00 25.99 24 MET B N 1
ATOM 2693 C CA . MET B 1 24 ? 9.349 45.924 -44.378 1.00 22.71 24 MET B CA 1
ATOM 2694 C C . MET B 1 24 ? 9.828 44.504 -44.632 1.00 19.78 24 MET B C 1
ATOM 2695 O O . MET B 1 24 ? 9.073 43.548 -44.500 1.00 22.66 24 MET B O 1
ATOM 2700 N N . GLN B 1 25 ? 11.122 44.419 -44.902 1.00 20.10 25 GLN B N 1
ATOM 2701 C CA . GLN B 1 25 ? 11.895 43.185 -44.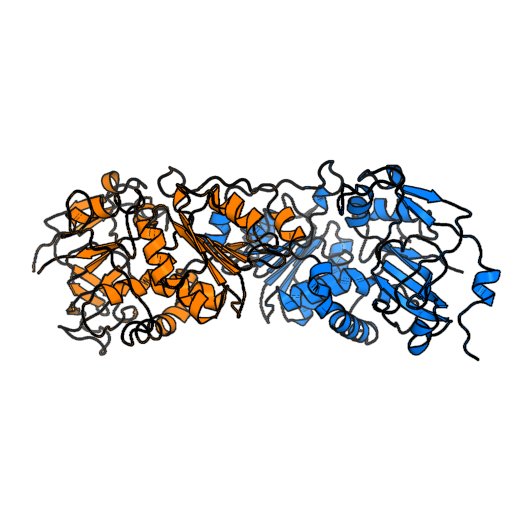910 1.00 21.33 25 GLN B CA 1
ATOM 2702 C C . GLN B 1 25 ? 12.403 42.825 -43.489 1.00 18.58 25 GLN B C 1
ATOM 2703 O O . GLN B 1 25 ? 12.848 43.688 -42.727 1.00 17.62 25 GLN B O 1
ATOM 2709 N N . LYS B 1 26 ? 12.364 41.538 -43.170 1.00 16.08 26 LYS B N 1
ATOM 2710 C CA . LYS B 1 26 ? 13.019 41.021 -41.991 1.00 17.30 26 LYS B CA 1
ATOM 2711 C C . LYS B 1 26 ? 13.426 39.602 -42.271 1.00 16.09 26 LYS B C 1
ATOM 2712 O O . LYS B 1 26 ? 12.833 38.949 -43.122 1.00 14.90 26 LYS B O 1
ATOM 2718 N N . LEU B 1 27 ? 14.509 39.187 -41.636 1.00 13.53 27 LEU B N 1
ATOM 2719 C CA . LEU B 1 27 ? 14.923 37.774 -41.593 1.00 10.51 27 LEU B CA 1
ATOM 2720 C C . LEU B 1 27 ? 14.218 37.065 -40.422 1.00 9.78 27 LEU B C 1
ATOM 2721 O O . LEU B 1 27 ? 14.109 37.605 -39.311 1.00 11.66 27 LEU B O 1
ATOM 2726 N N . VAL B 1 28 ? 13.737 35.856 -40.663 1.00 13.62 28 VAL B N 1
ATOM 2727 C CA . VAL B 1 28 ? 13.046 35.094 -39.660 1.00 10.93 28 VAL B CA 1
ATOM 2728 C C . VAL B 1 28 ? 13.656 33.700 -39.651 1.00 13.17 28 VAL B C 1
ATOM 2729 O O . VAL B 1 28 ? 13.921 33.106 -40.724 1.00 12.72 28 VAL B O 1
ATOM 2733 N N . VAL B 1 29 ? 13.847 33.150 -38.458 1.00 11.81 29 VAL B N 1
ATOM 2734 C CA . VAL B 1 29 ? 14.222 31.730 -38.330 1.00 10.95 29 VAL B CA 1
ATOM 2735 C C . VAL B 1 29 ? 12.903 30.977 -38.442 1.00 11.92 29 VAL B C 1
ATOM 2736 O O . VAL B 1 29 ? 12.086 30.978 -37.521 1.00 17.46 29 VAL B O 1
ATOM 2740 N N . THR B 1 30 ? 12.735 30.310 -39.574 1.00 12.09 30 THR B N 1
ATOM 2741 C CA . THR B 1 30 ? 11.553 29.543 -39.831 1.00 13.43 30 THR B CA 1
ATOM 2742 C C . THR B 1 30 ? 11.734 28.048 -39.531 1.00 14.21 30 THR B C 1
ATOM 2743 O O . THR B 1 30 ? 10.774 27.350 -39.353 1.00 17.32 30 THR B O 1
ATOM 2747 N N . ARG B 1 31 ? 12.969 27.562 -39.526 1.00 15.02 31 ARG B N 1
ATOM 2748 C CA . ARG B 1 31 ? 13.349 26.200 -39.143 1.00 13.86 31 ARG B CA 1
ATOM 2749 C C . ARG B 1 31 ? 14.646 26.190 -38.397 1.00 11.87 31 ARG B C 1
ATOM 2750 O O . ARG B 1 31 ? 15.455 27.044 -38.623 1.00 13.22 31 ARG B O 1
ATOM 2758 N N . LEU B 1 32 ? 14.803 25.273 -37.460 1.00 9.30 32 LEU B N 1
ATOM 2759 C CA . LEU B 1 32 ? 16.043 25.179 -36.681 1.00 9.39 32 LEU B CA 1
ATOM 2760 C C . LEU B 1 32 ? 17.128 24.468 -37.416 1.00 13.87 32 LEU B C 1
ATOM 2761 O O . LEU B 1 32 ? 16.997 23.343 -37.825 1.00 15.76 32 LEU B O 1
ATOM 2766 N N . SER B 1 33 ? 18.197 25.191 -37.638 1.00 10.53 33 SER B N 1
ATOM 2767 C CA . SER B 1 33 ? 19.400 24.606 -38.197 1.00 9.27 33 SER B CA 1
ATOM 2768 C C . SER B 1 33 ? 20.652 25.493 -37.988 1.00 12.76 33 SER B C 1
ATOM 2769 O O . SER B 1 33 ? 20.514 26.690 -38.002 1.00 13.36 33 SER B O 1
ATOM 2772 N N . PRO B 1 34 ? 21.859 24.898 -37.822 1.00 12.51 34 PRO B N 1
ATOM 2773 C CA . PRO B 1 34 ? 23.054 25.730 -37.848 1.00 11.42 34 PRO B CA 1
ATOM 2774 C C . PRO B 1 34 ? 23.484 26.159 -39.254 1.00 11.96 34 PRO B C 1
ATOM 2775 O O . PRO B 1 34 ? 24.440 26.891 -39.410 1.00 14.69 34 PRO B O 1
ATOM 2779 N N . ASN B 1 35 ? 22.771 25.660 -40.261 1.00 12.66 35 ASN B N 1
ATOM 2780 C CA . ASN B 1 35 ? 22.964 26.084 -41.631 1.00 9.91 35 ASN B CA 1
ATOM 2781 C C . ASN B 1 35 ? 22.072 27.292 -41.792 1.00 8.80 35 ASN B C 1
ATOM 2782 O O . ASN B 1 35 ? 20.827 27.206 -41.935 1.00 8.07 35 ASN B O 1
ATOM 2787 N N . PHE B 1 36 ? 22.650 28.462 -41.810 1.00 10.80 36 PHE B N 1
ATOM 2788 C CA . PHE B 1 36 ? 21.898 29.707 -41.723 1.00 10.60 36 PHE B CA 1
ATOM 2789 C C . PHE B 1 36 ? 20.968 29.889 -42.919 1.00 11.01 36 PHE B C 1
ATOM 2790 O O . PHE B 1 36 ? 19.776 30.228 -42.759 1.00 10.62 36 PHE B O 1
ATOM 2798 N N . ARG B 1 37 ? 21.460 29.548 -44.106 1.00 12.38 37 ARG B N 1
ATOM 2799 C CA . ARG B 1 37 ? 20.658 29.652 -45.336 1.00 11.08 37 ARG B CA 1
ATOM 2800 C C . ARG B 1 37 ? 19.407 28.739 -45.283 1.00 11.91 37 ARG B C 1
ATOM 2801 O O . ARG B 1 37 ? 18.288 29.114 -45.732 1.00 13.35 37 ARG B O 1
ATOM 2809 N N . GLU B 1 38 ? 19.565 27.564 -44.702 1.00 10.18 38 GLU B N 1
ATOM 2810 C CA . GLU B 1 38 ? 18.439 26.657 -44.569 1.00 11.72 38 GLU B CA 1
ATOM 2811 C C . GLU B 1 38 ? 17.526 27.046 -43.435 1.00 10.39 38 GLU B C 1
ATOM 2812 O O . GLU B 1 38 ? 16.309 26.847 -43.558 1.00 12.14 38 GLU B O 1
ATOM 2818 N N . ALA B 1 39 ? 18.024 27.683 -42.388 1.00 11.44 39 ALA B N 1
ATOM 2819 C CA . ALA B 1 39 ? 17.195 28.072 -41.251 1.00 10.14 39 ALA B CA 1
ATOM 2820 C C . ALA B 1 39 ? 16.406 29.342 -41.396 1.00 11.96 39 ALA B C 1
ATOM 2821 O O . ALA B 1 39 ? 15.278 29.465 -40.873 1.00 12.55 39 ALA B O 1
ATOM 2823 N N . VAL B 1 40 ? 16.957 30.282 -42.126 1.00 11.73 40 VAL B N 1
ATOM 2824 C CA . VAL B 1 40 ? 16.481 31.646 -42.085 1.00 12.16 40 VAL B CA 1
ATOM 2825 C C . VAL B 1 40 ? 15.931 32.076 -43.424 1.00 14.78 40 VAL B C 1
ATOM 2826 O O . VAL B 1 40 ? 16.507 31.796 -44.460 1.00 12.97 40 VAL B O 1
ATOM 2830 N N . THR B 1 41 ? 14.775 32.721 -43.391 1.00 13.65 41 THR B N 1
ATOM 2831 C CA . THR B 1 41 ? 14.090 33.160 -44.563 1.00 17.01 41 THR B CA 1
ATOM 2832 C C . THR B 1 41 ? 13.971 34.669 -44.551 1.00 17.07 41 THR B C 1
ATOM 2833 O O . THR B 1 41 ? 13.740 35.260 -43.510 1.00 16.28 41 THR B O 1
ATOM 2837 N N . LEU B 1 42 ? 14.096 35.275 -45.720 1.00 18.44 42 LEU B N 1
ATOM 2838 C CA . LEU B 1 42 ? 13.833 36.683 -45.890 1.00 19.16 42 LEU B CA 1
ATOM 2839 C C . LEU B 1 42 ? 12.378 36.869 -46.248 1.00 19.60 42 LEU B C 1
ATOM 2840 O O . LEU B 1 42 ? 11.933 36.396 -47.302 1.00 21.63 42 LEU B O 1
ATOM 2845 N N . SER B 1 43 ? 11.646 37.550 -45.357 1.00 21.24 43 SER B N 1
ATOM 2846 C CA . SER B 1 43 ? 10.256 37.935 -45.585 1.00 24.46 43 SER B CA 1
ATOM 2847 C C . SER B 1 43 ? 10.272 39.377 -46.054 1.00 25.86 43 SER B C 1
ATOM 2848 O O . SER B 1 43 ? 10.987 40.192 -45.506 1.00 23.88 43 SER B O 1
ATOM 2851 N N . ARG B 1 44 ? 9.488 39.691 -47.081 1.00 27.41 44 ARG B N 1
ATOM 2852 C CA . ARG B 1 44 ? 9.513 41.014 -47.714 1.00 30.21 44 ARG B CA 1
ATOM 2853 C C . ARG B 1 44 ? 8.292 41.886 -47.392 1.00 31.51 44 ARG B C 1
ATOM 2854 O O . ARG B 1 44 ? 8.265 43.087 -47.719 1.00 34.71 44 ARG B O 1
ATOM 2859 N N . ASP B 1 45 ? 7.289 41.297 -46.755 1.00 32.48 45 ASP B N 1
ATOM 2860 C CA . ASP B 1 45 ? 6.036 41.994 -46.536 1.00 35.26 45 ASP B CA 1
ATOM 2861 C C . ASP B 1 45 ? 5.583 41.859 -45.102 1.00 35.91 45 ASP B C 1
ATOM 2862 O O . ASP B 1 45 ? 4.406 41.576 -44.816 1.00 37.40 45 ASP B O 1
ATOM 2864 N N . CYS B 1 46 ? 6.522 42.058 -44.190 1.00 33.42 46 CYS B N 1
ATOM 2865 C CA . CYS B 1 46 ? 6.189 42.080 -42.787 1.00 32.20 46 CYS B CA 1
ATOM 2866 C C . CYS B 1 46 ? 5.727 43.485 -42.410 1.00 28.27 46 CYS B C 1
ATOM 2867 O O . CYS B 1 46 ? 6.287 44.475 -42.882 1.00 24.88 46 CYS B O 1
ATOM 2870 N N . PRO B 1 47 ? 4.710 43.580 -41.555 1.00 27.74 47 PRO B N 1
ATOM 2871 C CA . PRO B 1 47 ? 4.340 44.916 -41.098 1.00 28.95 47 PRO B CA 1
ATOM 2872 C C . PRO B 1 47 ? 5.402 45.494 -40.179 1.00 27.12 47 PRO B C 1
ATOM 2873 O O . PRO B 1 47 ? 6.051 44.760 -39.451 1.00 27.72 47 PRO B O 1
ATOM 2877 N N . VAL B 1 48 ? 5.597 46.795 -40.238 1.00 26.73 48 VAL B N 1
ATOM 2878 C CA . VAL B 1 48 ? 6.509 47.446 -39.309 1.00 25.36 48 VAL B CA 1
ATOM 2879 C C . VAL B 1 48 ? 5.887 47.307 -37.930 1.00 25.52 48 VAL B C 1
ATOM 2880 O O . VAL B 1 48 ? 4.702 47.636 -37.756 1.00 27.59 48 VAL B O 1
ATOM 2884 N N . PRO B 1 49 ? 6.647 46.782 -36.953 1.00 22.88 49 PRO B N 1
ATOM 2885 C CA . PRO B 1 49 ? 6.084 46.560 -35.661 1.00 24.44 49 PRO B CA 1
ATOM 2886 C C . PRO B 1 49 ? 5.838 47.851 -34.900 1.00 25.83 49 PRO B C 1
ATOM 2887 O O . PRO B 1 49 ? 6.459 48.874 -35.201 1.00 23.99 49 PRO B O 1
ATOM 2891 N N . LEU B 1 50 ? 4.919 47.811 -33.937 1.00 27.71 50 LEU B N 1
ATOM 2892 C CA . LEU B 1 50 ? 4.644 49.001 -33.137 1.00 29.08 50 LEU B CA 1
ATOM 2893 C C . LEU B 1 50 ? 5.262 48.870 -31.771 1.00 26.32 50 LEU B C 1
ATOM 2894 O O . LEU B 1 50 ? 5.100 47.862 -31.116 1.00 26.05 50 LEU B O 1
ATOM 2899 N N . PRO B 1 51 ? 5.991 49.895 -31.333 1.00 24.67 51 PRO B N 1
ATOM 2900 C CA . PRO B 1 51 ? 6.625 49.719 -30.050 1.00 24.19 51 PRO B CA 1
ATOM 2901 C C . PRO B 1 51 ? 5.638 49.641 -28.903 1.00 24.18 51 PRO B C 1
ATOM 2902 O O . PRO B 1 51 ? 4.617 50.316 -28.930 1.00 28.16 51 PRO B O 1
ATOM 2906 N N . GLY B 1 52 ? 5.942 48.777 -27.935 1.00 23.10 52 GLY B N 1
ATOM 2907 C CA . GLY B 1 52 ? 5.255 48.717 -26.655 1.00 23.49 52 GLY B CA 1
ATOM 2908 C C . GLY B 1 52 ? 5.590 49.918 -25.808 1.00 22.04 52 GLY B C 1
ATOM 2909 O O . GLY B 1 52 ? 6.441 50.722 -26.173 1.00 19.84 52 GLY B O 1
ATOM 2910 N N . ASP B 1 53 ? 4.905 50.036 -24.680 1.00 24.03 53 ASP B N 1
ATOM 2911 C CA . ASP B 1 53 ? 4.951 51.251 -23.871 1.00 24.98 53 ASP B CA 1
ATOM 2912 C C . ASP B 1 53 ? 6.351 51.775 -23.561 1.00 20.81 53 ASP B C 1
ATOM 2913 O O . ASP B 1 53 ? 6.573 52.959 -23.652 1.00 20.14 53 ASP B O 1
ATOM 2918 N N . GLY B 1 54 ? 7.284 50.893 -23.216 1.00 19.31 54 GLY B N 1
ATOM 2919 C CA . GLY B 1 54 ? 8.638 51.284 -22.872 1.00 17.34 54 GLY B CA 1
ATOM 2920 C C . GLY B 1 54 ? 9.669 51.001 -23.921 1.00 14.91 54 GLY B C 1
ATOM 2921 O O . GLY B 1 54 ? 10.873 51.004 -23.631 1.00 14.33 54 GLY B O 1
ATOM 2922 N N . ASP B 1 55 ? 9.225 50.784 -25.152 1.00 16.28 55 ASP B N 1
ATOM 2923 C CA . ASP B 1 55 ? 10.072 50.426 -26.291 1.00 15.11 55 ASP B CA 1
ATOM 2924 C C . ASP B 1 55 ? 10.381 51.571 -27.242 1.00 11.08 55 ASP B C 1
ATOM 2925 O O . ASP B 1 55 ? 9.629 52.555 -27.334 1.00 16.34 55 ASP B O 1
ATOM 2930 N N . LEU B 1 56 ? 11.560 51.449 -27.892 1.00 10.20 56 LEU B N 1
ATOM 2931 C CA . LEU B 1 56 ? 11.969 52.221 -29.057 1.00 12.50 56 LEU B CA 1
ATOM 2932 C C . LEU B 1 56 ? 11.704 51.410 -30.317 1.00 13.50 56 LEU B C 1
ATOM 2933 O O . LEU B 1 56 ? 11.834 50.212 -30.298 1.00 16.25 56 LEU B O 1
ATOM 2938 N N . LEU B 1 57 ? 11.340 52.092 -31.406 1.00 13.56 57 LEU B N 1
ATOM 2939 C CA . LEU B 1 57 ? 11.400 51.529 -32.762 1.00 13.70 57 LEU B CA 1
ATOM 2940 C C . LEU B 1 57 ? 12.608 52.125 -33.452 1.00 12.28 57 LEU B C 1
ATOM 2941 O O . LEU B 1 57 ? 12.670 53.326 -33.675 1.00 14.96 57 LEU B O 1
ATOM 2946 N N . VAL B 1 58 ? 13.582 51.275 -33.768 1.00 12.73 58 VAL B N 1
ATOM 2947 C CA . VAL B 1 58 ? 14.813 51.738 -34.351 1.00 11.71 58 VAL B CA 1
ATOM 2948 C C . VAL B 1 58 ? 14.823 51.328 -35.831 1.00 13.28 58 VAL B C 1
ATOM 2949 O O . VAL B 1 58 ? 14.526 50.156 -36.176 1.00 15.10 58 VAL B O 1
ATOM 2953 N N . ARG B 1 59 ? 15.143 52.293 -36.701 1.00 14.82 59 ARG B N 1
ATOM 2954 C CA . ARG B 1 59 ? 15.354 51.989 -38.084 1.00 15.30 59 ARG B CA 1
ATOM 2955 C C . ARG B 1 59 ? 16.816 51.713 -38.194 1.00 12.86 59 ARG B C 1
ATOM 2956 O O . ARG B 1 59 ? 17.649 52.592 -38.109 1.00 15.45 59 ARG B O 1
ATOM 2964 N N . ASN B 1 60 ? 17.111 50.455 -38.427 1.00 12.19 60 ASN B N 1
ATOM 2965 C CA . ASN B 1 60 ? 18.495 50.001 -38.494 1.00 11.04 60 ASN B CA 1
ATOM 2966 C C . ASN B 1 60 ? 19.207 50.487 -39.725 1.00 12.33 60 ASN B C 1
ATOM 2967 O O . ASN B 1 60 ? 18.700 50.357 -40.836 1.00 15.45 60 ASN B O 1
ATOM 2972 N N . ARG B 1 61 ? 20.411 51.008 -39.547 1.00 13.23 61 ARG B N 1
ATOM 2973 C CA A ARG B 1 61 ? 21.279 51.396 -40.648 0.60 16.02 61 ARG B CA 1
ATOM 2974 C CA B ARG B 1 61 ? 21.254 51.367 -40.684 0.40 15.27 61 ARG B CA 1
ATOM 2975 C C . ARG B 1 61 ? 22.427 50.412 -40.846 1.00 14.46 61 ARG B C 1
ATOM 2976 O O . ARG B 1 61 ? 22.844 50.151 -41.963 1.00 15.33 61 ARG B O 1
ATOM 2991 N N . PHE B 1 62 ? 22.965 49.912 -39.727 1.00 14.06 62 PHE B N 1
ATOM 2992 C CA . PHE B 1 62 ? 23.973 48.879 -39.748 1.00 10.96 62 PHE B CA 1
ATOM 2993 C C . PHE B 1 62 ? 23.615 47.801 -38.731 1.00 12.43 62 PHE B C 1
ATOM 2994 O O . PHE B 1 62 ? 23.140 48.092 -37.649 1.00 12.38 62 PHE B O 1
ATOM 3002 N N . VAL B 1 63 ? 23.880 46.552 -39.116 1.00 10.20 63 VAL B N 1
ATOM 3003 C CA . VAL B 1 63 ? 23.646 45.420 -38.239 1.00 11.08 63 VAL B CA 1
ATOM 3004 C C . VAL B 1 63 ? 24.884 44.547 -38.212 1.00 11.46 63 VAL B C 1
ATOM 3005 O O . VAL B 1 63 ? 25.653 44.472 -39.167 1.00 13.09 63 VAL B O 1
ATOM 3009 N N . GLY B 1 64 ? 25.094 43.883 -37.087 1.00 8.29 64 GLY B N 1
ATOM 3010 C CA . GLY B 1 64 ? 26.292 43.111 -36.908 1.00 9.68 64 GLY B CA 1
ATOM 3011 C C . GLY B 1 64 ? 26.061 41.659 -37.224 1.00 10.12 64 GLY B C 1
ATOM 3012 O O . GLY B 1 64 ? 25.078 41.105 -36.897 1.00 11.48 64 GLY B O 1
ATOM 3013 N N . VAL B 1 65 ? 27.012 41.024 -37.864 1.00 9.39 65 VAL B N 1
ATOM 3014 C CA . VAL B 1 65 ? 27.009 39.600 -38.053 1.00 11.92 65 VAL B CA 1
ATOM 3015 C C . VAL B 1 65 ? 27.960 38.962 -37.044 1.00 8.94 65 VAL B C 1
ATOM 3016 O O . VAL B 1 65 ? 29.138 39.372 -36.888 1.00 12.52 65 VAL B O 1
ATOM 3020 N N . ASN B 1 66 ? 27.453 37.953 -36.343 1.00 9.04 66 ASN B N 1
ATOM 3021 C CA . ASN B 1 66 ? 28.158 37.342 -35.208 1.00 9.54 66 ASN B CA 1
ATOM 3022 C C . ASN B 1 66 ? 28.283 35.842 -35.398 1.00 7.15 66 ASN B C 1
ATOM 3023 O O . ASN B 1 66 ? 27.289 35.221 -35.877 1.00 8.76 66 ASN B O 1
ATOM 3028 N N . ALA B 1 67 ? 29.380 35.205 -35.085 1.00 12.40 67 ALA B N 1
ATOM 3029 C CA . ALA B 1 67 ? 29.458 33.759 -35.234 1.00 12.75 67 ALA B CA 1
ATOM 3030 C C . ALA B 1 67 ? 28.306 32.984 -34.686 1.00 12.14 67 ALA B C 1
ATOM 3031 O O . ALA B 1 67 ? 27.869 32.037 -35.329 1.00 10.88 67 ALA B O 1
ATOM 3033 N N . SER B 1 68 ? 27.790 33.414 -33.538 1.00 9.53 68 SER B N 1
ATOM 3034 C CA . SER B 1 68 ? 26.697 32.711 -32.908 1.00 12.44 68 SER B CA 1
ATOM 3035 C C . SER B 1 68 ? 25.383 32.921 -33.509 1.00 11.21 68 SER B C 1
ATOM 3036 O O . SER B 1 68 ? 24.424 32.331 -33.027 1.00 10.08 68 SER B O 1
ATOM 3039 N N . ASP B 1 69 ? 25.287 33.700 -34.567 1.00 9.95 69 ASP B N 1
ATOM 3040 C CA . ASP B 1 69 ? 24.038 33.793 -35.313 1.00 11.93 69 ASP B CA 1
ATOM 3041 C C . ASP B 1 69 ? 23.559 32.390 -35.693 1.00 9.06 69 ASP B C 1
ATOM 3042 O O . ASP B 1 69 ? 22.359 32.067 -35.676 1.00 13.09 69 ASP B O 1
ATOM 3047 N N . ILE B 1 70 ? 24.484 31.500 -36.005 1.00 9.19 70 ILE B N 1
ATOM 3048 C CA . ILE B 1 70 ? 24.072 30.144 -36.438 1.00 9.51 70 ILE B CA 1
ATOM 3049 C C . ILE B 1 70 ? 23.863 29.205 -35.256 1.00 8.31 70 ILE B C 1
ATOM 3050 O O . ILE B 1 70 ? 23.096 28.243 -35.357 1.00 9.13 70 ILE B O 1
ATOM 3055 N N . ASN B 1 71 ? 24.428 29.515 -34.084 1.00 11.51 71 ASN B N 1
ATOM 3056 C CA . ASN B 1 71 ? 23.899 28.863 -32.876 1.00 10.50 71 ASN B CA 1
ATOM 3057 C C . ASN B 1 71 ? 22.454 29.267 -32.523 1.00 10.44 71 ASN B C 1
ATOM 3058 O O . ASN B 1 71 ? 21.649 28.428 -32.092 1.00 11.18 71 ASN B O 1
ATOM 3063 N N . TYR B 1 72 ? 22.108 30.524 -32.780 1.00 7.89 72 TYR B N 1
ATOM 3064 C CA . TYR B 1 72 ? 20.792 31.067 -32.508 1.00 8.98 72 TYR B CA 1
ATOM 3065 C C . TYR B 1 72 ? 19.790 30.443 -33.454 1.00 7.12 72 TYR B C 1
ATOM 3066 O O . TYR B 1 72 ? 18.705 29.986 -33.003 1.00 10.03 72 TYR B O 1
ATOM 3075 N N . SER B 1 73 ? 20.117 30.397 -34.752 1.00 9.75 73 SER B N 1
ATOM 3076 C CA . SER B 1 73 ? 19.228 29.772 -35.777 1.00 10.34 73 SER B CA 1
ATOM 3077 C C . SER B 1 73 ? 19.042 28.288 -35.525 1.00 10.24 73 SER B C 1
ATOM 3078 O O . SER B 1 73 ? 18.086 27.711 -35.941 1.00 12.73 73 SER B O 1
ATOM 3081 N N . ALA B 1 74 ? 19.995 27.669 -34.871 1.00 9.92 74 ALA B N 1
ATOM 3082 C CA . ALA B 1 74 ? 19.967 26.263 -34.460 1.00 11.53 74 ALA B CA 1
ATOM 3083 C C . ALA B 1 74 ? 19.152 25.993 -33.218 1.00 13.96 74 ALA B C 1
ATOM 3084 O O . ALA B 1 74 ? 18.919 24.836 -32.883 1.00 17.04 74 ALA B O 1
ATOM 3086 N N . GLY B 1 75 ? 18.693 27.054 -32.559 1.00 12.38 75 GLY B N 1
ATOM 3087 C CA . GLY B 1 75 ? 17.802 26.932 -31.415 1.00 13.42 75 GLY B CA 1
ATOM 3088 C C . GLY B 1 75 ? 18.565 26.652 -30.142 1.00 15.08 75 GLY B C 1
ATOM 3089 O O . GLY B 1 75 ? 17.995 26.256 -29.139 1.00 18.70 75 GLY B O 1
ATOM 3090 N N . ARG B 1 76 ? 19.865 26.882 -30.163 1.00 13.35 76 ARG B N 1
ATOM 3091 C CA . ARG B 1 76 ? 20.748 26.438 -29.077 1.00 14.27 76 ARG B CA 1
ATOM 3092 C C . ARG B 1 76 ? 20.670 27.317 -27.834 1.00 17.59 76 ARG B C 1
ATOM 3093 O O . ARG B 1 76 ? 21.012 26.869 -26.746 1.00 22.16 76 ARG B O 1
ATOM 3101 N N . TYR B 1 77 ? 20.197 28.548 -27.964 1.00 19.44 77 TYR B N 1
ATOM 3102 C CA . TYR B 1 77 ? 20.131 29.437 -26.796 1.00 22.06 77 TYR B CA 1
ATOM 3103 C C . TYR B 1 77 ? 18.992 29.052 -25.877 1.00 26.84 77 TYR B C 1
ATOM 3104 O O . TYR B 1 77 ? 19.089 29.239 -24.673 1.00 28.82 77 TYR B O 1
ATOM 3113 N N . ASP B 1 78 ? 17.941 28.482 -26.442 1.00 28.02 78 ASP B N 1
ATOM 3114 C CA . ASP B 1 78 ? 16.856 27.930 -25.670 1.00 31.75 78 ASP B CA 1
ATOM 3115 C C . ASP B 1 78 ? 16.184 26.861 -26.489 1.00 33.18 78 ASP B C 1
ATOM 3116 O O . ASP B 1 78 ? 15.273 27.142 -27.225 1.00 29.68 78 ASP B O 1
ATOM 3121 N N . PRO B 1 79 ? 16.639 25.612 -26.376 1.00 38.41 79 PRO B N 1
ATOM 3122 C CA . PRO B 1 79 ? 16.059 24.577 -27.248 1.00 41.31 79 PRO B CA 1
ATOM 3123 C C . PRO B 1 79 ? 14.560 24.305 -27.056 1.00 42.53 79 PRO B C 1
ATOM 3124 O O . PRO B 1 79 ? 14.019 23.461 -27.766 1.00 43.24 79 PRO B O 1
ATOM 3128 N N . SER B 1 80 ? 13.907 25.034 -26.149 1.00 42.95 80 SER B N 1
ATOM 3129 C CA . SER B 1 80 ? 12.458 24.929 -25.952 1.00 43.24 80 SER B CA 1
ATOM 3130 C C . SER B 1 80 ? 11.648 25.882 -26.844 1.00 42.73 80 SER B C 1
ATOM 3131 O O . SER B 1 80 ? 10.465 25.629 -27.121 1.00 44.19 80 SER B O 1
ATOM 3134 N N . VAL B 1 81 ? 12.283 26.970 -27.276 1.00 39.37 81 VAL B N 1
ATOM 3135 C CA . VAL B 1 81 ? 11.643 27.997 -28.103 1.00 34.48 81 VAL B CA 1
ATOM 3136 C C . VAL B 1 81 ? 11.637 27.572 -29.555 1.00 31.44 81 VAL B C 1
ATOM 3137 O O . VAL B 1 81 ? 12.662 27.296 -30.121 1.00 28.60 81 VAL B O 1
ATOM 3141 N N . LYS B 1 82 ? 10.461 27.530 -30.153 1.00 30.72 82 LYS B N 1
ATOM 3142 C CA . LYS B 1 82 ? 10.264 26.943 -31.473 1.00 29.28 82 LYS B CA 1
ATOM 3143 C C . LYS B 1 82 ? 10.136 28.058 -32.480 1.00 25.88 82 LYS B C 1
ATOM 3144 O O . LYS B 1 82 ? 9.688 29.125 -32.132 1.00 25.97 82 LYS B O 1
ATOM 3150 N N . PRO B 1 83 ? 10.529 27.810 -33.737 1.00 22.51 83 PRO B N 1
ATOM 3151 C CA . PRO B 1 83 ? 10.334 28.795 -34.779 1.00 20.66 83 PRO B CA 1
ATOM 3152 C C . PRO B 1 83 ? 8.858 29.096 -34.998 1.00 18.76 83 PRO B C 1
ATOM 3153 O O . PRO B 1 83 ? 7.984 28.246 -34.706 1.00 20.68 83 PRO B O 1
ATOM 3157 N N . PRO B 1 84 ? 8.544 30.262 -35.537 1.00 17.38 84 PRO B N 1
ATOM 3158 C CA . PRO B 1 84 ? 9.445 31.260 -36.029 1.00 15.81 84 PRO B CA 1
ATOM 3159 C C . PRO B 1 84 ? 9.907 32.216 -34.937 1.00 15.64 84 PRO B C 1
ATOM 3160 O O . PRO B 1 84 ? 9.195 32.457 -33.977 1.00 15.44 84 PRO B O 1
ATOM 3164 N N . PHE B 1 85 ? 11.059 32.817 -35.129 1.00 15.49 85 PHE B N 1
ATOM 3165 C CA . PHE B 1 85 ? 11.526 33.841 -34.262 1.00 14.05 85 PHE B CA 1
ATOM 3166 C C . PHE B 1 85 ? 12.547 34.698 -34.998 1.00 12.30 85 PHE B C 1
ATOM 3167 O O . PHE B 1 85 ? 13.182 34.285 -35.975 1.00 13.44 85 PHE B O 1
ATOM 3175 N N . ASP B 1 86 ? 12.610 35.933 -34.549 1.00 15.10 86 ASP B N 1
ATOM 3176 C CA . ASP B 1 86 ? 13.513 36.943 -35.077 1.00 12.90 86 ASP B CA 1
ATOM 3177 C C . ASP B 1 86 ? 15.001 36.635 -34.792 1.00 12.78 86 ASP B C 1
ATOM 3178 O O . ASP B 1 86 ? 15.337 35.854 -33.903 1.00 13.97 86 ASP B O 1
ATOM 3183 N N . ILE B 1 87 ? 15.882 37.301 -35.510 1.00 14.62 87 ILE B N 1
ATOM 3184 C CA . ILE B 1 87 ? 17.288 36.959 -35.404 1.00 11.34 87 ILE B CA 1
ATOM 3185 C C . ILE B 1 87 ? 18.137 38.227 -35.622 1.00 8.43 87 ILE B C 1
ATOM 3186 O O . ILE B 1 87 ? 17.614 39.229 -36.083 1.00 12.84 87 ILE B O 1
ATOM 3191 N N . GLY B 1 88 ? 19.411 38.191 -35.208 1.00 8.12 88 GLY B N 1
ATOM 3192 C CA . GLY B 1 88 ? 20.378 39.311 -35.285 1.00 7.89 88 GLY B CA 1
ATOM 3193 C C . GLY B 1 88 ? 20.499 39.916 -33.913 1.00 8.34 88 GLY B C 1
ATOM 3194 O O . GLY B 1 88 ? 19.501 40.271 -33.309 1.00 13.13 88 GLY B O 1
ATOM 3195 N N . PHE B 1 89 ? 21.740 40.061 -33.436 1.00 8.47 89 PHE B N 1
ATOM 3196 C CA . PHE B 1 89 ? 21.993 40.375 -32.035 1.00 8.32 89 PHE B CA 1
ATOM 3197 C C . PHE B 1 89 ? 22.219 41.851 -31.747 1.00 10.39 89 PHE B C 1
ATOM 3198 O O . PHE B 1 89 ? 22.225 42.274 -30.578 1.00 12.05 89 PHE B O 1
ATOM 3206 N N . GLU B 1 90 ? 22.488 42.623 -32.792 1.00 9.57 90 GLU B N 1
ATOM 3207 C CA . GLU B 1 90 ? 22.933 44.017 -32.592 1.00 12.01 90 GLU B CA 1
ATOM 3208 C C . GLU B 1 90 ? 22.680 44.874 -33.810 1.00 10.05 90 GLU B C 1
ATOM 3209 O O . GLU B 1 90 ? 22.740 44.440 -34.950 1.00 8.79 90 GLU B O 1
ATOM 3215 N N . GLY B 1 91 ? 22.428 46.133 -33.543 1.00 9.14 91 GLY B N 1
ATOM 3216 C CA . GLY B 1 91 ? 22.152 47.088 -34.568 1.00 8.59 91 GLY B CA 1
ATOM 3217 C C . GLY B 1 91 ? 22.449 48.497 -34.100 1.00 8.95 91 GLY B C 1
ATOM 3218 O O . GLY B 1 91 ? 22.614 48.778 -32.903 1.00 7.46 91 GLY B O 1
ATOM 3219 N N . ILE B 1 92 ? 22.561 49.362 -35.077 1.00 9.76 92 ILE B N 1
ATOM 3220 C CA . ILE B 1 92 ? 22.728 50.821 -34.847 1.00 8.67 92 ILE B CA 1
ATOM 3221 C C . ILE B 1 92 ? 21.877 51.552 -35.889 1.00 10.20 92 ILE B C 1
ATOM 3222 O O . ILE B 1 92 ? 21.787 51.154 -37.043 1.00 11.37 92 ILE B O 1
ATOM 3227 N N . GLY B 1 93 ? 21.188 52.601 -35.446 1.00 13.56 93 GLY B N 1
ATOM 3228 C CA . GLY B 1 93 ? 20.310 53.335 -36.341 1.00 13.50 93 GLY B CA 1
ATOM 3229 C C . GLY B 1 93 ? 19.689 54.499 -35.621 1.00 14.53 93 GLY B C 1
ATOM 3230 O O . GLY B 1 93 ? 20.262 54.989 -34.660 1.00 14.42 93 GLY B O 1
ATOM 3231 N N . GLU B 1 94 ? 18.570 54.985 -36.135 1.00 16.58 94 GLU B N 1
ATOM 3232 C CA . GLU B 1 94 ? 17.881 56.109 -35.516 1.00 16.61 94 GLU B CA 1
ATOM 3233 C C . GLU B 1 94 ? 16.585 55.681 -34.942 1.00 13.88 94 GLU B C 1
ATOM 3234 O O . GLU B 1 94 ? 15.873 54.845 -35.509 1.00 13.73 94 GLU B O 1
ATOM 3240 N N . VAL B 1 95 ? 16.252 56.315 -33.849 1.00 13.01 95 VAL B N 1
ATOM 3241 C CA . VAL B 1 95 ? 14.912 56.173 -33.322 1.00 12.81 95 VAL B CA 1
ATOM 3242 C C . VAL B 1 95 ? 13.898 56.821 -34.302 1.00 13.52 95 VAL B C 1
ATOM 3243 O O . VAL B 1 95 ? 14.066 57.968 -34.691 1.00 15.86 95 VAL B O 1
ATOM 3247 N N . VAL B 1 96 ? 12.874 56.068 -34.712 1.00 12.07 96 VAL B N 1
ATOM 3248 C CA . VAL B 1 96 ? 11.863 56.603 -35.620 1.00 15.08 96 VAL B CA 1
ATOM 3249 C C . VAL B 1 96 ? 10.527 56.619 -34.948 1.00 15.02 96 VAL B C 1
ATOM 3250 O O . VAL B 1 96 ? 9.636 57.326 -35.382 1.00 18.69 96 VAL B O 1
ATOM 3254 N N . ALA B 1 97 ? 10.362 55.847 -33.898 1.00 15.83 97 ALA B N 1
ATOM 3255 C CA . ALA B 1 97 ? 9.181 55.932 -33.075 1.00 15.29 97 ALA B CA 1
ATOM 3256 C C . ALA B 1 97 ? 9.463 55.442 -31.666 1.00 16.60 97 ALA B C 1
ATOM 3257 O O . ALA B 1 97 ? 10.458 54.804 -31.388 1.00 15.12 97 ALA B O 1
ATOM 3259 N N . LEU B 1 98 ? 8.563 55.764 -30.755 1.00 17.27 98 LEU B N 1
ATOM 3260 C CA . LEU B 1 98 ? 8.690 55.221 -29.416 1.00 19.30 98 LEU B CA 1
ATOM 3261 C C . LEU B 1 98 ? 7.380 55.057 -28.677 1.00 17.06 98 LEU B C 1
ATOM 3262 O O . LEU B 1 98 ? 6.351 55.670 -29.034 1.00 17.50 98 LEU B O 1
ATOM 3267 N N . GLY B 1 99 ? 7.389 54.153 -27.712 1.00 16.09 99 GLY B N 1
ATOM 3268 C CA . GLY B 1 99 ? 6.214 53.865 -26.920 1.00 16.17 99 GLY B CA 1
ATOM 3269 C C . GLY B 1 99 ? 5.894 55.052 -26.049 1.00 16.50 99 GLY B C 1
ATOM 3270 O O . GLY B 1 99 ? 6.727 55.894 -25.788 1.00 15.63 99 GLY B O 1
ATOM 3271 N N . LEU B 1 100 ? 4.646 55.139 -25.613 1.00 20.50 100 LEU B N 1
ATOM 3272 C CA . LEU B 1 100 ? 4.237 56.336 -24.886 1.00 21.29 100 LEU B CA 1
ATOM 3273 C C . LEU B 1 100 ? 4.927 56.582 -23.582 1.00 19.40 100 LEU B C 1
ATOM 3274 O O . LEU B 1 100 ? 4.874 57.692 -23.098 1.00 19.70 100 LEU B O 1
ATOM 3279 N N . SER B 1 101 ? 5.623 55.569 -23.046 1.00 14.28 101 SER B N 1
ATOM 3280 C CA . SER B 1 101 ? 6.267 55.677 -21.736 1.00 13.40 101 SER B CA 1
ATOM 3281 C C . SER B 1 101 ? 7.732 55.294 -21.773 1.00 16.95 101 SER B C 1
ATOM 3282 O O . SER B 1 101 ? 8.357 55.071 -20.749 1.00 17.43 101 SER B O 1
ATOM 3285 N N . ALA B 1 102 ? 8.301 55.315 -22.974 1.00 17.52 102 ALA B N 1
ATOM 3286 C CA . ALA B 1 102 ? 9.718 55.010 -23.136 1.00 15.18 102 ALA B CA 1
ATOM 3287 C C . ALA B 1 102 ? 10.547 56.060 -22.407 1.00 15.11 102 ALA B C 1
ATOM 3288 O O . ALA B 1 102 ? 10.152 57.211 -22.307 1.00 17.50 102 ALA B O 1
ATOM 3290 N N . SER B 1 103 ? 11.699 55.643 -21.895 1.00 14.42 103 SER B N 1
ATOM 3291 C CA . SER B 1 103 ? 12.649 56.527 -21.241 1.00 16.05 103 SER B CA 1
ATOM 3292 C C . SER B 1 103 ? 12.773 57.881 -21.886 1.00 15.56 103 SER B C 1
ATOM 3293 O O . SER B 1 103 ? 12.975 58.003 -23.092 1.00 15.82 103 SER B O 1
ATOM 3296 N N . ALA B 1 104 ? 12.660 58.913 -21.054 1.00 15.03 104 ALA B N 1
ATOM 3297 C CA . ALA B 1 104 ? 12.791 60.287 -21.502 1.00 15.54 104 ALA B CA 1
ATOM 3298 C C . ALA B 1 104 ? 14.157 60.607 -22.086 1.00 14.27 104 ALA B C 1
ATOM 3299 O O . ALA B 1 104 ? 14.348 61.666 -22.681 1.00 14.46 104 ALA B O 1
ATOM 3301 N N . ARG B 1 105 ? 15.123 59.705 -21.932 1.00 15.66 105 ARG B N 1
ATOM 3302 C CA . ARG B 1 105 ? 16.421 59.840 -22.582 1.00 17.66 105 ARG B CA 1
ATOM 3303 C C . ARG B 1 105 ? 16.379 59.765 -24.101 1.00 16.92 105 ARG B C 1
ATOM 3304 O O . ARG B 1 105 ? 17.319 60.186 -24.742 1.00 18.30 105 ARG B O 1
ATOM 3312 N N . TYR B 1 106 ? 15.268 59.273 -24.654 1.00 14.96 106 TYR B N 1
ATOM 3313 C CA . TYR B 1 106 ? 15.203 58.965 -26.078 1.00 15.17 106 TYR B CA 1
ATOM 3314 C C . TYR B 1 106 ? 14.119 59.769 -26.751 1.00 13.36 106 TYR B C 1
ATOM 3315 O O . TYR B 1 106 ? 13.023 59.946 -26.235 1.00 16.14 106 TYR B O 1
ATOM 3324 N N . THR B 1 107 ? 14.440 60.251 -27.938 1.00 15.05 107 THR B N 1
ATOM 3325 C CA . THR B 1 107 ? 13.530 60.953 -28.820 1.00 14.48 107 THR B CA 1
ATOM 3326 C C . THR B 1 107 ? 13.715 60.553 -30.267 1.00 10.66 107 THR B C 1
ATOM 3327 O O . THR B 1 107 ? 14.728 60.016 -30.646 1.00 11.92 107 THR B O 1
ATOM 3331 N N . VAL B 1 108 ? 12.704 60.738 -31.071 1.00 12.61 108 VAL B N 1
ATOM 3332 C CA . VAL B 1 108 ? 12.814 60.544 -32.506 1.00 15.11 108 VAL B CA 1
ATOM 3333 C C . VAL B 1 108 ? 13.997 61.276 -33.103 1.00 15.03 108 VAL B C 1
ATOM 3334 O O . VAL B 1 108 ? 14.287 62.434 -32.797 1.00 14.91 108 VAL B O 1
ATOM 3338 N N . GLY B 1 109 ? 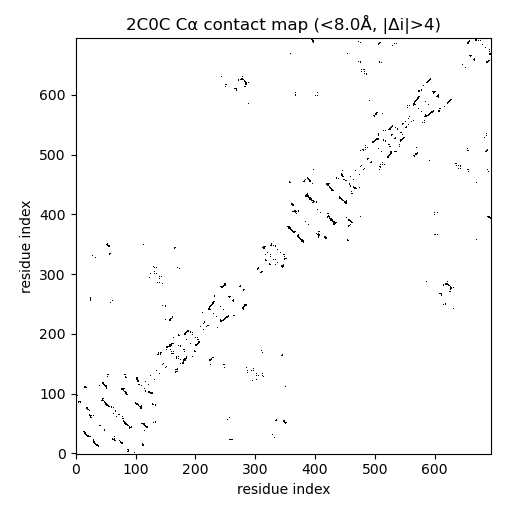14.743 60.559 -33.941 1.00 13.85 109 GLY B N 1
ATOM 3339 C CA . GLY B 1 109 ? 15.864 61.137 -34.628 1.00 14.07 109 GLY B CA 1
ATOM 3340 C C . GLY B 1 109 ? 17.177 60.838 -33.984 1.00 16.89 109 GLY B C 1
ATOM 3341 O O . GLY B 1 109 ? 18.232 61.066 -34.587 1.00 19.69 109 GLY B O 1
ATOM 3342 N N . GLN B 1 110 ? 17.136 60.375 -32.744 1.00 14.04 110 GLN B N 1
ATOM 3343 C CA . GLN B 1 110 ? 18.367 60.116 -32.018 1.00 14.48 110 GLN B CA 1
ATOM 3344 C C . GLN B 1 110 ? 19.050 58.857 -32.504 1.00 14.31 110 GLN B C 1
ATOM 3345 O O . GLN B 1 110 ? 18.368 57.869 -32.780 1.00 14.24 110 GLN B O 1
ATOM 3351 N N . ALA B 1 111 ? 20.377 58.916 -32.576 1.00 13.55 111 ALA B N 1
ATOM 3352 C CA . ALA B 1 111 ? 21.243 57.802 -32.890 1.00 10.81 111 ALA B CA 1
ATOM 3353 C C . ALA B 1 111 ? 21.321 56.878 -31.683 1.00 12.69 111 ALA B C 1
ATOM 3354 O O . ALA B 1 111 ? 21.616 57.301 -30.581 1.00 14.88 111 ALA B O 1
ATOM 3356 N N . VAL B 1 112 ? 21.028 55.604 -31.892 1.00 14.18 112 VAL B N 1
ATOM 3357 C CA A VAL B 1 112 ? 21.138 54.625 -30.843 0.60 10.98 112 VAL B CA 1
ATOM 3358 C CA B VAL B 1 112 ? 21.060 54.612 -30.839 0.40 13.11 112 VAL B CA 1
ATOM 3359 C C . VAL B 1 112 ? 21.644 53.293 -31.356 1.00 11.89 112 VAL B C 1
ATOM 3360 O O . VAL B 1 112 ? 21.468 52.929 -32.520 1.00 13.68 112 VAL B O 1
ATOM 3367 N N . ALA B 1 113 ? 22.279 52.573 -30.458 1.00 12.90 113 ALA B N 1
ATOM 3368 C CA . ALA B 1 113 ? 22.762 51.242 -30.710 1.00 9.85 113 ALA B CA 1
ATOM 3369 C C . ALA B 1 113 ? 22.185 50.312 -29.658 1.00 11.27 113 ALA B C 1
ATOM 3370 O O . ALA B 1 113 ? 21.770 50.733 -28.565 1.00 14.58 113 ALA B O 1
ATOM 3372 N N . TYR B 1 114 ? 22.136 49.032 -29.972 1.00 10.06 114 TYR B N 1
ATOM 3373 C CA . TYR B 1 114 ? 21.559 48.089 -29.054 1.00 8.33 114 TYR B CA 1
ATOM 3374 C C . TYR B 1 114 ? 22.076 46.683 -29.315 1.00 10.32 114 TYR B C 1
ATOM 3375 O O . TYR B 1 114 ? 22.417 46.310 -30.457 1.00 8.23 114 TYR B O 1
ATOM 3384 N N . MET B 1 115 ? 22.108 45.923 -28.207 1.00 13.38 115 MET B N 1
ATOM 3385 C CA . MET B 1 115 ? 22.301 44.477 -28.211 1.00 14.10 115 MET B CA 1
ATOM 3386 C C . MET B 1 115 ? 21.021 43.886 -27.745 1.00 12.38 115 MET B C 1
ATOM 3387 O O . MET B 1 115 ? 20.694 43.963 -26.574 1.00 15.52 115 MET B O 1
ATOM 3392 N N . ALA B 1 116 ? 20.269 43.366 -28.689 1.00 14.71 116 ALA B N 1
ATOM 3393 C CA . ALA B 1 116 ? 18.991 42.785 -28.427 1.00 12.73 116 ALA B CA 1
ATOM 3394 C C . ALA B 1 116 ? 18.611 41.954 -29.644 1.00 15.51 116 ALA B C 1
ATOM 3395 O O . ALA B 1 116 ? 18.951 42.309 -30.755 1.00 14.57 116 ALA B O 1
ATOM 3397 N N . PRO B 1 117 ? 17.901 40.830 -29.428 1.00 14.71 117 PRO B N 1
ATOM 3398 C CA . PRO B 1 117 ? 17.549 40.010 -30.592 1.00 19.09 117 PRO B CA 1
ATOM 3399 C C . PRO B 1 117 ? 16.560 40.675 -31.578 1.00 16.99 117 PRO B C 1
ATOM 3400 O O . PRO B 1 117 ? 15.596 41.377 -31.172 1.00 17.86 117 PRO B O 1
ATOM 3404 N N . GLY B 1 118 ? 16.735 40.380 -32.858 1.00 16.14 118 GLY B N 1
ATOM 3405 C CA . GLY B 1 118 ? 15.834 40.864 -33.872 1.00 13.82 118 GLY B CA 1
ATOM 3406 C C . GLY B 1 118 ? 16.382 42.017 -34.690 1.00 9.67 118 GLY B C 1
ATOM 3407 O O . GLY B 1 118 ? 15.620 42.701 -35.321 1.00 14.71 118 GLY B O 1
ATOM 3408 N N . SER B 1 119 ? 17.705 42.201 -34.717 1.00 10.57 119 SER B N 1
ATOM 3409 C CA . SER B 1 119 ? 18.279 43.292 -35.461 1.00 10.75 119 SER B CA 1
ATOM 3410 C C . SER B 1 119 ? 18.235 43.095 -36.968 1.00 10.59 119 SER B C 1
ATOM 3411 O O . SER B 1 119 ? 18.382 44.035 -37.697 1.00 9.60 119 SER B O 1
ATOM 3414 N N . PHE B 1 120 ? 18.006 41.866 -37.433 1.00 10.59 120 PHE B N 1
ATOM 3415 C CA . PHE B 1 120 ? 18.018 41.597 -38.867 1.00 12.96 120 PHE B CA 1
ATOM 3416 C C . PHE B 1 120 ? 16.658 41.882 -39.406 1.00 12.97 120 PHE B C 1
ATOM 3417 O O . PHE B 1 120 ? 15.904 40.977 -39.768 1.00 14.26 120 PHE B O 1
ATOM 3425 N N . ALA B 1 121 ? 16.384 43.171 -39.475 1.00 10.21 121 ALA B N 1
ATOM 3426 C CA . ALA B 1 121 ? 15.068 43.676 -39.867 1.00 8.98 121 ALA B CA 1
ATOM 3427 C C . ALA B 1 121 ? 15.289 45.155 -40.264 1.00 14.91 121 ALA B C 1
ATOM 3428 O O . ALA B 1 121 ? 16.230 45.797 -39.778 1.00 12.69 121 ALA B O 1
ATOM 3430 N N . GLU B 1 122 ? 14.418 45.720 -41.106 1.00 13.35 122 GLU B N 1
ATOM 3431 C CA . GLU B 1 122 ? 14.557 47.162 -41.393 1.00 15.29 122 GLU B CA 1
ATOM 3432 C C . GLU B 1 122 ? 14.303 47.969 -40.137 1.00 12.13 122 GLU B C 1
ATOM 3433 O O . GLU B 1 122 ? 14.892 48.998 -39.956 1.00 15.86 122 GLU B O 1
ATOM 3439 N N . TYR B 1 123 ? 13.357 47.522 -39.338 1.00 11.68 123 TYR B N 1
ATOM 3440 C CA . TYR B 1 123 ? 12.994 48.183 -38.090 1.00 14.40 123 TYR B CA 1
ATOM 3441 C C . TYR B 1 123 ? 12.891 47.129 -36.984 1.00 14.70 123 TYR B C 1
ATOM 3442 O O . TYR B 1 123 ? 12.309 46.050 -37.195 1.00 16.38 123 TYR B O 1
ATOM 3451 N N . THR B 1 124 ? 13.409 47.485 -35.809 1.00 14.17 124 THR B N 1
ATOM 3452 C CA . THR B 1 124 ? 13.454 46.614 -34.631 1.00 14.37 124 THR B CA 1
ATOM 3453 C C . THR B 1 124 ? 12.936 47.325 -33.391 1.00 13.63 124 THR B C 1
ATOM 3454 O O . THR B 1 124 ? 13.274 48.447 -33.154 1.00 15.28 124 THR B O 1
ATOM 3458 N N . VAL B 1 125 ? 12.050 46.664 -32.642 1.00 11.44 125 VAL B N 1
ATOM 3459 C CA . VAL B 1 125 ? 11.615 47.164 -31.364 1.00 13.95 125 VAL B CA 1
ATOM 3460 C C . VAL B 1 125 ? 12.590 46.709 -30.258 1.00 15.54 125 VAL B C 1
ATOM 3461 O O . VAL B 1 125 ? 12.894 45.505 -30.138 1.00 16.48 125 VAL B O 1
ATOM 3465 N N . VAL B 1 126 ? 13.038 47.672 -29.446 1.00 11.80 126 VAL B N 1
ATOM 3466 C CA . VAL B 1 126 ? 14.069 47.494 -28.450 1.00 16.29 126 VAL B CA 1
ATOM 3467 C C . VAL B 1 126 ? 13.579 48.197 -27.189 1.00 14.26 126 VAL B C 1
ATOM 3468 O O . VAL B 1 126 ? 13.183 49.365 -27.256 1.00 16.89 126 VAL B O 1
ATOM 3472 N N . PRO B 1 127 ? 13.645 47.531 -26.023 1.00 15.52 127 PRO B N 1
ATOM 3473 C CA . PRO B 1 127 ? 13.367 48.273 -24.803 1.00 14.62 127 PRO B CA 1
ATOM 3474 C C . PRO B 1 127 ? 14.282 49.438 -24.596 1.00 10.01 127 PRO B C 1
ATOM 3475 O O . PRO B 1 127 ? 15.524 49.287 -24.720 1.00 11.96 127 PRO B O 1
ATOM 3479 N N . ALA B 1 128 ? 13.738 50.596 -24.283 1.00 14.79 128 ALA B N 1
ATOM 3480 C CA . ALA B 1 128 ? 14.548 51.798 -24.165 1.00 14.55 128 ALA B CA 1
ATOM 3481 C C . ALA B 1 128 ? 15.639 51.628 -23.089 1.00 13.09 128 ALA B C 1
ATOM 3482 O O . ALA B 1 128 ? 16.749 52.093 -23.235 1.00 13.59 128 ALA B O 1
ATOM 3484 N N . SER B 1 129 ? 15.306 50.916 -22.034 1.00 15.98 129 SER B N 1
ATOM 3485 C CA . SER B 1 129 ? 16.146 50.778 -20.870 1.00 16.62 129 SER B CA 1
ATOM 3486 C C . SER B 1 129 ? 17.385 49.981 -21.133 1.00 19.15 129 SER B C 1
ATOM 3487 O O . SER B 1 129 ? 18.352 50.107 -20.383 1.00 21.42 129 SER B O 1
ATOM 3490 N N . ILE B 1 130 ? 17.402 49.180 -22.194 1.00 17.86 130 ILE B N 1
ATOM 3491 C CA . ILE B 1 130 ? 18.635 48.477 -22.563 1.00 17.46 130 ILE B CA 1
ATOM 3492 C C . ILE B 1 130 ? 19.427 49.074 -23.698 1.00 17.50 130 ILE B C 1
ATOM 3493 O O . ILE B 1 130 ? 20.516 48.604 -23.956 1.00 19.97 130 ILE B O 1
ATOM 3498 N N . ALA B 1 131 ? 18.920 50.094 -24.375 1.00 14.05 131 ALA B N 1
ATOM 3499 C CA . ALA B 1 131 ? 19.590 50.688 -25.506 1.00 15.50 131 ALA B CA 1
ATOM 3500 C C . ALA B 1 131 ? 20.743 51.513 -25.035 1.00 17.70 131 ALA B C 1
ATOM 3501 O O . ALA B 1 131 ? 20.794 51.868 -23.851 1.00 18.59 131 ALA B O 1
ATOM 3503 N N . THR B 1 132 ? 21.646 51.817 -25.976 1.00 16.33 132 THR B N 1
ATOM 3504 C CA . THR B 1 132 ? 22.847 52.636 -25.784 1.00 17.93 132 THR B CA 1
ATOM 3505 C C . THR B 1 132 ? 22.843 53.885 -26.697 1.00 18.20 132 THR B C 1
ATOM 3506 O O . THR B 1 132 ? 22.898 53.770 -27.903 1.00 17.44 132 THR B O 1
ATOM 3510 N N . PRO B 1 133 ? 22.819 55.098 -26.116 1.00 21.17 133 PRO B N 1
ATOM 3511 C CA . PRO B 1 133 ? 22.979 56.270 -26.952 1.00 18.63 133 PRO B CA 1
ATOM 3512 C C . PRO B 1 133 ? 24.361 56.336 -27.538 1.00 17.78 133 PRO B C 1
ATOM 3513 O O . PRO B 1 133 ? 25.327 55.980 -26.909 1.00 19.78 133 PRO B O 1
ATOM 3517 N N . VAL B 1 134 ? 24.430 56.766 -28.779 1.00 16.18 134 VAL B N 1
ATOM 3518 C CA . VAL B 1 134 ? 25.694 56.857 -29.450 1.00 15.31 134 VAL B CA 1
ATOM 3519 C C . VAL B 1 134 ? 25.818 58.224 -30.085 1.00 19.63 134 VAL B C 1
ATOM 3520 O O . VAL B 1 134 ? 24.810 58.852 -30.346 1.00 20.72 134 VAL B O 1
ATOM 3524 N N . PRO B 1 135 ? 27.052 58.685 -30.321 1.00 21.51 135 PRO B N 1
ATOM 3525 C CA . PRO B 1 135 ? 27.306 59.993 -30.929 1.00 24.01 135 PRO B CA 1
ATOM 3526 C C . PRO B 1 135 ? 26.633 60.212 -32.272 1.00 22.61 135 PRO B C 1
ATOM 3527 O O . PRO B 1 135 ? 26.094 61.275 -32.521 1.00 23.50 135 PRO B O 1
ATOM 3531 N N . SER B 1 136 ? 26.672 59.193 -33.120 1.00 21.66 136 SER B N 1
ATOM 3532 C CA . SER B 1 136 ? 26.101 59.237 -34.456 1.00 19.61 136 SER B CA 1
ATOM 3533 C C . SER B 1 136 ? 26.013 57.802 -34.932 1.00 18.51 136 SER B C 1
ATOM 3534 O O . SER B 1 136 ? 26.501 56.934 -34.259 1.00 19.84 136 SER B O 1
ATOM 3537 N N . VAL B 1 137 ? 25.407 57.580 -36.086 1.00 17.99 137 VAL B N 1
ATOM 3538 C CA . VAL B 1 137 ? 25.238 56.274 -36.640 1.00 16.16 137 VAL B CA 1
ATOM 3539 C C . VAL B 1 137 ? 26.498 55.999 -37.461 1.00 19.24 137 VAL B C 1
ATOM 3540 O O . VAL B 1 137 ? 26.643 56.460 -38.588 1.00 22.20 137 VAL B O 1
ATOM 3544 N N . LYS B 1 138 ? 27.435 55.302 -36.853 1.00 19.52 138 LYS B N 1
ATOM 3545 C CA . LYS B 1 138 ? 28.623 54.836 -37.532 1.00 21.11 138 LYS B CA 1
ATOM 3546 C C . LYS B 1 138 ? 28.858 53.348 -37.237 1.00 18.31 138 LYS B C 1
ATOM 3547 O O . LYS B 1 138 ? 28.628 52.925 -36.132 1.00 18.12 138 LYS B O 1
ATOM 3553 N N . PRO B 1 139 ? 29.364 52.566 -38.219 1.00 18.83 139 PRO B N 1
ATOM 3554 C CA . PRO B 1 139 ? 29.601 51.140 -37.974 1.00 17.72 139 PRO B CA 1
ATOM 3555 C C . PRO B 1 139 ? 30.659 50.889 -36.890 1.00 17.51 139 PRO B C 1
ATOM 3556 O O . PRO B 1 139 ? 30.624 49.885 -36.205 1.00 16.34 139 PRO B O 1
ATOM 3560 N N . GLU B 1 140 ? 31.560 51.829 -36.685 1.00 17.87 140 GLU B N 1
ATOM 3561 C CA . GLU B 1 140 ? 32.603 51.635 -35.680 1.00 18.39 140 GLU B CA 1
ATOM 3562 C C . GLU B 1 140 ? 32.029 51.474 -34.282 1.00 17.49 140 GLU B C 1
ATOM 3563 O O . GLU B 1 140 ? 32.508 50.669 -33.496 1.00 18.21 140 GLU B O 1
ATOM 3569 N N . TYR B 1 141 ? 30.971 52.197 -33.975 1.00 16.69 141 TYR B N 1
ATOM 3570 C CA . TYR B 1 141 ? 30.323 52.083 -32.668 1.00 17.26 141 TYR B CA 1
ATOM 3571 C C . TYR B 1 141 ? 29.644 50.739 -32.475 1.00 17.21 141 TYR B C 1
ATOM 3572 O O . TYR B 1 141 ? 29.573 50.222 -31.376 1.00 16.41 141 TYR B O 1
ATOM 3581 N N . LEU B 1 142 ? 29.125 50.178 -33.558 1.00 12.75 142 LEU B N 1
ATOM 3582 C CA . LEU B 1 142 ? 28.480 48.890 -33.525 1.00 15.60 142 LEU B CA 1
ATOM 3583 C C . LEU B 1 142 ? 29.456 47.782 -33.133 1.00 14.34 142 LEU B C 1
ATOM 3584 O O . LEU B 1 142 ? 29.088 46.854 -32.460 1.00 15.51 142 LEU B O 1
ATOM 3589 N N . THR B 1 143 ? 30.698 47.906 -33.559 1.00 12.19 143 THR B N 1
ATOM 3590 C CA . THR B 1 143 ? 31.696 46.939 -33.223 1.00 13.95 143 THR B CA 1
ATOM 3591 C C . THR B 1 143 ? 31.863 46.761 -31.720 1.00 13.47 143 THR B C 1
ATOM 3592 O O . THR B 1 143 ? 32.351 45.733 -31.271 1.00 13.22 143 THR B O 1
ATOM 3596 N N . LEU B 1 144 ? 31.485 47.767 -30.937 1.00 10.62 144 LEU B N 1
ATOM 3597 C CA . LEU B 1 144 ? 31.726 47.753 -29.506 1.00 11.89 144 LEU B CA 1
ATOM 3598 C C . LEU B 1 144 ? 30.694 46.928 -28.789 1.00 11.92 144 LEU B C 1
ATOM 3599 O O . LEU B 1 144 ? 30.955 46.401 -27.734 1.00 11.90 144 LEU B O 1
ATOM 3604 N N . LEU B 1 145 ? 29.516 46.789 -29.359 1.00 13.64 145 LEU B N 1
ATOM 3605 C CA . LEU B 1 145 ? 28.367 46.349 -28.597 1.00 14.92 145 LEU B CA 1
ATOM 3606 C C . LEU B 1 145 ? 28.456 44.940 -28.083 1.00 13.20 145 LEU B C 1
ATOM 3607 O O . LEU B 1 145 ? 28.017 44.678 -26.971 1.00 14.13 145 LEU B O 1
ATOM 3612 N N . VAL B 1 146 ? 28.974 44.035 -28.902 1.00 12.73 146 VAL B N 1
ATOM 3613 C CA . VAL B 1 146 ? 29.157 42.633 -28.543 1.00 13.58 146 VAL B CA 1
ATOM 3614 C C . VAL B 1 146 ? 30.657 42.306 -28.579 1.00 13.74 146 VAL B C 1
ATOM 3615 O O . VAL B 1 146 ? 31.245 41.760 -27.645 1.00 12.32 146 VAL B O 1
ATOM 3619 N N . SER B 1 147 ? 31.296 42.633 -29.680 1.00 12.60 147 SER B N 1
ATOM 3620 C CA . SER B 1 147 ? 32.677 42.249 -29.834 1.00 11.19 147 SER B CA 1
ATOM 3621 C C . SER B 1 147 ? 33.586 42.961 -28.829 1.00 10.67 147 SER B C 1
ATOM 3622 O O . SER B 1 147 ? 34.458 42.346 -28.202 1.00 11.46 147 SER B O 1
ATOM 3625 N N . GLY B 1 148 ? 33.414 44.274 -28.719 1.00 8.77 148 GLY B N 1
ATOM 3626 C CA . GLY B 1 148 ? 34.256 45.066 -27.820 1.00 10.78 148 GLY B CA 1
ATOM 3627 C C . GLY B 1 148 ? 34.007 44.694 -26.379 1.00 8.52 148 GLY B C 1
ATOM 3628 O O . GLY B 1 148 ? 34.935 44.505 -25.623 1.00 12.20 148 GLY B O 1
ATOM 3629 N N . THR B 1 149 ? 32.744 44.720 -25.983 1.00 10.00 149 THR B N 1
ATOM 3630 C CA . THR B 1 149 ? 32.375 44.476 -24.594 1.00 11.46 149 THR B CA 1
ATOM 3631 C C . THR B 1 149 ? 32.797 43.083 -24.157 1.00 11.67 149 THR B C 1
ATOM 3632 O O . THR B 1 149 ? 33.217 42.890 -23.027 1.00 12.64 149 THR B O 1
ATOM 3636 N N . THR B 1 150 ? 32.671 42.089 -25.040 1.00 7.46 150 THR B N 1
ATOM 3637 C CA . THR B 1 150 ? 33.137 40.735 -24.704 1.00 10.70 150 THR B CA 1
ATOM 3638 C C . THR B 1 150 ? 34.627 40.664 -24.335 1.00 10.84 150 THR B C 1
ATOM 3639 O O . THR B 1 150 ? 34.935 40.139 -23.275 1.00 9.54 150 THR B O 1
ATOM 3643 N N . ALA B 1 151 ? 35.507 41.255 -25.132 1.00 12.93 151 ALA B N 1
ATOM 3644 C CA . ALA B 1 151 ? 36.927 41.288 -24.893 1.00 11.68 151 ALA B CA 1
ATOM 3645 C C . ALA B 1 151 ? 37.225 42.117 -23.636 1.00 11.31 151 ALA B C 1
ATOM 3646 O O . ALA B 1 151 ? 38.020 41.742 -22.794 1.00 11.11 151 ALA B O 1
ATOM 3648 N N . TYR B 1 152 ? 36.567 43.255 -23.504 1.00 10.19 152 TYR B N 1
ATOM 3649 C CA . TYR B 1 152 ? 36.826 44.178 -22.422 1.00 12.31 152 TYR B CA 1
ATOM 3650 C C . TYR B 1 152 ? 36.469 43.571 -21.075 1.00 12.09 152 TYR B C 1
ATOM 3651 O O . TYR B 1 152 ? 37.256 43.605 -20.143 1.00 13.98 152 TYR B O 1
ATOM 3660 N N . ILE B 1 153 ? 35.258 43.037 -20.959 1.00 11.73 153 ILE B N 1
ATOM 3661 C CA . ILE B 1 153 ? 34.769 42.524 -19.699 1.00 13.12 153 ILE B CA 1
ATOM 3662 C C . ILE B 1 153 ? 35.511 41.246 -19.337 1.00 11.48 153 ILE B C 1
ATOM 3663 O O . ILE B 1 153 ? 35.919 41.061 -18.200 1.00 11.05 153 ILE B O 1
ATOM 3668 N N . SER B 1 154 ? 35.676 40.360 -20.294 1.00 12.63 154 SER B N 1
ATOM 3669 C CA . SER B 1 154 ? 36.301 39.054 -19.975 1.00 9.08 154 SER B CA 1
ATOM 3670 C C . SER B 1 154 ? 37.766 39.225 -19.545 1.00 10.05 154 SER B C 1
ATOM 3671 O O . SER B 1 154 ? 38.191 38.607 -18.586 1.00 14.15 154 SER B O 1
ATOM 3674 N N . LEU B 1 155 ? 38.520 40.084 -20.203 1.00 11.19 155 LEU B N 1
ATOM 3675 C CA . LEU B 1 155 ? 39.919 40.286 -19.831 1.00 11.09 155 LEU B CA 1
ATOM 3676 C C . LEU B 1 155 ? 40.066 41.029 -18.514 1.00 11.53 155 LEU B C 1
ATOM 3677 O O . LEU B 1 155 ? 40.867 40.672 -17.678 1.00 16.42 155 LEU B O 1
ATOM 3682 N N . LYS B 1 156 ? 39.183 41.990 -18.259 1.00 14.54 156 LYS B N 1
ATOM 3683 C CA . LYS B 1 156 ? 39.211 42.743 -17.031 1.00 19.51 156 LYS B CA 1
ATOM 3684 C C . LYS B 1 156 ? 38.833 41.840 -15.861 1.00 15.23 156 LYS B C 1
ATOM 3685 O O . LYS B 1 156 ? 39.514 41.819 -14.843 1.00 18.35 156 LYS B O 1
ATOM 3691 N N . GLU B 1 157 ? 37.752 41.091 -16.012 1.00 14.14 157 GLU B N 1
ATOM 3692 C CA . GLU B 1 157 ? 37.255 40.274 -14.950 1.00 18.18 157 GLU B CA 1
ATOM 3693 C C . GLU B 1 157 ? 38.031 38.979 -14.726 1.00 17.98 157 GLU B C 1
ATOM 3694 O O . GLU B 1 157 ? 38.072 38.491 -13.590 1.00 20.65 157 GLU B O 1
ATOM 3700 N N . LEU B 1 158 ? 38.625 38.423 -15.784 1.00 14.90 158 LEU B N 1
ATOM 3701 C CA . LEU B 1 158 ? 39.194 37.085 -15.787 1.00 14.00 158 LEU B CA 1
ATOM 3702 C C . LEU B 1 158 ? 40.659 36.966 -16.224 1.00 14.32 158 LEU B C 1
ATOM 3703 O O . LEU B 1 158 ? 41.283 35.919 -15.967 1.00 15.91 158 LEU B O 1
ATOM 3708 N N . GLY B 1 159 ? 41.224 37.987 -16.862 1.00 14.23 159 GLY B N 1
ATOM 3709 C CA . GLY B 1 159 ? 42.578 37.854 -17.399 1.00 15.21 159 GLY B CA 1
ATOM 3710 C C . GLY B 1 159 ? 43.754 37.977 -16.458 1.00 14.44 159 GLY B C 1
ATOM 3711 O O . GLY B 1 159 ? 44.771 37.379 -16.690 1.00 20.78 159 GLY B O 1
ATOM 3712 N N . GLY B 1 160 ? 43.624 38.796 -15.432 1.00 15.71 160 GLY B N 1
ATOM 3713 C CA . GLY B 1 160 ? 44.731 39.086 -14.548 1.00 16.24 160 GLY B CA 1
ATOM 3714 C C . GLY B 1 160 ? 45.902 39.645 -15.317 1.00 15.78 160 GLY B C 1
ATOM 3715 O O . GLY B 1 160 ? 47.030 39.272 -15.036 1.00 18.88 160 GLY B O 1
ATOM 3716 N N . LEU B 1 161 ? 45.658 40.520 -16.299 1.00 16.95 161 LEU B N 1
ATOM 3717 C CA . LEU B 1 161 ? 46.741 41.032 -17.123 1.00 17.26 161 LEU B CA 1
ATOM 3718 C C . LEU B 1 161 ? 47.661 41.970 -16.368 1.00 18.06 161 LEU B C 1
ATOM 3719 O O . LEU B 1 161 ? 47.249 42.743 -15.517 1.00 20.23 161 LEU B O 1
ATOM 3724 N N . SER B 1 162 ? 48.938 41.890 -16.718 1.00 20.14 162 SER B N 1
ATOM 3725 C CA . SER B 1 162 ? 49.921 42.764 -16.150 1.00 22.32 162 SER B CA 1
ATOM 3726 C C . SER B 1 162 ? 51.084 42.698 -17.099 1.00 21.35 162 SER B C 1
ATOM 3727 O O . SER B 1 162 ? 51.105 41.853 -17.997 1.00 19.56 162 SER B O 1
ATOM 3730 N N . GLU B 1 163 ? 52.057 43.585 -16.925 1.00 22.99 163 GLU B N 1
ATOM 3731 C CA . GLU B 1 163 ? 53.093 43.788 -17.941 1.00 23.09 163 GLU B CA 1
ATOM 3732 C C . GLU B 1 163 ? 53.937 42.556 -18.195 1.00 21.30 163 GLU B C 1
ATOM 3733 O O . GLU B 1 163 ? 54.277 41.858 -17.258 1.00 18.90 163 GLU B O 1
ATOM 3739 N N . GLY B 1 164 ? 54.240 42.253 -19.459 1.00 18.36 164 GLY B N 1
ATOM 3740 C CA . GLY B 1 164 ? 55.049 41.102 -19.770 1.00 21.22 164 GLY B CA 1
ATOM 3741 C C . GLY B 1 164 ? 54.331 39.772 -19.696 1.00 22.11 164 GLY B C 1
ATOM 3742 O O . GLY B 1 164 ? 54.941 38.762 -20.033 1.00 26.24 164 GLY B O 1
ATOM 3743 N N . LYS B 1 165 ? 53.053 39.728 -19.286 1.00 21.56 165 LYS B N 1
ATOM 3744 C CA . LYS B 1 165 ? 52.277 38.483 -19.457 1.00 20.21 165 LYS B CA 1
ATOM 3745 C C . LYS B 1 165 ? 52.188 38.169 -20.942 1.00 18.35 165 LYS B C 1
ATOM 3746 O O . LYS B 1 165 ? 52.032 39.068 -21.764 1.00 17.81 165 LYS B O 1
ATOM 3752 N N . LYS B 1 166 ? 52.334 36.908 -21.282 1.00 18.35 166 LYS B N 1
ATOM 3753 C CA . LYS B 1 166 ? 52.165 36.423 -22.642 1.00 17.10 166 LYS B CA 1
ATOM 3754 C C . LYS B 1 166 ? 50.713 36.040 -22.839 1.00 14.90 166 LYS B C 1
ATOM 3755 O O . LYS B 1 166 ? 50.183 35.171 -22.119 1.00 14.99 166 LYS B O 1
ATOM 3760 N N . VAL B 1 167 ? 50.100 36.648 -23.858 1.00 13.98 167 VAL B N 1
ATOM 3761 C CA . VAL B 1 167 ? 48.682 36.458 -24.173 1.00 10.91 167 VAL B CA 1
ATOM 3762 C C . VAL B 1 167 ? 48.541 35.950 -25.574 1.00 13.06 167 VAL B C 1
ATOM 3763 O O . VAL B 1 167 ? 48.989 36.582 -26.496 1.00 15.14 167 VAL B O 1
ATOM 3767 N N . LEU B 1 168 ? 47.877 34.820 -25.717 1.00 11.45 168 LEU B N 1
ATOM 3768 C CA . LEU B 1 168 ? 47.627 34.204 -27.003 1.00 12.97 168 LEU B CA 1
ATOM 3769 C C . LEU B 1 168 ? 46.189 34.482 -27.355 1.00 9.46 168 LEU B C 1
ATOM 3770 O O . LEU B 1 168 ? 45.232 34.055 -26.636 1.00 11.11 168 LEU B O 1
ATOM 3775 N N . VAL B 1 169 ? 45.991 35.145 -28.498 1.00 11.23 169 VAL B N 1
ATOM 3776 C CA . VAL B 1 169 ? 44.638 35.409 -28.934 1.00 8.87 169 VAL B CA 1
ATOM 3777 C C . VAL B 1 169 ? 44.298 34.658 -30.229 1.00 9.13 169 VAL B C 1
ATOM 3778 O O . VAL B 1 169 ? 44.936 34.828 -31.235 1.00 13.65 169 VAL B O 1
ATOM 3782 N N . THR B 1 170 ? 43.216 33.878 -30.215 1.00 8.94 170 THR B N 1
ATOM 3783 C CA . THR B 1 170 ? 42.869 33.115 -31.428 1.00 9.19 170 THR B CA 1
ATOM 3784 C C . THR B 1 170 ? 41.757 33.869 -32.177 1.00 8.60 170 THR B C 1
ATOM 3785 O O . THR B 1 170 ? 41.105 34.726 -31.610 1.00 13.59 170 THR B O 1
ATOM 3789 N N . ALA B 1 171 ? 41.670 33.665 -33.490 1.00 11.06 171 ALA B N 1
ATOM 3790 C CA . ALA B 1 171 ? 40.841 34.523 -34.363 1.00 10.46 171 ALA B CA 1
ATOM 3791 C C . ALA B 1 171 ? 41.110 35.987 -34.068 1.00 12.51 171 ALA B C 1
ATOM 3792 O O . ALA B 1 171 ? 40.227 36.818 -33.963 1.00 13.93 171 ALA B O 1
ATOM 3794 N N . ALA B 1 172 ? 42.393 36.298 -34.010 1.00 10.85 172 ALA B N 1
ATOM 3795 C CA . ALA B 1 172 ? 42.887 37.593 -33.517 1.00 14.26 172 ALA B CA 1
ATOM 3796 C C . ALA B 1 172 ? 42.574 38.766 -34.434 1.00 11.51 172 ALA B C 1
ATOM 3797 O O . ALA B 1 172 ? 42.474 39.903 -33.981 1.00 15.62 172 ALA B O 1
ATOM 3799 N N . ALA B 1 173 ? 42.299 38.475 -35.695 1.00 11.60 173 ALA B N 1
ATOM 3800 C CA . ALA B 1 173 ? 42.020 39.515 -36.695 1.00 15.12 173 ALA B CA 1
ATOM 3801 C C . ALA B 1 173 ? 40.525 39.688 -36.922 1.00 15.01 173 ALA B C 1
ATOM 3802 O O . ALA B 1 173 ? 40.104 40.367 -37.850 1.00 17.77 173 ALA B O 1
ATOM 3804 N N . GLY B 1 174 ? 39.729 39.032 -36.085 1.00 12.95 174 GLY B N 1
ATOM 3805 C CA . GLY B 1 174 ? 38.278 39.110 -36.169 1.00 11.29 174 GLY B CA 1
ATOM 3806 C C . GLY B 1 174 ? 37.630 40.130 -35.303 1.00 10.29 174 GLY B C 1
ATOM 3807 O O . GLY B 1 174 ? 38.255 40.925 -34.686 1.00 12.59 174 GLY B O 1
ATOM 3808 N N . GLY B 1 175 ? 36.309 40.042 -35.251 1.00 8.77 175 GLY B N 1
ATOM 3809 C CA . GLY B 1 175 ? 35.451 41.010 -34.595 1.00 10.89 175 GLY B CA 1
ATOM 3810 C C . GLY B 1 175 ? 35.822 41.293 -33.158 1.00 9.59 175 GLY B C 1
ATOM 3811 O O . GLY B 1 175 ? 36.116 42.428 -32.799 1.00 11.09 175 GLY B O 1
ATOM 3812 N N . THR B 1 176 ? 35.810 40.247 -32.349 1.00 11.69 176 THR B N 1
ATOM 3813 C CA . THR B 1 176 ? 36.254 40.354 -30.938 1.00 12.91 176 THR B CA 1
ATOM 3814 C C . THR B 1 176 ? 37.779 40.244 -30.753 1.00 11.42 176 THR B C 1
ATOM 3815 O O . THR B 1 176 ? 38.346 40.953 -29.944 1.00 11.20 176 THR B O 1
ATOM 3819 N N . GLY B 1 177 ? 38.443 39.394 -31.538 1.00 7.99 177 GLY B N 1
ATOM 3820 C CA . GLY B 1 177 ? 39.838 39.237 -31.507 1.00 9.44 177 GLY B CA 1
ATOM 3821 C C . GLY B 1 177 ? 40.559 40.524 -31.515 1.00 11.64 177 GLY B C 1
ATOM 3822 O O . GLY B 1 177 ? 41.514 40.681 -30.767 1.00 12.13 177 GLY B O 1
ATOM 3823 N N . GLN B 1 178 ? 40.200 41.428 -32.406 1.00 11.56 178 GLN B N 1
ATOM 3824 C CA . GLN B 1 178 ? 40.908 42.694 -32.537 1.00 13.09 178 GLN B CA 1
ATOM 3825 C C . GLN B 1 178 ? 40.971 43.501 -31.257 1.00 12.97 178 GLN B C 1
ATOM 3826 O O . GLN B 1 178 ? 41.942 44.214 -30.993 1.00 15.00 178 GLN B O 1
ATOM 3832 N N . PHE B 1 179 ? 39.945 43.368 -30.447 1.00 12.50 179 PHE B N 1
ATOM 3833 C CA . PHE B 1 179 ? 39.859 44.062 -29.218 1.00 11.98 179 PHE B CA 1
ATOM 3834 C C . PHE B 1 179 ? 40.604 43.339 -28.105 1.00 12.37 179 PHE B C 1
ATOM 3835 O O . PHE B 1 179 ? 41.237 43.979 -27.299 1.00 12.69 179 PHE B O 1
ATOM 3843 N N . ALA B 1 180 ? 40.510 42.005 -28.033 1.00 12.32 180 ALA B N 1
ATOM 3844 C CA . ALA B 1 180 ? 41.398 41.241 -27.131 1.00 12.06 180 ALA B CA 1
ATOM 3845 C C . ALA B 1 180 ? 42.871 41.591 -27.353 1.00 13.72 180 ALA B C 1
ATOM 3846 O O . ALA B 1 180 ? 43.576 41.834 -26.394 1.00 12.60 180 ALA B O 1
ATOM 3848 N N . MET B 1 181 ? 43.284 41.658 -28.608 1.00 13.67 181 MET B N 1
ATOM 3849 C CA A MET B 1 181 ? 44.645 42.047 -28.954 0.70 14.57 181 MET B CA 1
ATOM 3850 C CA B MET B 1 181 ? 44.639 42.074 -28.969 0.30 14.24 181 MET B CA 1
ATOM 3851 C C . MET B 1 181 ? 44.987 43.453 -28.394 1.00 16.34 181 MET B C 1
ATOM 3852 O O . MET B 1 181 ? 45.960 43.632 -27.687 1.00 15.69 181 MET B O 1
ATOM 3861 N N . GLN B 1 182 ? 44.155 44.441 -28.690 1.00 15.00 182 GLN B N 1
ATOM 3862 C CA . GLN B 1 182 ? 44.461 45.832 -28.333 1.00 14.03 182 GLN B CA 1
ATOM 3863 C C . GLN B 1 182 ? 44.397 46.099 -26.855 1.00 13.79 182 GLN B C 1
ATOM 3864 O O . GLN B 1 182 ? 45.229 46.808 -26.302 1.00 17.87 182 GLN B O 1
ATOM 3870 N N . LEU B 1 183 ? 43.401 45.516 -26.202 1.00 14.72 183 LEU B N 1
ATOM 3871 C CA . LEU B 1 183 ? 43.236 45.723 -24.775 1.00 14.23 183 LEU B CA 1
ATOM 3872 C C . LEU B 1 183 ? 44.351 45.068 -23.979 1.00 15.92 183 LEU B C 1
ATOM 3873 O O . LEU B 1 183 ? 44.830 45.616 -22.984 1.00 18.73 183 LEU B O 1
ATOM 3878 N N . SER B 1 184 ? 44.820 43.916 -24.445 1.00 15.98 184 SER B N 1
ATOM 3879 C CA . SER B 1 184 ? 45.954 43.241 -23.820 1.00 16.34 184 SER B CA 1
ATOM 3880 C C . SER B 1 184 ? 47.225 44.062 -23.971 1.00 17.09 184 SER B C 1
ATOM 3881 O O . SER B 1 184 ? 48.036 44.159 -23.038 1.00 19.57 184 SER B O 1
ATOM 3884 N N . LYS B 1 185 ? 47.394 44.676 -25.134 1.00 13.45 185 LYS B N 1
ATOM 3885 C CA . LYS B 1 185 ? 48.540 45.569 -25.338 1.00 14.52 185 LYS B CA 1
ATOM 3886 C C . LYS B 1 185 ? 48.502 46.800 -24.416 1.00 16.73 185 LYS B C 1
ATOM 3887 O O . LYS B 1 185 ? 49.525 47.267 -23.930 1.00 19.82 185 LYS B O 1
ATOM 3893 N N . LYS B 1 186 ? 47.326 47.294 -24.110 1.00 17.24 186 LYS B N 1
ATOM 3894 C CA . LYS B 1 186 ? 47.200 48.414 -23.162 1.00 21.04 186 LYS B CA 1
ATOM 3895 C C . LYS B 1 186 ? 47.622 48.032 -21.731 1.00 19.46 186 LYS B C 1
ATOM 3896 O O . LYS B 1 186 ? 48.060 48.878 -20.951 1.00 21.98 186 LYS B O 1
ATOM 3902 N N . ALA B 1 187 ? 47.499 46.750 -21.400 1.00 20.31 187 ALA B N 1
ATOM 3903 C CA . ALA B 1 187 ? 47.970 46.225 -20.123 1.00 20.55 187 ALA B CA 1
ATOM 3904 C C . ALA B 1 187 ? 49.446 45.882 -20.155 1.00 22.18 187 ALA B C 1
ATOM 3905 O O . ALA B 1 187 ? 49.985 45.323 -19.207 1.00 24.81 187 ALA B O 1
ATOM 3907 N N . LYS B 1 188 ? 50.069 46.204 -21.272 1.00 23.39 188 LYS B N 1
ATOM 3908 C CA . LYS B 1 188 ? 51.490 45.971 -21.539 1.00 23.98 188 LYS B CA 1
ATOM 3909 C C . LYS B 1 188 ? 51.864 44.512 -21.632 1.00 21.28 188 LYS B C 1
ATOM 3910 O O . LYS B 1 188 ? 52.980 44.136 -21.322 1.00 21.06 188 LYS B O 1
ATOM 3915 N N . CYS B 1 189 ? 50.932 43.682 -22.078 1.00 19.19 189 CYS B N 1
ATOM 3916 C CA . CYS B 1 189 ? 51.236 42.292 -22.369 1.00 17.54 189 CYS B CA 1
ATOM 3917 C C . CYS B 1 189 ? 51.999 42.110 -23.673 1.00 17.62 189 CYS B C 1
ATOM 3918 O O . CYS B 1 189 ? 52.023 43.003 -24.531 1.00 18.72 189 CYS B O 1
ATOM 3921 N N . HIS B 1 190 ? 52.644 40.958 -23.793 1.00 17.81 190 HIS B N 1
ATOM 3922 C CA . HIS B 1 190 ? 53.231 40.482 -25.012 1.00 18.43 190 HIS B CA 1
ATOM 3923 C C . HIS B 1 190 ? 52.161 39.642 -25.673 1.00 15.01 190 HIS B C 1
ATOM 3924 O O . HIS B 1 190 ? 51.778 38.628 -25.129 1.00 18.35 190 HIS B O 1
ATOM 3931 N N . VAL B 1 191 ? 51.729 40.037 -26.863 1.00 16.95 191 VAL B N 1
ATOM 3932 C CA . VAL B 1 191 ? 50.580 39.432 -27.501 1.00 16.53 191 VAL B CA 1
ATOM 3933 C C . VAL B 1 191 ? 50.935 38.646 -28.730 1.00 16.45 191 VAL B C 1
ATOM 3934 O O . VAL B 1 191 ? 51.714 39.078 -29.575 1.00 20.12 191 VAL B O 1
ATOM 3938 N N . ILE B 1 192 ? 50.355 37.461 -28.781 1.00 15.35 192 ILE B N 1
ATOM 3939 C CA . ILE B 1 192 ? 50.472 36.528 -29.883 1.00 13.75 192 ILE B CA 1
ATOM 3940 C C . ILE B 1 192 ? 49.108 36.342 -30.493 1.00 16.76 192 ILE B C 1
ATOM 3941 O O . ILE B 1 192 ? 48.166 36.045 -29.792 1.00 18.47 192 ILE B O 1
ATOM 3946 N N . GLY B 1 193 ? 49.027 36.492 -31.809 1.00 16.18 193 GLY B N 1
ATOM 3947 C CA . GLY B 1 193 ? 47.774 36.451 -32.477 1.00 11.54 193 GLY B CA 1
ATOM 3948 C C . GLY B 1 193 ? 47.728 35.428 -33.586 1.00 13.83 193 GLY B C 1
ATOM 3949 O O . GLY B 1 193 ? 48.611 35.402 -34.402 1.00 20.24 193 GLY B O 1
ATOM 3950 N N . THR B 1 194 ? 46.669 34.607 -33.660 1.00 11.96 194 THR B N 1
ATOM 3951 C CA . THR B 1 194 ? 46.498 33.648 -34.757 1.00 12.60 194 THR B CA 1
ATOM 3952 C C . THR B 1 194 ? 45.510 34.112 -35.784 1.00 14.13 194 THR B C 1
ATOM 3953 O O . THR B 1 194 ? 44.503 34.711 -35.459 1.00 12.87 194 THR B O 1
ATOM 3957 N N . CYS B 1 195 ? 45.783 33.786 -37.042 1.00 10.97 195 CYS B N 1
ATOM 3958 C CA . CYS B 1 195 ? 44.947 34.197 -38.173 1.00 16.02 195 CYS B CA 1
ATOM 3959 C C . CYS B 1 195 ? 45.265 33.336 -39.409 1.00 16.27 195 CYS B C 1
ATOM 3960 O O . CYS B 1 195 ? 46.213 32.612 -39.423 1.00 16.72 195 CYS B O 1
ATOM 3963 N N . SER B 1 196 ? 44.421 33.385 -40.420 1.00 15.43 196 SER B N 1
ATOM 3964 C CA . SER B 1 196 ? 44.582 32.536 -41.594 1.00 16.79 196 SER B CA 1
ATOM 3965 C C . SER B 1 196 ? 45.174 33.180 -42.869 1.00 19.82 196 SER B C 1
ATOM 3966 O O . SER B 1 196 ? 45.193 32.530 -43.916 1.00 20.42 196 SER B O 1
ATOM 3969 N N . SER B 1 197 ? 45.690 34.400 -42.812 1.00 19.02 197 SER B N 1
ATOM 3970 C CA . SER B 1 197 ? 46.338 34.976 -44.006 1.00 19.02 197 SER B CA 1
ATOM 3971 C C . SER B 1 197 ? 47.411 35.948 -43.686 1.00 20.69 197 SER B C 1
ATOM 3972 O O . SER B 1 197 ? 47.500 36.464 -42.600 1.00 18.41 197 SER B O 1
ATOM 3975 N N . ASP B 1 198 ? 48.247 36.225 -44.680 1.00 23.26 198 ASP B N 1
ATOM 3976 C CA . ASP B 1 198 ? 49.290 37.220 -44.532 1.00 23.94 198 ASP B CA 1
ATOM 3977 C C . ASP B 1 198 ? 48.735 38.635 -44.445 1.00 23.71 198 ASP B C 1
ATOM 3978 O O . ASP B 1 198 ? 49.323 39.489 -43.785 1.00 24.18 198 ASP B O 1
ATOM 3983 N N . GLU B 1 199 ? 47.602 38.890 -45.095 1.00 24.12 199 GLU B N 1
ATOM 3984 C CA . GLU B 1 199 ? 46.912 40.168 -44.958 1.00 26.11 199 GLU B CA 1
ATOM 3985 C C . GLU B 1 199 ? 46.419 40.368 -43.526 1.00 22.98 199 GLU B C 1
ATOM 3986 O O . GLU B 1 199 ? 46.482 41.456 -42.972 1.00 22.30 199 GLU B O 1
ATOM 3992 N N . LYS B 1 200 ? 45.942 39.291 -42.923 1.00 22.37 200 LYS B N 1
ATOM 3993 C CA . LYS B 1 200 ? 45.459 39.347 -41.561 1.00 20.75 200 LYS B CA 1
ATOM 3994 C C . LYS B 1 200 ? 46.628 39.534 -40.617 1.00 18.89 200 LYS B C 1
ATOM 3995 O O . LYS B 1 200 ? 46.547 40.299 -39.688 1.00 17.92 200 LYS B O 1
ATOM 4001 N N . SER B 1 201 ? 47.735 38.874 -40.896 1.00 20.59 201 SER B N 1
ATOM 4002 C CA . SER B 1 201 ? 48.931 39.071 -40.093 1.00 21.73 201 SER B CA 1
ATOM 4003 C C . SER B 1 201 ? 49.414 40.508 -40.107 1.00 21.89 201 SER B C 1
ATOM 4004 O O . SER B 1 201 ? 49.838 41.023 -39.103 1.00 18.86 201 SER B O 1
ATOM 4007 N N . ALA B 1 202 ? 49.343 41.173 -41.251 1.00 22.59 202 ALA B N 1
ATOM 4008 C CA . ALA B 1 202 ? 49.738 42.570 -41.335 1.00 19.88 202 ALA B CA 1
ATOM 4009 C C . ALA B 1 202 ? 48.857 43.466 -40.486 1.00 19.70 202 ALA B C 1
ATOM 4010 O O . ALA B 1 202 ? 49.295 44.378 -39.827 1.00 20.75 202 ALA B O 1
ATOM 4012 N N . PHE B 1 203 ? 47.562 43.193 -40.527 1.00 17.52 203 PHE B N 1
ATOM 4013 C CA . PHE B 1 203 ? 46.598 43.911 -39.711 1.00 18.52 203 PHE B CA 1
ATOM 4014 C C . PHE B 1 203 ? 46.955 43.761 -38.249 1.00 16.49 203 PHE B C 1
ATOM 4015 O O . PHE B 1 203 ? 46.971 44.737 -37.505 1.00 20.88 203 PHE B O 1
ATOM 4023 N N . LEU B 1 204 ? 47.250 42.527 -37.833 1.00 18.14 204 LEU B N 1
ATOM 4024 C CA . LEU B 1 204 ? 47.691 42.274 -36.456 1.00 18.67 204 LEU B CA 1
ATOM 4025 C C . LEU B 1 204 ? 48.945 43.064 -36.125 1.00 18.95 204 LEU B C 1
ATOM 4026 O O . LEU B 1 204 ? 48.999 43.727 -35.114 1.00 20.22 204 LEU B O 1
ATOM 4031 N N . LYS B 1 205 ? 49.942 43.035 -36.991 1.00 21.12 205 LYS B N 1
ATOM 4032 C CA . LYS B 1 205 ? 51.136 43.867 -36.736 1.00 23.31 205 LYS B CA 1
ATOM 4033 C C . LYS B 1 205 ? 50.765 45.311 -36.537 1.00 23.54 205 LYS B C 1
ATOM 4034 O O . LYS B 1 205 ? 51.297 45.973 -35.658 1.00 26.51 205 LYS B O 1
ATOM 4038 N N . SER B 1 206 ? 49.845 45.809 -37.362 1.00 24.64 206 SER B N 1
ATOM 4039 C CA . SER B 1 206 ? 49.397 47.181 -37.265 1.00 25.06 206 SER B CA 1
ATOM 4040 C C . SER B 1 206 ? 48.653 47.481 -35.970 1.00 26.66 206 SER B C 1
ATOM 4041 O O . SER B 1 206 ? 48.500 48.643 -35.609 1.00 30.49 206 SER B O 1
ATOM 4044 N N . LEU B 1 207 ? 48.168 46.461 -35.276 1.00 26.20 207 LEU B N 1
ATOM 4045 C CA . LEU B 1 207 ? 47.534 46.685 -33.991 1.00 28.94 207 LEU B CA 1
ATOM 4046 C C . LEU B 1 207 ? 48.484 46.511 -32.830 1.00 28.29 207 LEU B C 1
ATOM 4047 O O . LEU B 1 207 ? 48.079 46.651 -31.689 1.00 31.39 207 LEU B O 1
ATOM 4052 N N . GLY B 1 208 ? 49.735 46.180 -33.113 1.00 26.22 208 GLY B N 1
ATOM 4053 C CA . GLY B 1 208 ? 50.746 46.100 -32.079 1.00 26.30 208 GLY B CA 1
ATOM 4054 C C . GLY B 1 208 ? 51.008 44.694 -31.614 1.00 24.79 208 GLY B C 1
ATOM 4055 O O . GLY B 1 208 ? 51.700 44.492 -30.623 1.00 27.44 208 GLY B O 1
ATOM 4056 N N . CYS B 1 209 ? 50.522 43.728 -32.378 1.00 23.25 209 CYS B N 1
ATOM 4057 C CA . CYS B 1 209 ? 50.724 42.322 -32.104 1.00 23.35 209 CYS B CA 1
ATOM 4058 C C . CYS B 1 209 ? 52.195 41.999 -32.166 1.00 24.11 209 CYS B C 1
ATOM 4059 O O . CYS B 1 209 ? 52.857 42.308 -33.153 1.00 23.26 209 CYS B O 1
ATOM 4062 N N . ASP B 1 210 ? 52.702 41.377 -31.101 1.00 23.25 210 ASP B N 1
ATOM 4063 C CA . ASP B 1 210 ? 54.112 41.035 -31.015 1.00 24.07 210 ASP B CA 1
ATOM 4064 C C . ASP B 1 210 ? 54.475 39.865 -31.887 1.00 23.64 210 ASP B C 1
ATOM 4065 O O . ASP B 1 210 ? 55.579 39.776 -32.394 1.00 26.52 210 ASP B O 1
ATOM 4070 N N . ARG B 1 211 ? 53.556 38.940 -32.062 1.00 20.73 211 ARG B N 1
ATOM 4071 C CA . ARG B 1 211 ? 53.814 37.747 -32.824 1.00 20.15 211 ARG B CA 1
ATOM 4072 C C . ARG B 1 211 ? 52.566 37.316 -33.540 1.00 21.17 211 ARG B C 1
ATOM 4073 O O . ARG B 1 211 ? 51.830 36.452 -33.065 1.00 23.12 211 ARG B O 1
ATOM 4081 N N . PRO B 1 212 ? 52.302 37.926 -34.697 1.00 21.41 212 PRO B N 1
ATOM 4082 C CA . PRO B 1 212 ? 51.284 37.372 -35.543 1.00 19.23 212 PRO B CA 1
ATOM 4083 C C . PRO B 1 212 ? 51.684 36.007 -36.070 1.00 18.91 212 PRO B C 1
ATOM 4084 O O . PRO B 1 212 ? 52.846 35.801 -36.411 1.00 20.94 212 PRO B O 1
ATOM 4088 N N . ILE B 1 213 ? 50.737 35.083 -36.152 1.00 20.15 213 ILE B N 1
ATOM 4089 C CA . ILE B 1 213 ? 50.967 33.762 -36.707 1.00 20.43 213 ILE B CA 1
ATOM 4090 C C . ILE B 1 213 ? 49.928 33.492 -37.748 1.00 22.43 213 ILE B C 1
ATOM 4091 O O . ILE B 1 213 ? 48.747 33.464 -37.416 1.00 21.70 213 ILE B O 1
ATOM 4096 N N . ASN B 1 214 ? 50.343 33.296 -38.997 1.00 23.56 214 ASN B N 1
ATOM 4097 C CA . ASN B 1 214 ? 49.432 32.797 -40.023 1.00 22.98 214 ASN B CA 1
ATOM 4098 C C . ASN B 1 214 ? 49.490 31.313 -39.908 1.00 21.95 214 ASN B C 1
ATOM 4099 O O . ASN B 1 214 ? 50.413 30.701 -40.384 1.00 23.75 214 ASN B O 1
ATOM 4104 N N . TYR B 1 215 ? 48.479 30.703 -39.315 1.00 19.22 215 TYR B N 1
ATOM 4105 C CA . TYR B 1 215 ? 48.512 29.274 -39.092 1.00 23.86 215 TYR B CA 1
ATOM 4106 C C . TYR B 1 215 ? 48.426 28.409 -40.353 1.00 26.31 215 TYR B C 1
ATOM 4107 O O . TYR B 1 215 ? 48.758 27.224 -40.303 1.00 26.71 215 TYR B O 1
ATOM 4116 N N . LYS B 1 216 ? 47.996 28.988 -41.467 1.00 27.05 216 LYS B N 1
ATOM 4117 C CA . LYS B 1 216 ? 48.022 28.252 -42.730 1.00 27.49 216 LYS B CA 1
ATOM 4118 C C . LYS B 1 216 ? 49.447 28.002 -43.185 1.00 27.28 216 LYS B C 1
ATOM 4119 O O . LYS B 1 216 ? 49.716 26.994 -43.819 1.00 29.27 216 LYS B O 1
ATOM 4125 N N . THR B 1 217 ? 50.361 28.903 -42.869 1.00 25.79 217 THR B N 1
ATOM 4126 C CA . THR B 1 217 ? 51.729 28.748 -43.320 1.00 29.11 217 THR B CA 1
ATOM 4127 C C . THR B 1 217 ? 52.702 28.435 -42.188 1.00 31.08 217 THR B C 1
ATOM 4128 O O . THR B 1 217 ? 53.806 27.977 -42.450 1.00 33.77 217 THR B O 1
ATOM 4132 N N . GLU B 1 218 ? 52.316 28.704 -40.941 1.00 30.87 218 GLU B N 1
ATOM 4133 C CA . GLU B 1 218 ? 53.138 28.442 -39.760 1.00 31.15 218 GLU B CA 1
ATOM 4134 C C . GLU B 1 218 ? 52.259 27.857 -38.690 1.00 32.38 218 GLU B C 1
ATOM 4135 O O . GLU B 1 218 ? 51.548 28.614 -38.016 1.00 30.93 218 GLU B O 1
ATOM 4141 N N . PRO B 1 219 ? 52.317 26.540 -38.501 1.00 33.29 219 PRO B N 1
ATOM 4142 C CA . PRO B 1 219 ? 51.577 25.832 -37.463 1.00 33.58 219 PRO B CA 1
ATOM 4143 C C . PRO B 1 219 ? 51.845 26.398 -36.088 1.00 31.42 219 PRO B C 1
ATOM 4144 O O . PRO B 1 219 ? 52.979 26.623 -35.714 1.00 28.64 219 PRO B O 1
ATOM 4148 N N . VAL B 1 220 ? 50.771 26.596 -35.344 1.00 31.10 220 VAL B N 1
ATOM 4149 C CA . VAL B 1 220 ? 50.812 27.377 -34.128 1.00 29.01 220 VAL B CA 1
ATOM 4150 C C . VAL B 1 220 ? 51.592 26.668 -33.022 1.00 26.67 220 VAL B C 1
ATOM 4151 O O . VAL B 1 220 ? 52.265 27.315 -32.252 1.00 26.49 220 VAL B O 1
ATOM 4155 N N . GLY B 1 221 ? 51.479 25.352 -32.957 1.00 26.93 221 GLY B N 1
ATOM 4156 C CA . GLY B 1 221 ? 51.998 24.581 -31.850 1.00 28.86 221 GLY B CA 1
ATOM 4157 C C . GLY B 1 221 ? 53.501 24.625 -31.886 1.00 31.23 221 GLY B C 1
ATOM 4158 O O . GLY B 1 221 ? 54.160 24.720 -30.852 1.00 32.80 221 GLY B O 1
ATOM 4159 N N . THR B 1 222 ? 54.036 24.621 -33.097 1.00 31.93 222 THR B N 1
ATOM 4160 C CA . THR B 1 222 ? 55.459 24.663 -33.296 1.00 32.20 222 THR B CA 1
ATOM 4161 C C . THR B 1 222 ? 56.013 26.024 -32.896 1.00 29.44 222 THR B C 1
ATOM 4162 O O . THR B 1 222 ? 56.993 26.132 -32.163 1.00 30.13 222 THR B O 1
ATOM 4166 N N . VAL B 1 223 ? 55.362 27.081 -33.329 1.00 27.26 223 VAL B N 1
ATOM 4167 C CA . VAL B 1 223 ? 55.759 28.404 -32.916 1.00 25.69 223 VAL B CA 1
ATOM 4168 C C . VAL B 1 223 ? 55.785 28.524 -31.394 1.00 23.95 223 VAL B C 1
ATOM 4169 O O . VAL B 1 223 ? 56.694 29.079 -30.822 1.00 25.06 223 VAL B O 1
ATOM 4173 N N . LEU B 1 224 ? 54.766 28.002 -30.740 1.00 24.49 224 LEU B N 1
ATOM 4174 C CA . LEU B 1 224 ? 54.690 28.150 -29.318 1.00 23.37 224 LEU B CA 1
ATOM 4175 C C . LEU B 1 224 ? 55.780 27.355 -28.609 1.00 24.02 224 LEU B C 1
ATOM 4176 O O . LEU B 1 224 ? 56.445 27.871 -27.707 1.00 21.64 224 LEU B O 1
ATOM 4181 N N . LYS B 1 225 ? 55.961 26.108 -2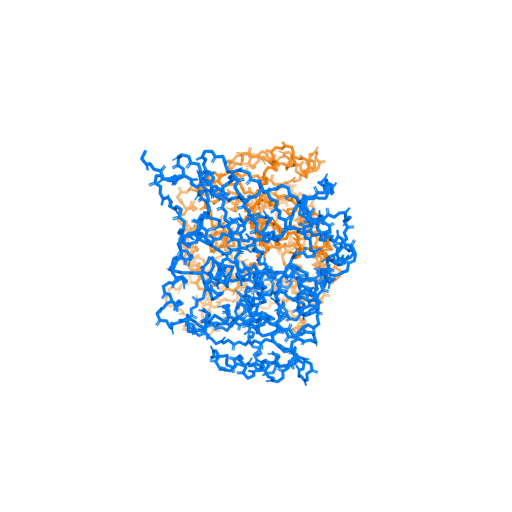9.031 1.00 26.38 225 LYS B N 1
ATOM 4182 C CA . LYS B 1 225 ? 57.000 25.224 -28.455 1.00 27.94 225 LYS B CA 1
ATOM 4183 C C . LYS B 1 225 ? 58.352 25.861 -28.602 1.00 29.03 225 LYS B C 1
ATOM 4184 O O . LYS B 1 225 ? 59.141 25.861 -27.671 1.00 28.89 225 LYS B O 1
ATOM 4187 N N . GLN B 1 226 ? 58.603 26.438 -29.774 1.00 30.43 226 GLN B N 1
ATOM 4188 C CA . GLN B 1 226 ? 59.922 26.973 -30.084 1.00 30.12 226 GLN B CA 1
ATOM 4189 C C . GLN B 1 226 ? 60.198 28.327 -29.462 1.00 27.37 226 GLN B C 1
ATOM 4190 O O . GLN B 1 226 ? 61.282 28.551 -28.932 1.00 25.55 226 GLN B O 1
ATOM 4192 N N . GLU B 1 227 ? 59.223 29.229 -29.542 1.00 25.97 227 GLU B N 1
ATOM 4193 C CA . GLU B 1 227 ? 59.412 30.627 -29.154 1.00 24.32 227 GLU B CA 1
ATOM 4194 C C . GLU B 1 227 ? 58.899 30.952 -27.746 1.00 22.21 227 GLU B C 1
ATOM 4195 O O . GLU B 1 227 ? 59.255 31.969 -27.193 1.00 19.85 227 GLU B O 1
ATOM 4201 N N . TYR B 1 228 ? 58.057 30.085 -27.181 1.00 23.27 228 TYR B N 1
ATOM 4202 C CA . TYR B 1 228 ? 57.442 30.317 -25.872 1.00 22.35 228 TYR B CA 1
ATOM 4203 C C . TYR B 1 228 ? 57.477 29.028 -25.059 1.00 23.23 228 TYR B C 1
ATOM 4204 O O . TYR B 1 228 ? 56.426 28.510 -24.648 1.00 20.82 228 TYR B O 1
ATOM 4213 N N . PRO B 1 229 ? 58.677 28.470 -24.863 1.00 25.22 229 PRO B N 1
ATOM 4214 C CA . PRO B 1 229 ? 58.889 27.175 -24.207 1.00 26.41 229 PRO B CA 1
ATOM 4215 C C . PRO B 1 229 ? 58.348 27.111 -22.766 1.00 25.07 229 PRO B C 1
ATOM 4216 O O . PRO B 1 229 ? 57.924 26.056 -22.312 1.00 25.10 229 PRO B O 1
ATOM 4220 N N . GLU B 1 230 ? 58.338 28.246 -22.082 1.00 25.86 230 GLU B N 1
ATOM 4221 C CA . GLU B 1 230 ? 57.760 28.339 -20.746 1.00 25.43 230 GLU B CA 1
ATOM 4222 C C . GLU B 1 230 ? 56.265 28.608 -20.782 1.00 21.28 230 GLU B C 1
ATOM 4223 O O . GLU B 1 230 ? 55.656 28.788 -19.750 1.00 26.26 230 GLU B O 1
ATOM 4229 N N . GLY B 1 231 ? 55.681 28.647 -21.964 1.00 20.44 231 GLY B N 1
ATOM 4230 C CA . GLY B 1 231 ? 54.263 28.775 -22.080 1.00 20.46 231 GLY B CA 1
ATOM 4231 C C . GLY B 1 231 ? 53.719 30.185 -22.096 1.00 18.91 231 GLY B C 1
ATOM 4232 O O . GLY B 1 231 ? 54.433 31.170 -21.988 1.00 20.43 231 GLY B O 1
ATOM 4233 N N . VAL B 1 232 ? 52.406 30.251 -22.286 1.00 15.37 232 VAL B N 1
ATOM 4234 C CA . VAL B 1 232 ? 51.649 31.495 -22.251 1.00 16.07 232 VAL B CA 1
ATOM 4235 C C . VAL B 1 232 ? 50.742 31.598 -21.029 1.00 11.10 232 VAL B C 1
ATOM 4236 O O . VAL B 1 232 ? 50.252 30.609 -20.512 1.00 14.54 232 VAL B O 1
ATOM 4240 N N . ASP B 1 233 ? 50.542 32.811 -20.574 1.00 13.84 233 ASP B N 1
ATOM 4241 C CA . ASP B 1 233 ? 49.867 33.086 -19.336 1.00 14.62 233 ASP B CA 1
ATOM 4242 C C . ASP B 1 233 ? 48.378 33.170 -19.483 1.00 12.73 233 ASP B C 1
ATOM 4243 O O . ASP B 1 233 ? 47.653 32.803 -18.589 1.00 13.75 233 ASP B O 1
ATOM 4248 N N . VAL B 1 234 ? 47.925 33.646 -20.631 1.00 14.16 234 VAL B N 1
ATOM 4249 C CA . VAL B 1 234 ? 46.515 33.840 -20.886 1.00 13.52 234 VAL B CA 1
ATOM 4250 C C . VAL B 1 234 ? 46.250 33.502 -22.326 1.00 11.67 234 VAL B C 1
ATOM 4251 O O . VAL B 1 234 ? 46.973 33.899 -23.203 1.00 16.07 234 VAL B O 1
ATOM 4255 N N . VAL B 1 235 ? 45.192 32.737 -22.531 1.00 11.13 235 VAL B N 1
ATOM 4256 C CA . VAL B 1 235 ? 44.691 32.426 -23.854 1.00 13.74 235 VAL B CA 1
ATOM 4257 C C . VAL B 1 235 ? 43.255 32.953 -23.997 1.00 11.48 235 VAL B C 1
ATOM 4258 O O . VAL B 1 235 ? 42.320 32.603 -23.215 1.00 11.88 235 VAL B O 1
ATOM 4262 N N . TYR B 1 236 ? 43.054 33.774 -25.026 1.00 11.38 236 TYR B N 1
ATOM 4263 C CA . TYR B 1 236 ? 41.705 34.233 -25.388 1.00 10.73 236 TYR B CA 1
ATOM 4264 C C . TYR B 1 236 ? 41.276 33.294 -26.500 1.00 13.00 236 TYR B C 1
ATOM 4265 O O . TYR B 1 236 ? 41.587 33.517 -27.661 1.00 11.76 236 TYR B O 1
ATOM 4274 N N . GLU B 1 237 ? 40.557 32.244 -26.132 1.00 11.33 237 GLU B N 1
ATOM 4275 C CA . GLU B 1 237 ? 40.335 31.093 -27.014 1.00 12.77 237 GLU B CA 1
ATOM 4276 C C . GLU B 1 237 ? 38.946 31.098 -27.578 1.00 12.87 237 GLU B C 1
ATOM 4277 O O . GLU B 1 237 ? 37.971 30.888 -26.821 1.00 11.54 237 GLU B O 1
ATOM 4283 N N . SER B 1 238 ? 38.812 31.312 -28.890 1.00 9.91 238 SER B N 1
ATOM 4284 C CA . SER B 1 238 ? 37.493 31.382 -29.441 1.00 9.51 238 SER B CA 1
ATOM 4285 C C . SER B 1 238 ? 37.260 30.363 -30.588 1.00 11.23 238 SER B C 1
ATOM 4286 O O . SER B 1 238 ? 36.218 30.309 -31.203 1.00 13.68 238 SER B O 1
ATOM 4289 N N . VAL B 1 239 ? 38.224 29.487 -30.857 1.00 10.23 239 VAL B N 1
ATOM 4290 C CA . VAL B 1 239 ? 38.125 28.584 -31.997 1.00 12.08 239 VAL B CA 1
ATOM 4291 C C . VAL B 1 239 ? 37.770 27.133 -31.650 1.00 12.03 239 VAL B C 1
ATOM 4292 O O . VAL B 1 239 ? 37.002 26.451 -32.374 1.00 10.90 239 VAL B O 1
ATOM 4296 N N . GLY B 1 240 ? 38.306 26.623 -30.543 1.00 11.39 240 GLY B N 1
ATOM 4297 C CA . GLY B 1 240 ? 37.919 25.288 -30.113 1.00 13.27 240 GLY B CA 1
ATOM 4298 C C . GLY B 1 240 ? 38.758 24.222 -30.856 1.00 13.35 240 GLY B C 1
ATOM 4299 O O . GLY B 1 240 ? 39.715 24.524 -31.571 1.00 14.51 240 GLY B O 1
ATOM 4300 N N . GLY B 1 241 ? 38.400 22.973 -30.633 1.00 17.36 241 GLY B N 1
ATOM 4301 C CA . GLY B 1 241 ? 38.992 21.854 -31.345 1.00 19.02 241 GLY B CA 1
ATOM 4302 C C . GLY B 1 241 ? 40.449 21.726 -31.067 1.00 19.13 241 GLY B C 1
ATOM 4303 O O . GLY B 1 241 ? 40.873 21.892 -29.918 1.00 16.03 241 GLY B O 1
ATOM 4304 N N . ALA B 1 242 ? 41.223 21.476 -32.126 1.00 18.58 242 ALA B N 1
ATOM 4305 C CA . ALA B 1 242 ? 42.656 21.301 -32.018 1.00 20.07 242 ALA B CA 1
ATOM 4306 C C . ALA B 1 242 ? 43.323 22.550 -31.470 1.00 19.45 242 ALA B C 1
ATOM 4307 O O . ALA B 1 242 ? 44.366 22.464 -30.805 1.00 19.14 242 ALA B O 1
ATOM 4309 N N . MET B 1 243 ? 42.709 23.713 -31.711 1.00 21.01 243 MET B N 1
ATOM 4310 C CA . MET B 1 243 ? 43.277 24.962 -31.240 1.00 15.63 243 MET B CA 1
ATOM 4311 C C . MET B 1 243 ? 43.220 25.059 -29.713 1.00 14.36 243 MET B C 1
ATOM 4312 O O . MET B 1 243 ? 44.159 25.474 -29.064 1.00 17.52 243 MET B O 1
ATOM 4317 N N . PHE B 1 244 ? 42.104 24.619 -29.162 1.00 12.81 244 PHE B N 1
ATOM 4318 C CA . PHE B 1 244 ? 41.899 24.507 -27.713 1.00 14.64 244 PHE B CA 1
ATOM 4319 C C . PHE B 1 244 ? 42.912 23.514 -27.147 1.00 14.62 244 PHE B C 1
ATOM 4320 O O . PHE B 1 244 ? 43.517 23.793 -26.136 1.00 13.17 244 PHE B O 1
ATOM 4328 N N . ASP B 1 245 ? 43.078 22.343 -27.777 1.00 16.37 245 ASP B N 1
ATOM 4329 C CA . ASP B 1 245 ? 44.027 21.326 -27.337 1.00 17.81 245 ASP B CA 1
ATOM 4330 C C . ASP B 1 245 ? 45.447 21.876 -27.273 1.00 16.26 245 ASP B C 1
ATOM 4331 O O . ASP B 1 245 ? 46.174 21.661 -26.324 1.00 17.01 245 ASP B O 1
ATOM 4336 N N . LEU B 1 246 ? 45.865 22.589 -28.292 1.00 14.44 246 LEU B N 1
ATOM 4337 C CA . LEU B 1 246 ? 47.198 23.143 -28.268 1.00 17.81 246 LEU B CA 1
ATOM 4338 C C . LEU B 1 246 ? 47.343 24.281 -27.266 1.00 17.38 246 LEU B C 1
ATOM 4339 O O . LEU B 1 246 ? 48.406 24.445 -26.710 1.00 17.63 246 LEU B O 1
ATOM 4344 N N . ALA B 1 247 ? 46.285 25.074 -27.064 1.00 14.17 247 ALA B N 1
ATOM 4345 C CA . ALA B 1 247 ? 46.261 26.157 -26.075 1.00 12.77 247 ALA B CA 1
ATOM 4346 C C . ALA B 1 247 ? 46.505 25.597 -24.674 1.00 11.20 247 ALA B C 1
ATOM 4347 O O . ALA B 1 247 ? 47.299 26.150 -23.930 1.00 16.17 247 ALA B O 1
ATOM 4349 N N . VAL B 1 248 ? 45.861 24.481 -24.340 1.00 12.19 248 VAL B N 1
ATOM 4350 C CA . VAL B 1 248 ? 46.074 23.794 -23.072 1.00 14.72 248 VAL B CA 1
ATOM 4351 C C . VAL B 1 248 ? 47.525 23.371 -22.857 1.00 15.69 248 VAL B C 1
ATOM 4352 O O . VAL B 1 248 ? 48.157 23.674 -21.827 1.00 15.78 248 VAL B O 1
ATOM 4356 N N . ASP B 1 249 ? 48.066 22.703 -23.856 1.00 15.59 249 ASP B N 1
ATOM 4357 C CA . ASP B 1 249 ? 49.458 22.280 -23.822 1.00 17.10 249 ASP B CA 1
ATOM 4358 C C . ASP B 1 249 ? 50.449 23.418 -23.741 1.00 17.22 249 ASP B C 1
ATOM 4359 O O . ASP B 1 249 ? 51.548 23.241 -23.227 1.00 19.52 249 ASP B O 1
ATOM 4364 N N . ALA B 1 250 ? 50.081 24.579 -24.257 1.00 16.59 250 ALA B N 1
ATOM 4365 C CA . ALA B 1 250 ? 50.911 25.762 -24.244 1.00 12.05 250 ALA B CA 1
ATOM 4366 C C . ALA B 1 250 ? 50.883 26.581 -22.970 1.00 15.33 250 ALA B C 1
ATOM 4367 O O . ALA B 1 250 ? 51.691 27.495 -22.833 1.00 15.91 250 ALA B O 1
ATOM 4369 N N . LEU B 1 251 ? 49.970 26.287 -22.040 1.00 13.89 251 LEU B N 1
ATOM 4370 C CA . LEU B 1 251 ? 49.788 27.126 -20.848 1.00 12.92 251 LEU B CA 1
ATOM 4371 C C . LEU B 1 251 ? 51.051 27.116 -20.003 1.00 14.34 251 LEU B C 1
ATOM 4372 O O . LEU B 1 251 ? 51.662 26.070 -19.818 1.00 15.69 251 LEU B O 1
ATOM 4377 N N . ALA B 1 252 ? 51.461 28.270 -19.521 1.00 12.61 252 ALA B N 1
ATOM 4378 C CA . ALA B 1 252 ? 52.454 28.351 -18.483 1.00 13.88 252 ALA B CA 1
ATOM 4379 C C . ALA B 1 252 ? 51.891 27.860 -17.148 1.00 11.12 252 ALA B C 1
ATOM 4380 O O . ALA B 1 252 ? 50.685 27.697 -16.984 1.00 11.46 252 ALA B O 1
ATOM 4382 N N . THR B 1 253 ? 52.731 27.716 -16.154 1.00 12.11 253 THR B N 1
ATOM 4383 C CA . THR B 1 253 ? 52.369 27.547 -14.780 1.00 13.36 253 THR B CA 1
ATOM 4384 C C . THR B 1 253 ? 51.499 28.718 -14.380 1.00 12.94 253 THR B C 1
ATOM 4385 O O . THR B 1 253 ? 51.825 29.849 -14.667 1.00 12.78 253 THR B O 1
ATOM 4389 N N . LYS B 1 254 ? 50.343 28.418 -13.814 1.00 11.54 254 LYS B N 1
ATOM 4390 C CA . LYS B 1 254 ? 49.291 29.366 -13.434 1.00 13.36 254 LYS B CA 1
ATOM 4391 C C . LYS B 1 254 ? 48.597 30.031 -14.626 1.00 12.34 254 LYS B C 1
ATOM 4392 O O . LYS B 1 254 ? 47.891 31.016 -14.473 1.00 14.99 254 LYS B O 1
ATOM 4398 N N . GLY B 1 255 ? 48.721 29.436 -15.791 1.00 10.44 255 GLY B N 1
ATOM 4399 C CA . GLY B 1 255 ? 48.077 29.929 -17.005 1.00 8.43 255 GLY B CA 1
ATOM 4400 C C . GLY B 1 255 ? 46.572 29.821 -16.954 1.00 8.79 255 GLY B C 1
ATOM 4401 O O . GLY B 1 255 ? 46.032 28.975 -16.255 1.00 13.14 255 GLY B O 1
ATOM 4402 N N . ARG B 1 256 ? 45.920 30.641 -17.752 1.00 11.91 256 ARG B N 1
ATOM 4403 C CA . ARG B 1 256 ? 44.474 30.685 -17.797 1.00 12.72 256 ARG B CA 1
ATOM 4404 C C . ARG B 1 256 ? 44.016 30.643 -19.265 1.00 13.77 256 ARG B C 1
ATOM 4405 O O . ARG B 1 256 ? 44.384 31.481 -20.060 1.00 11.09 256 ARG B O 1
ATOM 4420 N N . LEU B 1 257 ? 43.192 29.684 -19.616 1.00 12.47 257 LEU B N 1
ATOM 4421 C CA . LEU B 1 257 ? 42.641 29.587 -20.945 1.00 10.16 257 LEU B CA 1
ATOM 4422 C C . LEU B 1 257 ? 41.212 30.057 -20.787 1.00 7.63 257 LEU B C 1
ATOM 4423 O O . LEU B 1 257 ? 40.366 29.409 -20.099 1.00 12.44 257 LEU B O 1
ATOM 4428 N N . ILE B 1 258 ? 40.889 31.204 -21.396 1.00 9.42 258 ILE B N 1
ATOM 4429 C CA . ILE B 1 258 ? 39.531 31.735 -21.355 1.00 9.77 258 ILE B CA 1
ATOM 4430 C C . ILE B 1 258 ? 38.796 31.212 -22.567 1.00 9.16 258 ILE B C 1
ATOM 4431 O O . ILE B 1 258 ? 39.152 31.496 -23.696 1.00 10.26 258 ILE B O 1
ATOM 4436 N N . VAL B 1 259 ? 37.713 30.483 -22.301 1.00 7.90 259 VAL B N 1
ATOM 4437 C CA . VAL B 1 259 ? 36.875 29.940 -23.327 1.00 8.28 259 VAL B CA 1
ATOM 4438 C C . VAL B 1 259 ? 35.761 30.971 -23.677 1.00 8.55 259 VAL B C 1
ATOM 4439 O O . VAL B 1 259 ? 34.740 31.128 -23.017 1.00 11.89 259 VAL B O 1
ATOM 4443 N N . ILE B 1 260 ? 36.007 31.723 -24.709 1.00 8.00 260 ILE B N 1
ATOM 4444 C CA . ILE B 1 260 ? 35.199 32.737 -25.312 1.00 10.00 260 ILE B CA 1
ATOM 4445 C C . ILE B 1 260 ? 34.275 32.088 -26.325 1.00 10.23 260 ILE B C 1
ATOM 4446 O O . ILE B 1 260 ? 33.136 32.497 -26.444 1.00 9.83 260 ILE B O 1
ATOM 4451 N N . GLY B 1 261 ? 34.658 31.045 -27.026 1.00 8.51 261 GLY B N 1
ATOM 4452 C CA . GLY B 1 261 ? 33.831 30.378 -28.015 1.00 8.44 261 GLY B CA 1
ATOM 4453 C C . GLY B 1 261 ? 34.519 29.174 -28.587 1.00 9.72 261 GLY B C 1
ATOM 4454 O O . GLY B 1 261 ? 35.606 28.831 -28.132 1.00 12.01 261 GLY B O 1
ATOM 4455 N N . PHE B 1 262 ? 33.919 28.553 -29.591 1.00 6.05 262 PHE B N 1
ATOM 4456 C CA . PHE B 1 262 ? 34.535 27.420 -30.252 1.00 7.95 262 PHE B CA 1
ATOM 4457 C C . PHE B 1 262 ? 33.944 27.302 -31.611 1.00 8.72 262 PHE B C 1
ATOM 4458 O O . PHE B 1 262 ? 33.284 26.348 -31.951 1.00 8.65 262 PHE B O 1
ATOM 4466 N N . ILE B 1 263 ? 34.222 28.312 -32.402 1.00 7.44 263 ILE B N 1
ATOM 4467 C CA . ILE B 1 263 ? 33.604 28.482 -33.730 1.00 10.11 263 ILE B CA 1
ATOM 4468 C C . ILE B 1 263 ? 33.842 27.293 -34.677 1.00 11.07 263 ILE B C 1
ATOM 4469 O O . ILE B 1 263 ? 33.004 27.043 -35.554 1.00 8.82 263 ILE B O 1
ATOM 4474 N N . SER B 1 264 ? 34.924 26.551 -34.458 1.00 12.42 264 SER B N 1
ATOM 4475 C CA . SER B 1 264 ? 35.178 25.367 -35.271 1.00 10.26 264 SER B CA 1
ATOM 4476 C C . SER B 1 264 ? 34.105 24.287 -35.151 1.00 11.64 264 SER B C 1
ATOM 4477 O O . SER B 1 264 ? 34.043 23.379 -35.997 1.00 13.35 264 SER B O 1
ATOM 4480 N N . GLY B 1 265 ? 33.287 24.378 -34.097 1.00 10.04 265 GLY B N 1
ATOM 4481 C CA . GLY B 1 265 ? 32.154 23.485 -33.907 1.00 10.91 265 GLY B CA 1
ATOM 4482 C C . GLY B 1 265 ? 30.754 23.933 -34.317 1.00 12.58 265 GLY B C 1
ATOM 4483 O O . GLY B 1 265 ? 29.845 23.105 -34.404 1.00 11.60 265 GLY B O 1
ATOM 4484 N N . TYR B 1 266 ? 30.536 25.226 -34.577 1.00 7.29 266 TYR B N 1
ATOM 4485 C CA . TYR B 1 266 ? 29.149 25.710 -34.561 1.00 8.32 266 TYR B CA 1
ATOM 4486 C C . TYR B 1 266 ? 28.356 25.177 -35.729 1.00 8.43 266 TYR B C 1
ATOM 4487 O O . TYR B 1 266 ? 27.129 24.990 -35.602 1.00 9.62 266 TYR B O 1
ATOM 4496 N N . GLN B 1 267 ? 28.993 24.863 -36.837 1.00 11.50 267 GLN B N 1
ATOM 4497 C CA . GLN B 1 267 ? 28.285 24.419 -38.057 1.00 13.80 267 GLN B CA 1
ATOM 4498 C C . GLN B 1 267 ? 27.920 22.927 -37.953 1.00 13.51 267 GLN B C 1
ATOM 4499 O O . GLN B 1 267 ? 27.184 22.400 -38.803 1.00 16.45 267 GLN B O 1
ATOM 4505 N N . THR B 1 268 ? 28.476 22.225 -36.963 1.00 13.33 268 THR B N 1
ATOM 4506 C CA . THR B 1 268 ? 28.225 20.781 -36.791 1.00 15.48 268 THR B CA 1
ATOM 4507 C C . THR B 1 268 ? 26.847 20.560 -36.208 1.00 15.09 268 THR B C 1
ATOM 4508 O O . THR B 1 268 ? 26.243 21.469 -35.655 1.00 14.76 268 THR B O 1
ATOM 4512 N N . PRO B 1 269 ? 26.327 19.334 -36.317 1.00 17.23 269 PRO B N 1
ATOM 4513 C CA . PRO B 1 269 ? 24.997 19.113 -35.775 1.00 18.67 269 PRO B CA 1
ATOM 4514 C C . PRO B 1 269 ? 24.818 19.421 -34.311 1.00 17.80 269 PRO B C 1
ATOM 4515 O O . PRO B 1 269 ? 23.781 19.974 -33.934 1.00 16.83 269 PRO B O 1
ATOM 4519 N N . THR B 1 270 ? 25.814 19.120 -33.496 1.00 18.60 270 THR B N 1
ATOM 4520 C CA . THR B 1 270 ? 25.771 19.392 -32.069 1.00 18.87 270 THR B CA 1
ATOM 4521 C C . THR B 1 270 ? 26.193 20.799 -31.683 1.00 18.59 270 THR B C 1
ATOM 4522 O O . THR B 1 270 ? 25.812 21.298 -30.624 1.00 18.21 270 THR B O 1
ATOM 4526 N N . GLY B 1 271 ? 27.018 21.422 -32.527 1.00 16.49 271 GLY B N 1
ATOM 4527 C CA . GLY B 1 271 ? 27.533 22.732 -32.226 1.00 13.59 271 GLY B CA 1
ATOM 4528 C C . GLY B 1 271 ? 28.852 22.652 -31.507 1.00 15.52 271 GLY B C 1
ATOM 4529 O O . GLY B 1 271 ? 29.473 23.675 -31.270 1.00 14.61 271 GLY B O 1
ATOM 4530 N N . LEU B 1 272 ? 29.262 21.436 -31.118 1.00 12.10 272 LEU B N 1
ATOM 4531 C CA . LEU B 1 272 ? 30.531 21.258 -30.411 1.00 13.41 272 LEU B CA 1
ATOM 4532 C C . LEU B 1 272 ? 31.723 20.952 -31.257 1.00 16.99 272 LEU B C 1
ATOM 4533 O O . LEU B 1 272 ? 31.622 20.389 -32.330 1.00 16.89 272 LEU B O 1
ATOM 4538 N N . SER B 1 273 ? 32.879 21.340 -30.760 1.00 20.34 273 SER B N 1
ATOM 4539 C CA . SER B 1 273 ? 34.115 20.983 -31.442 1.00 23.69 273 SER B CA 1
ATOM 4540 C C . SER B 1 273 ? 34.812 19.907 -30.626 1.00 24.93 273 SER B C 1
ATOM 4541 O O . SER B 1 273 ? 35.062 20.083 -29.442 1.00 20.86 273 SER B O 1
ATOM 4544 N N . PRO B 1 274 ? 35.094 18.767 -31.246 1.00 28.94 274 PRO B N 1
ATOM 4545 C CA . PRO B 1 274 ? 35.756 17.733 -30.467 1.00 29.18 274 PRO B CA 1
ATOM 4546 C C . PRO B 1 274 ? 37.126 18.161 -29.961 1.00 26.53 274 PRO B C 1
ATOM 4547 O O . PRO B 1 274 ? 37.918 18.689 -30.721 1.00 26.11 274 PRO B O 1
ATOM 4551 N N . VAL B 1 275 ? 37.369 17.942 -28.680 1.00 26.09 275 VAL B N 1
ATOM 4552 C CA . VAL B 1 275 ? 38.651 18.236 -28.008 1.00 26.78 275 VAL B CA 1
ATOM 4553 C C . VAL B 1 275 ? 39.187 16.954 -27.362 1.00 27.72 275 VAL B C 1
ATOM 4554 O O . VAL B 1 275 ? 38.426 16.122 -26.896 1.00 32.39 275 VAL B O 1
ATOM 4558 N N . LYS B 1 276 ? 40.490 16.800 -27.309 1.00 29.31 276 LYS B N 1
ATOM 4559 C CA . LYS B 1 276 ? 41.028 15.670 -26.584 1.00 31.29 276 LYS B CA 1
ATOM 4560 C C . LYS B 1 276 ? 41.356 16.156 -25.210 1.00 28.47 276 LYS B C 1
ATOM 4561 O O . LYS B 1 276 ? 42.450 16.632 -24.961 1.00 31.10 276 LYS B O 1
ATOM 4567 N N . ALA B 1 277 ? 40.373 16.039 -24.325 1.00 26.47 277 ALA B N 1
ATOM 4568 C CA . ALA B 1 277 ? 40.427 16.582 -23.008 1.00 25.37 277 ALA B CA 1
ATOM 4569 C C . ALA B 1 277 ? 40.123 15.546 -21.922 1.00 25.73 277 ALA B C 1
ATOM 4570 O O . ALA B 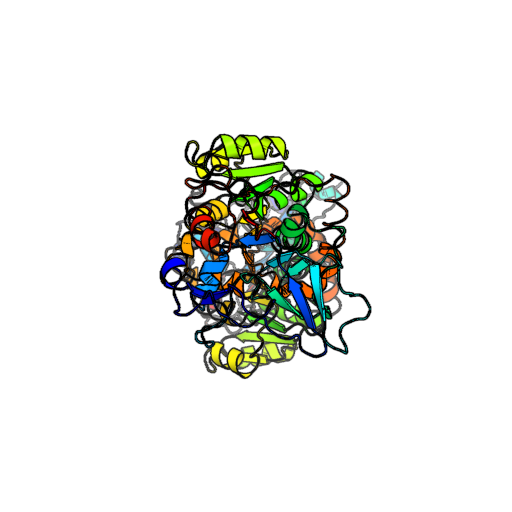1 277 ? 39.785 15.887 -20.803 1.00 26.17 277 ALA B O 1
ATOM 4572 N N . GLY B 1 278 ? 40.270 14.264 -22.209 1.00 25.82 278 GLY B N 1
ATOM 4573 C CA . GLY B 1 278 ? 40.061 13.256 -21.169 1.00 24.13 278 GLY B CA 1
ATOM 4574 C C . GLY B 1 278 ? 41.081 13.294 -20.033 1.00 22.85 278 GLY B C 1
ATOM 4575 O O . GLY B 1 278 ? 40.838 12.767 -18.976 1.00 25.99 278 GLY B O 1
ATOM 4576 N N . THR B 1 279 ? 42.225 13.916 -20.260 1.00 21.94 279 THR B N 1
ATOM 4577 C CA . THR B 1 279 ? 43.254 14.074 -19.228 1.00 21.59 279 THR B CA 1
ATOM 4578 C C . THR B 1 279 ? 43.429 15.544 -18.843 1.00 18.76 279 THR B C 1
ATOM 4579 O O . THR B 1 279 ? 44.438 15.951 -18.268 1.00 17.76 279 THR B O 1
ATOM 4583 N N . LEU B 1 280 ? 42.442 16.350 -19.175 1.00 18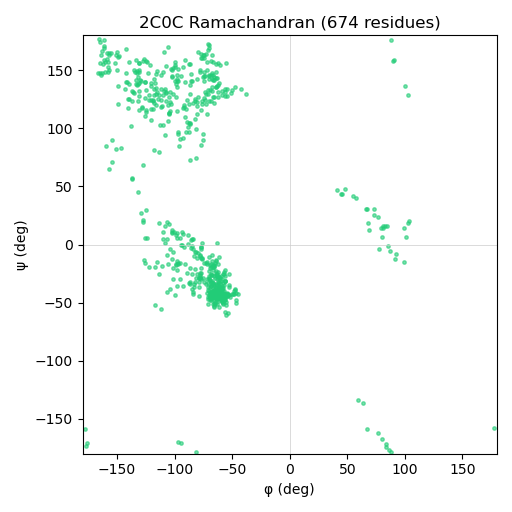.69 280 LEU B N 1
ATOM 4584 C CA . LEU B 1 280 ? 42.483 17.781 -18.873 1.00 16.21 280 LEU B CA 1
ATOM 4585 C C . LEU B 1 280 ? 42.639 18.116 -17.376 1.00 14.74 280 LEU B C 1
ATOM 4586 O O . LEU B 1 280 ? 43.498 18.911 -17.020 1.00 13.23 280 LEU B O 1
ATOM 4591 N N . PRO B 1 281 ? 41.860 17.480 -16.492 1.00 17.67 281 PRO B N 1
ATOM 4592 C CA . PRO B 1 281 ? 42.061 17.717 -15.042 1.00 17.33 281 PRO B CA 1
ATOM 4593 C C . PRO B 1 281 ? 43.539 17.503 -14.593 1.00 15.21 281 PRO B C 1
ATOM 4594 O O . PRO B 1 281 ? 44.078 18.324 -13.850 1.00 13.94 281 PRO B O 1
ATOM 4598 N N . ALA B 1 282 ? 44.180 16.443 -15.075 1.00 14.94 282 ALA B N 1
ATOM 4599 C CA . ALA B 1 282 ? 45.565 16.170 -14.745 1.00 16.00 282 ALA B CA 1
ATOM 4600 C C . ALA B 1 282 ? 46.463 17.252 -15.304 1.00 14.20 282 ALA B C 1
ATOM 4601 O O . ALA B 1 282 ? 47.367 17.690 -14.608 1.00 11.00 282 ALA B O 1
ATOM 4603 N N . LYS B 1 283 ? 46.281 17.645 -16.560 1.00 12.15 283 LYS B N 1
ATOM 4604 C CA . LYS B 1 283 ? 47.100 18.718 -17.130 1.00 11.02 283 LYS B CA 1
ATOM 4605 C C . LYS B 1 283 ? 46.989 20.011 -16.374 1.00 13.73 283 LYS B C 1
ATOM 4606 O O . LYS B 1 283 ? 47.953 20.674 -16.144 1.00 15.90 283 LYS B O 1
ATOM 4612 N N . LEU B 1 284 ? 45.781 20.371 -15.973 1.00 12.98 284 LEU B N 1
ATOM 4613 C CA . LEU B 1 284 ? 45.543 21.614 -15.263 1.00 9.37 284 LEU B CA 1
ATOM 4614 C C . LEU B 1 284 ? 46.154 21.562 -13.867 1.00 13.79 284 LEU B C 1
ATOM 4615 O O . LEU B 1 284 ? 46.785 22.509 -13.440 1.00 12.70 284 LEU B O 1
ATOM 4620 N N . LEU B 1 285 ? 45.976 20.449 -13.157 1.00 12.92 285 LEU B N 1
ATOM 4621 C CA . LEU B 1 285 ? 46.589 20.316 -11.832 1.00 10.41 285 LEU B CA 1
ATOM 4622 C C . LEU B 1 285 ? 48.103 20.479 -11.916 1.00 10.31 285 LEU B C 1
ATOM 4623 O O . LEU B 1 285 ? 48.647 21.203 -11.114 1.00 10.20 285 LEU B O 1
ATOM 4628 N N . LYS B 1 286 ? 48.743 19.810 -12.870 1.00 11.10 286 LYS B N 1
ATOM 4629 C CA . LYS B 1 286 ? 50.198 19.805 -12.986 1.00 15.51 286 LYS B CA 1
ATOM 4630 C C . LYS B 1 286 ? 50.770 21.161 -13.278 1.00 13.24 286 LYS B C 1
ATOM 4631 O O . LYS B 1 286 ? 51.849 21.398 -12.929 1.00 13.63 286 LYS B O 1
ATOM 4637 N N . LYS B 1 287 ? 50.021 22.088 -13.836 1.00 10.06 287 LYS B N 1
ATOM 4638 C CA . LYS B 1 287 ? 50.444 23.457 -14.116 1.00 13.08 287 LYS B CA 1
ATOM 4639 C C . LYS B 1 287 ? 49.797 24.531 -13.246 1.00 12.47 287 LYS B C 1
ATOM 4640 O O . LYS B 1 287 ? 50.029 25.682 -13.433 1.00 14.18 287 LYS B O 1
ATOM 4646 N N . SER B 1 288 ? 49.011 24.141 -12.274 1.00 9.14 288 SER B N 1
ATOM 4647 C CA . SER B 1 288 ? 48.127 25.045 -11.550 1.00 9.47 288 SER B CA 1
ATOM 4648 C C . SER B 1 288 ? 47.372 25.976 -12.509 1.00 12.23 288 SER B C 1
ATOM 4649 O O . SER B 1 288 ? 47.190 27.148 -12.230 1.00 12.79 288 SER B O 1
ATOM 4652 N N . ALA B 1 289 ? 46.868 25.421 -13.600 1.00 12.09 289 ALA B N 1
ATOM 4653 C CA . ALA B 1 289 ? 46.334 26.204 -14.695 1.00 10.29 289 ALA B CA 1
ATOM 4654 C C . ALA B 1 289 ? 44.825 26.091 -14.639 1.00 8.77 289 ALA B C 1
ATOM 4655 O O . ALA B 1 289 ? 44.268 25.199 -13.960 1.00 10.74 289 ALA B O 1
ATOM 4657 N N . SER B 1 290 ? 44.136 26.911 -15.441 1.00 11.29 290 SER B N 1
ATOM 4658 C CA A SER B 1 290 ? 42.694 26.890 -15.445 0.60 8.67 290 SER B CA 1
ATOM 4659 C CA B SER B 1 290 ? 42.675 26.977 -15.429 0.40 9.86 290 SER B CA 1
ATOM 4660 C C . SER B 1 290 ? 42.115 27.013 -16.826 1.00 9.81 290 SER B C 1
ATOM 4661 O O . SER B 1 290 ? 42.726 27.554 -17.723 1.00 11.56 290 SER B O 1
ATOM 4666 N N . VAL B 1 291 ? 40.894 26.530 -16.929 1.00 9.37 291 VAL B N 1
ATOM 4667 C CA . VAL B 1 291 ? 40.033 26.744 -18.064 1.00 11.60 291 VAL B CA 1
ATOM 4668 C C . VAL B 1 291 ? 38.805 27.508 -17.526 1.00 10.37 291 VAL B C 1
ATOM 4669 O O . VAL B 1 291 ? 37.995 26.995 -16.677 1.00 9.66 291 VAL B O 1
ATOM 4673 N N . GLN B 1 292 ? 38.583 28.686 -18.095 1.00 9.59 292 GLN B N 1
ATOM 4674 C CA . GLN B 1 292 ? 37.604 29.597 -17.608 1.00 10.48 292 GLN B CA 1
ATOM 4675 C C . GLN B 1 292 ? 36.618 29.981 -18.707 1.00 11.39 292 GLN B C 1
ATOM 4676 O O . GLN B 1 292 ? 36.952 30.626 -19.636 1.00 9.91 292 GLN B O 1
ATOM 4682 N N . GLY B 1 293 ? 35.355 29.625 -18.556 1.00 9.67 293 GLY B N 1
ATOM 4683 C CA . GLY B 1 293 ? 34.296 30.032 -19.480 1.00 9.49 293 GLY B CA 1
ATOM 4684 C C . GLY B 1 293 ? 33.844 31.467 -19.266 1.00 7.04 293 GLY B C 1
ATOM 4685 O O . GLY B 1 293 ? 33.907 32.014 -18.178 1.00 8.94 293 GLY B O 1
ATOM 4686 N N . PHE B 1 294 ? 33.436 32.116 -20.348 1.00 8.06 294 PHE B N 1
ATOM 4687 C CA . PHE B 1 294 ? 32.895 33.470 -20.268 1.00 7.61 294 PHE B CA 1
ATOM 4688 C C . PHE B 1 294 ? 31.711 33.588 -21.200 1.00 10.49 294 PHE B C 1
ATOM 4689 O O . PHE B 1 294 ? 31.858 33.320 -22.368 1.00 10.33 294 PHE B O 1
ATOM 4697 N N . PHE B 1 295 ? 30.567 34.010 -20.679 1.00 11.28 295 PHE B N 1
ATOM 4698 C CA . PHE B 1 295 ? 29.289 34.206 -21.434 1.00 10.81 295 PHE B CA 1
ATOM 4699 C C . PHE B 1 295 ? 28.898 35.642 -21.127 1.00 11.34 295 PHE B C 1
ATOM 4700 O O . PHE B 1 295 ? 28.622 35.960 -19.975 1.00 10.37 295 PHE B O 1
ATOM 4708 N N . LEU B 1 296 ? 28.973 36.536 -22.110 1.00 13.06 296 LEU B N 1
ATOM 4709 C CA . LEU B 1 296 ? 28.677 37.956 -21.887 1.00 11.92 296 LEU B CA 1
ATOM 4710 C C . LEU B 1 296 ? 27.413 38.193 -21.073 1.00 9.08 296 LEU B C 1
ATOM 4711 O O . LEU B 1 296 ? 27.374 39.070 -20.219 1.00 10.49 296 LEU B O 1
ATOM 4716 N N . ASN B 1 297 ? 26.352 37.444 -21.357 1.00 9.08 297 ASN B N 1
ATOM 4717 C CA . ASN B 1 297 ? 25.079 37.711 -20.676 1.00 9.97 297 ASN B CA 1
ATOM 4718 C C . ASN B 1 297 ? 25.056 37.417 -19.171 1.00 11.83 297 ASN B C 1
ATOM 4719 O O . ASN B 1 297 ? 24.102 37.749 -18.496 1.00 18.57 297 ASN B O 1
ATOM 4724 N N . HIS B 1 298 ? 26.101 36.777 -18.655 1.00 8.26 298 HIS B N 1
ATOM 4725 C CA . HIS B 1 298 ? 26.343 36.633 -17.225 1.00 9.78 298 HIS B CA 1
ATOM 4726 C C . HIS B 1 298 ? 27.013 37.836 -16.561 1.00 9.78 298 HIS B C 1
ATOM 4727 O O . HIS B 1 298 ? 27.108 37.893 -15.292 1.00 13.56 298 HIS B O 1
ATOM 4734 N N . TYR B 1 299 ? 27.420 38.820 -17.374 1.00 9.28 299 TYR B N 1
ATOM 4735 C CA . TYR B 1 299 ? 28.183 39.950 -16.864 1.00 11.93 299 TYR B CA 1
ATOM 4736 C C . TYR B 1 299 ? 27.606 41.269 -17.271 1.00 11.17 299 TYR B C 1
ATOM 4737 O O . TYR B 1 299 ? 28.286 42.269 -17.318 1.00 10.29 299 TYR B O 1
ATOM 4746 N N . LEU B 1 300 ? 26.309 41.279 -17.500 1.00 11.31 300 LEU B N 1
ATOM 4747 C CA . LEU B 1 300 ? 25.558 42.490 -17.985 1.00 12.84 300 LEU B CA 1
ATOM 4748 C C . LEU B 1 300 ? 25.553 43.638 -17.011 1.00 11.83 300 LEU B C 1
ATOM 4749 O O . LEU B 1 300 ? 25.511 44.789 -17.418 1.00 14.45 300 LEU B O 1
ATOM 4754 N N . SER B 1 301 ? 25.693 43.335 -15.716 1.00 14.24 301 SER B N 1
ATOM 4755 C CA . SER B 1 301 ? 25.877 44.420 -14.729 1.00 16.27 301 SER B CA 1
ATOM 4756 C C . SER B 1 301 ? 27.100 45.306 -15.032 1.00 13.32 301 SER B C 1
ATOM 4757 O O . SER B 1 301 ? 27.129 46.456 -14.623 1.00 21.01 301 SER B O 1
ATOM 4760 N N . LYS B 1 302 ? 28.120 44.776 -15.736 1.00 11.98 302 LYS B N 1
ATOM 4761 C CA . LYS B 1 302 ? 29.263 45.529 -16.136 1.00 14.85 302 LYS B CA 1
ATOM 4762 C C . LYS B 1 302 ? 29.168 46.185 -17.507 1.00 13.60 302 LYS B C 1
ATOM 4763 O O . LYS B 1 302 ? 30.111 46.857 -17.939 1.00 14.34 302 LYS B O 1
ATOM 4769 N N . TYR B 1 303 ? 28.080 45.963 -18.209 1.00 14.73 303 TYR B N 1
ATOM 4770 C CA . TYR B 1 303 ? 27.958 46.316 -19.618 1.00 15.83 303 TYR B CA 1
ATOM 4771 C C . TYR B 1 303 ? 27.946 47.837 -19.888 1.00 17.45 303 TYR B C 1
ATOM 4772 O O . TYR B 1 303 ? 28.684 48.349 -20.729 1.00 16.70 303 TYR B O 1
ATOM 4781 N N . GLN B 1 304 ? 27.172 48.566 -19.111 1.00 17.56 304 GLN B N 1
ATOM 4782 C CA . GLN B 1 304 ? 27.007 50.018 -19.330 1.00 20.75 304 GLN B CA 1
ATOM 4783 C C . GLN B 1 304 ? 28.346 50.671 -19.130 1.00 15.50 304 GLN B C 1
ATOM 4784 O O . GLN B 1 304 ? 28.773 51.477 -19.951 1.00 15.42 304 GLN B O 1
ATOM 4790 N N . ALA B 1 305 ? 29.052 50.305 -18.076 1.00 18.67 305 ALA B N 1
ATOM 4791 C CA . ALA B 1 305 ? 30.366 50.894 -17.829 1.00 17.74 305 ALA B CA 1
ATOM 4792 C C . ALA B 1 305 ? 31.397 50.547 -18.892 1.00 16.78 305 ALA B C 1
ATOM 4793 O O . ALA B 1 305 ? 32.183 51.359 -19.289 1.00 17.24 305 ALA B O 1
ATOM 4795 N N . ALA B 1 306 ? 31.372 49.321 -19.380 1.00 13.60 306 ALA B N 1
ATOM 4796 C CA . ALA B 1 306 ? 32.296 48.866 -20.414 1.00 15.29 306 ALA B CA 1
ATOM 4797 C C . ALA B 1 306 ? 32.020 49.619 -21.711 1.00 13.22 306 ALA B C 1
ATOM 4798 O O . ALA B 1 306 ? 32.905 50.098 -22.360 1.00 13.51 306 ALA B O 1
ATOM 4800 N N . MET B 1 307 ? 30.747 49.749 -22.066 1.00 13.80 307 MET B N 1
ATOM 4801 C CA . MET B 1 307 ? 30.338 50.443 -23.282 1.00 16.64 307 MET B CA 1
ATOM 4802 C C . MET B 1 307 ? 30.722 51.919 -23.262 1.00 17.23 307 MET B C 1
ATOM 4803 O O . MET B 1 307 ? 31.169 52.474 -24.251 1.00 20.40 307 MET B O 1
ATOM 4808 N N . SER B 1 308 ? 30.555 52.557 -22.119 1.00 17.39 308 SER B N 1
ATOM 4809 C CA A SER B 1 308 ? 30.944 53.949 -21.958 0.70 19.28 308 SER B CA 1
ATOM 4810 C CA B SER B 1 308 ? 30.936 53.955 -22.005 0.30 17.25 308 SER B CA 1
ATOM 4811 C C . SER B 1 308 ? 32.448 54.128 -22.159 1.00 17.77 308 SER B C 1
ATOM 4812 O O . SER B 1 308 ? 32.897 55.018 -22.857 1.00 18.11 308 SER B O 1
ATOM 4817 N N . HIS B 1 309 ? 33.238 53.250 -21.559 1.00 14.38 309 HIS B N 1
ATOM 4818 C CA . HIS B 1 309 ? 34.662 53.365 -21.683 1.00 12.90 309 HIS B CA 1
ATOM 4819 C C . HIS B 1 309 ? 35.100 53.033 -23.094 1.00 13.78 309 HIS B C 1
ATOM 4820 O O . HIS B 1 309 ? 35.902 53.746 -23.664 1.00 14.20 309 HIS B O 1
ATOM 4827 N N . LEU B 1 310 ? 34.575 51.994 -23.699 1.00 16.19 310 LEU B N 1
ATOM 4828 C CA . LEU B 1 310 ? 34.942 51.659 -25.082 1.00 12.35 310 LEU B CA 1
ATOM 4829 C C . LEU B 1 310 ? 34.615 52.806 -26.057 1.00 13.84 310 LEU B C 1
ATOM 4830 O O . LEU B 1 310 ? 35.360 53.151 -26.953 1.00 13.79 310 LEU B O 1
ATOM 4835 N N . LEU B 1 311 ? 33.438 53.385 -25.867 1.00 14.72 311 LEU B N 1
ATOM 4836 C CA . LEU B 1 311 ? 32.992 54.507 -26.735 1.00 17.86 311 LEU B CA 1
ATOM 4837 C C . LEU B 1 311 ? 33.942 55.649 -26.643 1.00 20.52 311 LEU B C 1
ATOM 4838 O O . LEU B 1 311 ? 34.271 56.229 -27.656 1.00 23.92 311 LEU B O 1
ATOM 4843 N N . GLU B 1 312 ? 34.389 55.969 -25.436 1.00 21.80 312 GLU B N 1
ATOM 4844 C CA . GLU B 1 312 ? 35.372 57.057 -25.257 1.00 24.61 312 GLU B CA 1
ATOM 4845 C C . GLU B 1 312 ? 36.666 56.725 -25.939 1.00 22.47 312 GLU B C 1
ATOM 4846 O O . GLU B 1 312 ? 37.301 57.582 -26.524 1.00 22.29 312 GLU B O 1
ATOM 4852 N N . MET B 1 313 ? 37.096 55.480 -25.838 1.00 20.67 313 MET B N 1
ATOM 4853 C CA A MET B 1 313 ? 38.333 55.031 -26.476 0.70 21.96 313 MET B CA 1
ATOM 4854 C CA B MET B 1 313 ? 38.339 55.060 -26.483 0.30 19.82 313 MET B CA 1
ATOM 4855 C C . MET B 1 313 ? 38.223 55.042 -28.012 1.00 22.05 313 MET B C 1
ATOM 4856 O O . MET B 1 313 ? 39.205 55.307 -28.724 1.00 24.07 313 MET B O 1
ATOM 4865 N N . CYS B 1 314 ? 37.046 54.710 -28.521 1.00 23.73 314 CYS B N 1
ATOM 4866 C CA . CYS B 1 314 ? 36.800 54.742 -29.941 1.00 20.43 314 CYS B CA 1
ATOM 4867 C C . CYS B 1 314 ? 36.869 56.205 -30.435 1.00 24.01 314 CYS B C 1
ATOM 4868 O O . CYS B 1 314 ? 37.658 56.541 -31.328 1.00 25.10 314 CYS B O 1
ATOM 4871 N N . VAL B 1 315 ? 36.086 57.053 -29.793 1.00 24.36 315 VAL B N 1
ATOM 4872 C CA . VAL B 1 315 ? 35.944 58.449 -30.172 1.00 27.03 315 VAL B CA 1
ATOM 4873 C C . VAL B 1 315 ? 37.264 59.126 -30.079 1.00 28.86 315 VAL B C 1
ATOM 4874 O O . VAL B 1 315 ? 37.613 59.945 -30.922 1.00 31.15 315 VAL B O 1
ATOM 4878 N N . SER B 1 316 ? 38.010 58.789 -29.055 1.00 28.95 316 SER B N 1
ATOM 4879 C CA . SER B 1 316 ? 39.296 59.407 -28.863 1.00 29.85 316 SER B CA 1
ATOM 4880 C C . SER B 1 316 ? 40.366 58.842 -29.774 1.00 29.86 316 SER B C 1
ATOM 4881 O O . SER B 1 316 ? 41.442 59.390 -29.831 1.00 33.50 316 SER B O 1
ATOM 4884 N N . GLY B 1 317 ? 40.106 57.752 -30.475 1.00 28.95 317 GLY B N 1
ATOM 4885 C CA . GLY B 1 317 ? 41.142 57.117 -31.287 1.00 27.78 317 GLY B CA 1
ATOM 4886 C C . GLY B 1 317 ? 42.134 56.234 -30.542 1.00 28.62 317 GLY B C 1
ATOM 4887 O O . GLY B 1 317 ? 43.099 55.748 -31.136 1.00 31.25 317 GLY B O 1
ATOM 4888 N N . ASP B 1 318 ? 41.913 55.995 -29.260 1.00 28.81 318 ASP B N 1
ATOM 4889 C CA . ASP B 1 318 ? 42.735 55.036 -28.506 1.00 29.94 318 ASP B CA 1
ATOM 4890 C C . ASP B 1 318 ? 42.502 53.566 -28.910 1.00 27.29 318 ASP B C 1
ATOM 4891 O O . ASP B 1 318 ? 43.271 52.688 -28.573 1.00 27.41 318 ASP B O 1
ATOM 4896 N N . LEU B 1 319 ? 41.468 53.330 -29.692 1.00 25.40 319 LEU B N 1
ATOM 4897 C CA . LEU B 1 319 ? 41.069 52.001 -30.083 1.00 22.43 319 LEU B CA 1
ATOM 4898 C C . LEU B 1 319 ? 40.701 51.941 -31.575 1.00 20.55 319 LEU B C 1
ATOM 4899 O O . LEU B 1 319 ? 39.846 52.701 -32.006 1.00 22.80 319 LEU B O 1
ATOM 4904 N N . VAL B 1 320 ? 41.363 51.066 -32.337 1.00 19.86 320 VAL B N 1
ATOM 4905 C CA . VAL B 1 320 ? 40.985 50.732 -33.713 1.00 20.64 320 VAL B CA 1
ATOM 4906 C C . VAL B 1 320 ? 39.773 49.806 -33.678 1.00 18.73 320 VAL B C 1
ATOM 4907 O O . VAL B 1 320 ? 39.832 48.757 -33.064 1.00 20.89 320 VAL B O 1
ATOM 4911 N N . CYS B 1 321 ? 38.677 50.247 -34.301 1.00 19.21 321 CYS B N 1
ATOM 4912 C CA . CYS B 1 321 ? 37.441 49.504 -34.417 1.00 17.71 321 CYS B CA 1
ATOM 4913 C C . CYS B 1 321 ? 37.232 49.154 -35.883 1.00 16.87 321 CYS B C 1
ATOM 4914 O O . CYS B 1 321 ? 36.473 49.793 -36.608 1.00 20.24 321 CYS B O 1
ATOM 4917 N N . GLU B 1 322 ? 37.928 48.120 -36.313 1.00 16.98 322 GLU B N 1
ATOM 4918 C CA . GLU B 1 322 ? 37.961 47.713 -37.705 1.00 16.56 322 GLU B CA 1
ATOM 4919 C C . GLU B 1 322 ? 36.653 47.046 -38.117 1.00 14.01 322 GLU B C 1
ATOM 4920 O O . GLU B 1 322 ? 36.212 46.149 -37.452 1.00 12.86 322 GLU B O 1
ATOM 4926 N N . VAL B 1 323 ? 36.100 47.481 -39.240 1.00 14.24 323 VAL B N 1
ATOM 4927 C CA . VAL B 1 323 ? 34.856 47.014 -39.779 1.00 15.18 323 VAL B CA 1
ATOM 4928 C C . VAL B 1 323 ? 35.091 46.373 -41.141 1.00 16.09 323 VAL B C 1
ATOM 4929 O O . VAL B 1 323 ? 35.750 46.965 -41.984 1.00 17.90 323 VAL B O 1
ATOM 4933 N N . ASP B 1 324 ? 34.502 45.214 -41.363 1.00 16.34 324 ASP B N 1
ATOM 4934 C CA . ASP B 1 324 ? 34.489 44.558 -42.661 1.00 14.40 324 ASP B CA 1
ATOM 4935 C C . ASP B 1 324 ? 33.110 44.687 -43.272 1.00 14.73 324 ASP B C 1
ATOM 4936 O O . ASP B 1 324 ? 32.164 44.036 -42.820 1.00 15.11 324 ASP B O 1
ATOM 4941 N N . LEU B 1 325 ? 32.987 45.554 -44.274 1.00 14.21 325 LEU B N 1
ATOM 4942 C CA . LEU B 1 325 ? 31.686 45.818 -44.900 1.00 14.48 325 LEU B CA 1
ATOM 4943 C C . LEU B 1 325 ? 31.457 44.905 -46.113 1.00 13.50 325 LEU B C 1
ATOM 4944 O O . LEU B 1 325 ? 30.470 45.041 -46.789 1.00 14.49 325 LEU B O 1
ATOM 4949 N N . GLY B 1 326 ? 32.334 43.929 -46.310 1.00 15.13 326 GLY B N 1
ATOM 4950 C CA . GLY B 1 326 ? 32.291 43.007 -47.415 1.00 16.02 326 GLY B CA 1
ATOM 4951 C C . GLY B 1 326 ? 32.816 43.482 -48.764 1.00 14.17 326 GLY B C 1
ATOM 4952 O O . GLY B 1 326 ? 32.636 42.793 -49.779 1.00 14.60 326 GLY B O 1
ATOM 4953 N N . ASP B 1 327 ? 33.547 44.591 -48.787 1.00 17.62 327 ASP B N 1
ATOM 4954 C CA . ASP B 1 327 ? 33.965 45.148 -50.063 1.00 19.26 327 ASP B CA 1
ATOM 4955 C C . ASP B 1 327 ? 34.803 44.141 -50.844 1.00 17.62 327 ASP B C 1
ATOM 4956 O O . ASP B 1 327 ? 34.738 44.118 -52.083 1.00 21.91 327 ASP B O 1
ATOM 4961 N N . LEU B 1 328 ? 35.546 43.289 -50.137 1.00 18.72 328 LEU B N 1
ATOM 4962 C CA . LEU B 1 328 ? 36.373 42.294 -50.773 1.00 19.53 328 LEU B CA 1
ATOM 4963 C C . LEU B 1 328 ? 35.717 40.935 -50.895 1.00 19.37 328 LEU B C 1
ATOM 4964 O O . LEU B 1 328 ? 36.325 40.001 -51.379 1.00 21.56 328 LEU B O 1
ATOM 4969 N N . SER B 1 329 ? 34.455 40.820 -50.522 1.00 18.02 329 SER B N 1
ATOM 4970 C CA . SER B 1 329 ? 33.757 39.560 -50.653 1.00 17.52 329 SER B CA 1
ATOM 4971 C C . SER B 1 329 ? 33.412 39.290 -52.128 1.00 17.67 329 SER B C 1
ATOM 4972 O O . SER B 1 329 ? 33.430 40.205 -52.959 1.00 18.17 329 SER B O 1
ATOM 4975 N N . PRO B 1 330 ? 33.135 38.030 -52.481 1.00 18.26 330 PRO B N 1
ATOM 4976 C CA . PRO B 1 330 ? 32.751 37.725 -53.861 1.00 18.97 330 PRO B CA 1
ATOM 4977 C C . PRO B 1 330 ? 31.688 38.611 -54.523 1.00 19.49 330 PRO B C 1
ATOM 4978 O O . PRO B 1 330 ? 31.805 38.902 -55.709 1.00 21.51 330 PRO B O 1
ATOM 4982 N N . GLU B 1 331 ? 30.666 39.038 -53.815 1.00 17.74 331 GLU B N 1
ATOM 4983 C CA . GLU B 1 331 ? 29.640 39.852 -54.416 1.00 17.89 331 GLU B CA 1
ATOM 4984 C C . GLU B 1 331 ? 29.715 41.325 -53.925 1.00 16.80 331 GLU B C 1
ATOM 4985 O O . GLU B 1 331 ? 28.781 42.108 -54.102 1.00 17.93 331 GLU B O 1
ATOM 4991 N N . GLY B 1 332 ? 30.859 41.676 -53.330 1.00 17.20 332 GLY B N 1
ATOM 4992 C CA . GLY B 1 332 ? 31.116 42.999 -52.781 1.00 17.19 332 GLY B CA 1
ATOM 4993 C C . GLY B 1 332 ? 30.285 43.410 -51.554 1.00 14.90 332 GLY B C 1
ATOM 4994 O O . GLY B 1 332 ? 29.763 42.582 -50.819 1.00 14.49 332 GLY B O 1
ATOM 4995 N N . ARG B 1 333 ? 30.184 44.720 -51.330 1.00 14.35 333 ARG B N 1
ATOM 4996 C CA . ARG B 1 333 ? 29.686 45.297 -50.098 1.00 13.86 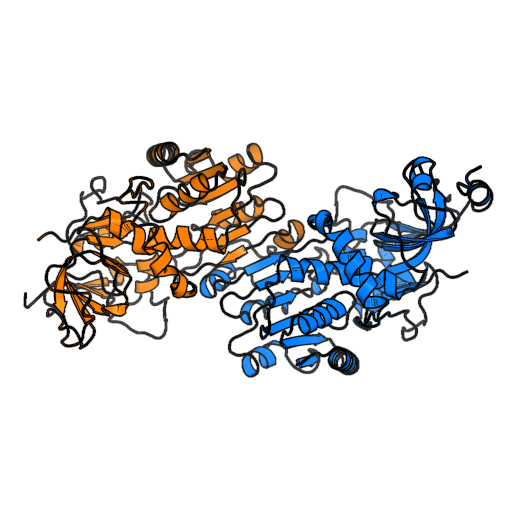333 ARG B CA 1
ATOM 4997 C C . ARG B 1 333 ? 28.432 44.659 -49.655 1.00 12.61 333 ARG B C 1
ATOM 4998 O O . ARG B 1 333 ? 27.498 44.481 -50.443 1.00 15.96 333 ARG B O 1
ATOM 5006 N N . PHE B 1 334 ? 28.370 44.366 -48.361 1.00 11.35 334 PHE B N 1
ATOM 5007 C CA . PHE B 1 334 ? 27.151 43.819 -47.766 1.00 8.14 334 PHE B CA 1
ATOM 5008 C C . PHE B 1 334 ? 26.070 44.843 -47.564 1.00 14.08 334 PHE B C 1
ATOM 5009 O O . PHE B 1 334 ? 26.053 45.556 -46.571 1.00 16.70 334 PHE B O 1
ATOM 5017 N N . THR B 1 335 ? 25.179 44.928 -48.533 1.00 15.03 335 THR B N 1
ATOM 5018 C CA . THR B 1 335 ? 24.106 45.886 -48.507 1.00 17.23 335 THR B CA 1
ATOM 5019 C C . THR B 1 335 ? 22.795 45.121 -48.596 1.00 15.36 335 THR B C 1
ATOM 5020 O O . THR B 1 335 ? 22.624 44.275 -49.453 1.00 20.00 335 THR B O 1
ATOM 5024 N N . GLY B 1 336 ? 21.892 45.404 -47.685 1.00 14.43 336 GLY B N 1
ATOM 5025 C CA . GLY B 1 336 ? 20.560 44.813 -47.614 1.00 14.40 336 GLY B CA 1
ATOM 5026 C C . GLY B 1 336 ? 20.559 43.563 -46.764 1.00 15.12 336 GLY B C 1
ATOM 5027 O O . GLY B 1 336 ? 21.566 42.910 -46.618 1.00 15.89 336 GLY B O 1
ATOM 5028 N N . LEU B 1 337 ? 19.392 43.186 -46.276 1.00 14.07 337 LEU B N 1
ATOM 5029 C CA . LEU B 1 337 ? 19.204 41.982 -45.484 1.00 16.70 337 LEU B CA 1
ATOM 5030 C C . LEU B 1 337 ? 19.587 40.733 -46.263 1.00 17.66 337 LEU B C 1
ATOM 5031 O O . LEU B 1 337 ? 20.109 39.764 -45.714 1.00 14.05 337 LEU B O 1
ATOM 5036 N N . GLU B 1 338 ? 19.362 40.762 -47.561 1.00 18.49 338 GLU B N 1
ATOM 5037 C CA . GLU B 1 338 ? 19.749 39.663 -48.436 1.00 19.26 338 GLU B CA 1
ATOM 5038 C C . GLU B 1 338 ? 21.205 39.345 -48.332 1.00 15.89 338 GLU B C 1
ATOM 5039 O O . GLU B 1 338 ? 21.576 38.211 -48.571 1.00 17.70 338 GLU B O 1
ATOM 5045 N N . SER B 1 339 ? 22.051 40.339 -48.049 1.00 14.81 339 SER B N 1
ATOM 5046 C CA . SER B 1 339 ? 23.505 40.124 -48.012 1.00 13.04 339 SER B CA 1
ATOM 5047 C C . SER B 1 339 ? 23.983 39.397 -46.751 1.00 11.92 339 SER B C 1
ATOM 5048 O O . SER B 1 339 ? 25.140 39.035 -46.636 1.00 13.50 339 SER B O 1
ATOM 5051 N N . ILE B 1 340 ? 23.108 39.258 -45.762 1.00 11.00 340 ILE B N 1
ATOM 5052 C CA . ILE B 1 340 ? 23.471 38.629 -44.501 1.00 10.28 340 ILE B CA 1
ATOM 5053 C C . ILE B 1 340 ? 23.841 37.168 -44.704 1.00 10.43 340 ILE B C 1
ATOM 5054 O O . ILE B 1 340 ? 24.802 36.707 -44.140 1.00 12.20 340 ILE B O 1
ATOM 5059 N N . PHE B 1 341 ? 23.157 36.469 -45.596 1.00 11.18 341 PHE B N 1
ATOM 5060 C CA . PHE B 1 341 ? 23.533 35.110 -45.954 1.00 11.80 341 PHE B CA 1
ATOM 5061 C C . PHE B 1 341 ? 24.986 35.033 -46.444 1.00 9.19 341 PHE B C 1
ATOM 5062 O O . PHE B 1 341 ? 25.770 34.216 -45.962 1.00 11.90 341 PHE B O 1
ATOM 5070 N N . ARG B 1 342 ? 25.361 35.934 -47.352 1.00 11.34 342 ARG B N 1
ATOM 5071 C CA . ARG B 1 342 ? 26.740 36.048 -47.911 1.00 13.27 342 ARG B CA 1
ATOM 5072 C C . ARG B 1 342 ? 27.764 36.368 -46.856 1.00 12.39 342 ARG B C 1
ATOM 5073 O O . ARG B 1 342 ? 28.888 35.895 -46.854 1.00 12.14 342 ARG B O 1
ATOM 5081 N N . ALA B 1 343 ? 27.359 37.211 -45.933 1.00 12.56 343 ALA B N 1
ATOM 5082 C CA . ALA B 1 343 ? 28.233 37.723 -44.895 1.00 11.48 343 ALA B CA 1
ATOM 5083 C C . ALA B 1 343 ? 28.522 36.622 -43.903 1.00 12.12 343 ALA B C 1
ATOM 5084 O O . ALA B 1 343 ? 29.601 36.471 -43.477 1.00 12.82 343 ALA B O 1
ATOM 5086 N N . VAL B 1 344 ? 27.527 35.832 -43.527 1.00 10.02 344 VAL B N 1
ATOM 5087 C CA . VAL B 1 344 ? 27.729 34.632 -42.687 1.00 10.66 344 VAL B CA 1
ATOM 5088 C C . VAL B 1 344 ? 28.666 33.667 -43.354 1.00 11.62 344 VAL B C 1
ATOM 5089 O O . VAL B 1 344 ? 29.595 33.208 -42.733 1.00 9.78 344 VAL B O 1
ATOM 5093 N N . ASN B 1 345 ? 28.478 33.396 -44.638 1.00 13.34 345 ASN B N 1
ATOM 5094 C CA A ASN B 1 345 ? 29.382 32.529 -45.389 0.50 13.39 345 ASN B CA 1
ATOM 5095 C CA B ASN B 1 345 ? 29.358 32.544 -45.410 0.50 14.75 345 ASN B CA 1
ATOM 5096 C C . ASN B 1 345 ? 30.780 33.062 -45.349 1.00 11.99 345 ASN B C 1
ATOM 5097 O O . ASN B 1 345 ? 31.722 32.309 -45.135 1.00 11.43 345 ASN B O 1
ATOM 5106 N N . TYR B 1 346 ? 30.935 34.366 -45.540 1.00 10.72 346 TYR B N 1
ATOM 5107 C CA . TYR B 1 346 ? 32.258 35.025 -45.525 1.00 10.44 346 TYR B CA 1
ATOM 5108 C C . TYR B 1 346 ? 32.991 34.794 -44.184 1.00 11.58 346 TYR B C 1
ATOM 5109 O O . TYR B 1 346 ? 34.172 34.482 -44.142 1.00 12.07 346 TYR B O 1
ATOM 5118 N N . MET B 1 347 ? 32.291 34.936 -43.075 1.00 10.10 347 MET B N 1
ATOM 5119 C CA . MET B 1 347 ? 32.837 34.659 -41.748 1.00 9.42 347 MET B CA 1
ATOM 5120 C C . MET B 1 347 ? 33.322 33.227 -41.626 1.00 13.91 347 MET B C 1
ATOM 5121 O O . MET B 1 347 ? 34.432 32.962 -41.163 1.00 12.62 347 MET B O 1
ATOM 5126 N N . TYR B 1 348 ? 32.476 32.304 -42.049 1.00 12.34 348 TYR B N 1
ATOM 5127 C CA . TYR B 1 348 ? 32.785 30.883 -41.918 1.00 14.92 348 TYR B CA 1
ATOM 5128 C C . TYR B 1 348 ? 33.766 30.349 -42.956 1.00 13.78 348 TYR B C 1
ATOM 5129 O O . TYR B 1 348 ? 34.306 29.257 -42.785 1.00 15.49 348 TYR B O 1
ATOM 5138 N N . MET B 1 349 ? 34.085 31.168 -43.967 1.00 15.36 349 MET B N 1
ATOM 5139 C CA A MET B 1 349 ? 35.223 30.886 -44.842 0.60 17.82 349 MET B CA 1
ATOM 5140 C CA B MET B 1 349 ? 35.215 30.917 -44.863 0.40 16.10 349 MET B CA 1
ATOM 5141 C C . MET B 1 349 ? 36.491 31.510 -44.297 1.00 15.47 349 MET B C 1
ATOM 5142 O O . MET B 1 349 ? 37.581 31.338 -44.845 1.00 19.40 349 MET B O 1
ATOM 5151 N N . GLY B 1 350 ? 36.356 32.244 -43.203 1.00 15.82 350 GLY B N 1
ATOM 5152 C CA . GLY B 1 350 ? 37.459 32.868 -42.532 1.00 16.56 350 GLY B CA 1
ATOM 5153 C C . GLY B 1 350 ? 38.049 34.054 -43.234 1.00 14.76 350 GLY B C 1
ATOM 5154 O O . GLY B 1 350 ? 39.199 34.345 -43.021 1.00 15.69 350 GLY B O 1
ATOM 5155 N N . LYS B 1 351 ? 37.290 34.756 -44.068 1.00 13.09 351 LYS B N 1
ATOM 5156 C CA . LYS B 1 351 ? 37.862 35.796 -44.922 1.00 13.66 351 LYS B CA 1
ATOM 5157 C C . LYS B 1 351 ? 37.868 37.205 -44.333 1.00 11.02 351 LYS B C 1
ATOM 5158 O O . LYS B 1 351 ? 38.556 38.095 -44.853 1.00 14.44 351 LYS B O 1
ATOM 5164 N N . ASN B 1 352 ? 37.080 37.439 -43.294 1.00 15.69 352 ASN B N 1
ATOM 5165 C CA . ASN B 1 352 ? 36.934 38.781 -42.735 1.00 12.75 352 ASN B CA 1
ATOM 5166 C C . ASN B 1 352 ? 38.111 39.304 -41.926 1.00 13.67 352 ASN B C 1
ATOM 5167 O O . ASN B 1 352 ? 38.779 38.553 -41.194 1.00 10.72 352 ASN B O 1
ATOM 5172 N N . THR B 1 353 ? 38.350 40.608 -42.017 1.00 15.68 353 THR B N 1
ATOM 5173 C CA . THR B 1 353 ? 39.314 41.276 -41.162 1.00 10.00 353 THR B CA 1
ATOM 5174 C C . THR B 1 353 ? 38.506 42.306 -40.385 1.00 13.91 353 THR B C 1
ATOM 5175 O O . THR B 1 353 ? 37.881 43.207 -40.943 1.00 16.50 353 THR B O 1
ATOM 5179 N N . GLY B 1 354 ? 38.459 42.139 -39.087 1.00 14.86 354 GLY B N 1
ATOM 5180 C CA . GLY B 1 354 ? 37.556 42.952 -38.319 1.00 10.42 354 GLY B CA 1
ATOM 5181 C C . GLY B 1 354 ? 36.148 42.475 -38.235 1.00 10.37 354 GLY B C 1
ATOM 5182 O O . GLY B 1 354 ? 35.813 41.327 -38.617 1.00 12.39 354 GLY B O 1
ATOM 5183 N N . LYS B 1 355 ? 35.340 43.348 -37.672 1.00 12.12 355 LYS B N 1
ATOM 5184 C CA . LYS B 1 355 ? 33.935 43.055 -37.502 1.00 11.73 355 LYS B CA 1
ATOM 5185 C C . LYS B 1 355 ? 33.078 43.085 -38.749 1.00 11.70 355 LYS B C 1
ATOM 5186 O O . LYS B 1 355 ? 33.010 44.108 -39.432 1.00 10.34 355 LYS B O 1
ATOM 5192 N N . ILE B 1 356 ? 32.437 41.966 -39.048 1.00 9.44 356 ILE B N 1
ATOM 5193 C CA . ILE B 1 356 ? 31.464 41.983 -40.152 1.00 9.33 356 ILE B CA 1
ATOM 5194 C C . ILE B 1 356 ? 30.202 42.791 -39.889 1.00 9.91 356 ILE B C 1
ATOM 5195 O O . ILE B 1 356 ? 29.484 42.586 -38.938 1.00 11.38 356 ILE B O 1
ATOM 5200 N N . VAL B 1 357 ? 29.969 43.738 -40.783 1.00 9.70 357 VAL B N 1
ATOM 5201 C CA . VAL B 1 357 ? 28.808 44.618 -40.660 1.00 9.98 357 VAL B CA 1
ATOM 5202 C C . VAL B 1 357 ? 28.076 44.736 -41.991 1.00 14.28 357 VAL B C 1
ATOM 5203 O O . VAL B 1 357 ? 28.693 44.842 -43.042 1.00 19.29 357 VAL B O 1
ATOM 5207 N N . VAL B 1 358 ? 26.757 44.679 -41.903 1.00 12.64 358 VAL B N 1
ATOM 5208 C CA . VAL B 1 358 ? 25.873 44.817 -43.034 1.00 12.13 358 VAL B CA 1
ATOM 5209 C C . VAL B 1 358 ? 25.149 46.162 -42.965 1.00 13.00 358 VAL B C 1
ATOM 5210 O O . VAL B 1 358 ? 24.627 46.565 -41.914 1.00 14.40 358 VAL B O 1
ATOM 5214 N N . GLU B 1 359 ? 25.121 46.852 -44.105 1.00 13.81 359 GLU B N 1
ATOM 5215 C CA . GLU B 1 359 ? 24.386 48.106 -44.211 1.00 17.98 359 GLU B CA 1
ATOM 5216 C C . GLU B 1 359 ? 23.007 47.962 -44.844 1.00 16.57 359 GLU B C 1
ATOM 5217 O O . GLU B 1 359 ? 22.849 47.277 -45.811 1.00 16.79 359 GLU B O 1
ATOM 5223 N N . LEU B 1 360 ? 22.033 48.652 -44.276 1.00 15.53 360 LEU B N 1
ATOM 5224 C CA . LEU B 1 360 ? 20.693 48.750 -44.800 1.00 18.47 360 LEU B CA 1
ATOM 5225 C C . LEU B 1 360 ? 20.560 50.178 -45.326 1.00 24.29 360 LEU B C 1
ATOM 5226 O O . LEU B 1 360 ? 20.322 51.093 -44.570 1.00 22.81 360 LEU B O 1
ATOM 5231 N N . PRO B 1 361 ? 20.813 50.387 -46.622 1.00 31.60 361 PRO B N 1
ATOM 5232 C CA . PRO B 1 361 ? 20.802 51.771 -47.096 1.00 35.09 361 PRO B CA 1
ATOM 5233 C C . PRO B 1 361 ? 19.428 52.425 -47.068 1.00 35.80 361 PRO B C 1
ATOM 5234 O O . PRO B 1 361 ? 18.410 51.779 -47.230 1.00 34.14 361 PRO B O 1
ATOM 5238 N N . HIS B 1 362 ? 19.431 53.720 -46.820 1.00 38.97 362 HIS B N 1
ATOM 5239 C CA . HIS B 1 362 ? 18.221 54.524 -46.808 1.00 41.53 362 HIS B CA 1
ATOM 5240 C C . HIS B 1 362 ? 18.656 55.906 -46.432 1.00 44.39 362 HIS B C 1
ATOM 5241 O O . HIS B 1 362 ? 19.837 56.247 -46.547 1.00 45.19 362 HIS B O 1
#

Sequence (695 aa):
GVDLGTENLYFQSMMQKLVVTRLSPNFREAVTLSRRDDCPVPLPGDGDLLVRNRFVGVNASDINYSAGRYDPSSVKPPFDIGFEGIGEVVALGLSASARYTVGQAVAYMAPGSFAEYTVVVPASIATPVPSVKPEYLTLLVSGTTAYISLKELGGLSEGKKVLVTAAAGGTGQFAMQLSKKAKCHVIGTCSSDEKSAFLKSLGCDRPINYKTEPVGTVLKQEYPEGVDVVYESVGGAMFDLLAVDALATKGRLIVIGFISGYQTPTGLSPVKAGTLPAKLLKKSASVQGFFLNHYLSKYQAAMSHLLEMCVSSGDLVCEVDLGDLSPEGRFTGLEESIFRAVNYMYMGKNTGKIVVELPHQSMMQKLVVTRLSPNFREAVTLSRDCPVPLPGDGDLLVRNRRFVGVNASDINYSAGRYDPSVKPPFDIGFEGIGEVVALGLSASARYTVGQAVVAYMAPGSFAEYTVVPASIATPVPSVKPEYLTLLVSGTTAYISLKELGGLSEGKKVLVTAAAGGTGQFAMMQLSKKAKCHVIGTCSSDEKSAFLKSLGCDRPINYKTEPVGTVLKQEYPEGVDVVYESVGGAMFDLAVDALATKGRLIVIGFISGYQTPTGLSPVKAGTLPAKLLKKSASSVQGFFLNHYLSKYQAAMSSHLLEMMCVSGDLVCEVDLGDLSPEGRFTGLESIFRAVNNYMYMMGKNTGKIVVELPH

InterPro domains:
  IPR002364 Quinone oxidoreductase/zeta-crystallin, conserved site [PS01162] (173-194)
  IPR011032 GroES-like superfamily [SSF50129] (51-178)
  IPR013149 Alcohol dehydrogenase-like, C-terminal [PF00107] (184-319)
  IPR013154 Alcohol dehydrogenase-like, N-terminal [PF08240] (61-144)
  IPR020843 Enoylreductase domain [SM00829] (44-367)
  IPR036291 NAD(P)-binding domain superfamily [SSF51735] (151-326)
  IPR051397 Zinc-containing alcohol dehydrogenase-like protein [PTHR43677] (29-368)

Foldseek 3Di:
DADQLVVVLVVVFFWKFKWQAAAALQDVVGIDIDGGHTQDDEEQQKFKFQFFKAFFDLCQSVVSNCVVPVVDGDTDAAGFKTKGFGNGYHNNLSVPDGGGFIWIFTHGRSRIRIDIDRSVGIHGAPHGDVLLRLCQPQVLQLQCCCVPPVPAAAAFEEEEEVLQESNNVNVLLVNVVRNYQYEYEAADPVSQVVSVVSVHNHYDNCNPDPPLVCLCVVPVQAGAEYADAAAAPVVQSNLVRAHQQHEYEHPHHSVQCNPSVSHHDDDCPCSVVSCVVRVYYYHYDDSVVPVVCNNVSSVVVSVCVVVVNGDQDECQQCVFPVGGQEHSVSSSSQSVCVVVRNDGHTYMHGHHD/DFFWKFKWQAAAALQDVVGIDIDGGHTQDDEAQAKFKFQFFKFFDDLCQSVVSNCNVPVVDGDTDAAGFKTKGFGCDYHNNHDPVHDGGFIKMAGHTHNRIRIDIDGNVGIGGAPHGDVLLRLCQPLVLLLQVCCVVPVPAAAAAEEEEELLQESNNVNVLLVSVVNNYQYEYEAADPVSQVVSVVSVHNHYDNCVVPPDLVCLCPVPVQAGAEYNDAAAAVSVQSNLVRAHQQHEYEHSHHSVQCNDSVRHHDHPCPCVVVSCVVRVYYYHYDDVVVVVVCNNVSSVVVSCCVVVVVGDQDECQQCVFPVGGQEHSVSSSSQSVCVVVRNDRYTYMHGHHD

Solvent-accessible surface area: 27805 Å² total; per-residue (Å²): 135,104,92,39,1,85,121,45,41,158,145,63,58,110,10,29,41,1,16,0,69,129,58,8,34,80,10,153,84,0,5,62,43,30,160,103,20,107,10,47,124,21,34,81,39,32,0,2,0,36,0,29,27,0,0,2,16,26,26,1,4,14,40,0,19,4,49,97,68,104,92,68,90,38,106,37,59,1,0,31,0,0,0,0,41,2,15,0,5,7,120,66,5,23,68,195,21,82,45,47,44,15,0,0,1,38,15,85,5,0,1,4,38,21,10,46,0,54,14,107,70,12,20,74,14,87,32,33,102,19,67,24,0,0,0,0,29,7,0,0,14,0,32,1,0,7,144,67,26,7,56,40,52,142,48,72,70,0,2,0,1,42,0,2,13,14,33,1,0,0,0,0,11,22,0,56,101,34,92,2,59,0,0,0,1,6,24,26,102,126,21,20,62,24,0,82,88,15,33,10,64,46,31,0,13,94,146,105,60,89,8,8,83,10,6,148,141,78,19,109,157,8,0,37,2,0,0,1,13,30,6,5,75,21,3,25,59,1,6,85,12,4,12,71,98,0,54,0,0,2,24,4,20,48,58,0,19,110,49,127,99,2,51,19,117,20,152,5,47,53,2,11,7,69,1,21,114,58,1,0,1,1,11,0,4,57,18,81,49,14,92,96,80,24,144,68,0,2,62,77,0,22,108,19,20,86,72,64,81,12,70,12,61,31,20,25,0,79,161,9,130,137,20,106,0,59,14,2,74,3,0,8,49,0,7,92,17,28,35,142,29,87,11,33,0,5,1,0,0,20,8,65,195,123,88,112,6,47,44,1,15,0,58,164,71,24,28,69,9,133,113,0,1,59,34,33,119,72,21,91,27,45,162,21,33,94,38,28,0,10,0,60,1,67,20,0,0,2,15,26,24,0,3,15,41,0,18,5,44,94,67,110,85,68,146,36,100,35,56,0,0,31,0,0,0,0,83,1,56,28,63,8,151,80,18,42,106,185,12,86,98,41,49,15,0,0,1,45,14,80,5,0,1,4,37,13,7,45,0,58,3,102,82,14,16,66,15,84,46,41,83,19,58,10,0,0,0,0,28,6,0,0,17,0,30,2,0,7,147,63,25,0,36,42,53,137,49,60,58,0,0,0,1,44,0,2,13,15,33,1,0,0,0,0,14,22,0,59,97,34,116,2,61,0,0,0,1,6,29,29,93,132,21,19,61,23,0,90,88,18,35,4,63,42,21,0,12,87,142,95,64,87,7,27,92,8,6,98,76,88,21,97,144,8,0,36,2,0,0,1,13,30,4,5,77,21,4,23,43,0,7,84,15,3,12,69,86,1,92,0,0,2,24,4,18,44,63,0,17,110,45,127,96,3,47,13,119,22,171,4,44,56,3,10,8,73,1,21,120,60,1,0,3,0,13,0,4,54,19,79,52,12,81,111,83,25,150,70,1,4,56,78,0,24,107,16,19,96,72,59,85,8,70,12,64,24,20,39,0,76,160,10,124,137,19,106,0,57,15,2,88,3,0,19,49,0,9,85,16,27,42,120,26,104,13,36,0,3,1,0,0,32,12,82,95

Nearest PDB structures (foldseek):
  2x1h-assembly2_B  TM=1.000E+00  e=6.263E-77  Homo sapiens
  6lii-assembly1_B  TM=8.592E-01  e=1.875E-29  Homo sapiens
  6k9y-assembly2_D  TM=8.591E-01  e=1.933E-28  Homo sapiens
  4dup-assembly1_A  TM=8.397E-01  e=1.591E-28  Rhizobium etli CFN 42
  5dp1-assembly1_A  TM=8.112E-01  e=1.485E-26  Moorena producens 3L

B-factor: mean 20.16, std 9.38, range [6.05, 61.85]

CATH classification: 3.90.180.10 (+1 more: 3.40.50.720)

Secondary structure (DSSP, 8-state):
----SHHHHHH--EEEEEEE-S--SSHHHHEEEEEEEEPPPP-TTEEEEEEEEEE--TTHHHHHTTTT-TTPPSPEE--SEEEEEEEEE-TTGGGT--TT-EEEEE-S--SBSEEEEEGGG-EE-SSS-HHHHTIIIIIHHHHHHIIIII---TT-EEEETTTTBTTHHHHHHHHHHTT-EEEEEESSHHHHHHHHHTT-SEEEETTTS-HHHHHHHH-TT-EEEEEE-S-THHHHHHHHHEEEEEEEEE---GGGTTSSS-------TTHHHHHHHHT-EEEE--GGG-GGGHHHHHHHHHHHHHTT-S---EE-STTSTT-S-BSTTHHHHHHHHHHTT--SBEEEEE---/--EEEEEEE-S--SSHHHHEEEEEEEEPP---TTEEEEEEEEEE--TTHHHHHTTTT-TTPPSPEE--SEEEEEEEEE-TTS-TT--TT-EEEEE-S--SBSEEEEEGGG-EE-SS--HHHHHIIIIIHHHHHHHHHHT---TT-EEEETTTTBTTHHHHHHHHHHTT-EEEEEESSHHHHHHHHHTT-SEEEETTTS-HHHHHHHH-TT-EEEEEE-S-HHHHHHHHHHEEEEEEEEE---GGGTTSSSS------TTHHHHHHHHT-EEEE--GGG-GGGHHHHHHHHHHHHHTTSS---EE-STTSTT-S-BSGGGHHHHHHHHHTT---BEEEEE---

Radius of gyration: 30.13 Å; Cα contacts (8 Å, |Δi|>4): 1767; chains: 2; bounding box: 77×65×76 Å

Organism: Homo sapiens (NCBI:txid9606)